Protein AF-A0A7K3QKA2-F1 (afdb_monomer_lite)

InterPro domains:
  IPR003594 Histidine kinase/HSP90-like ATPase domain [PF02518] (288-377)
  IPR036890 Histidine kinase/HSP90-like ATPase superfamily [G3DSA:3.30.565.10] (253-377)
  IPR036890 Histidine kinase/HSP90-like ATPase superfamily [SSF55874] (261-376)
  IPR050482 Sensor Histidine Kinase Two-Component System [PTHR24421] (215-379)

Organism: NCBI:txid2340725

Secondary structure (DSSP, 8-state):
--BPPPPPTT--HHHHHHHHHH-EEPP----GGGHHHHHHTT--HHHHHHHHHHHHHHTTEEPPPBTTB--SBSEE-----EEETTTEEEEE---BSS--SSEEEE-TTS-EEEESSS-EEEESSHHHHHHHHHHHHHHHHH-SEEEEEEGGGGTT---TT-EE-GGG-BSSEEEEE-SSEEEEEE-HHHHHTT-GGG-EEEEEE---HHHHHTTT-TTHHHHHHHHHHHHHTT------------PPPPP-GGGHHHHHHHHHHTT-EEEEEEES---PPPHHHHHHHHHHHHHHHHHHHHH---SEEEEEEEEETTEEEEEEEE-----TT----SS--HHHHHHHHHHHHTT-EEEEEEPTTSSEEEEEEEESS-TT---S------------

pLDDT: mean 75.6, std 20.43, range [28.77, 97.88]

Foldseek 3Di:
DWDQDQAFPPADPLLRCQQSQQKIADDFDQLVVCQVVLVVVVNDSVLSVVQNVQCVRFNRIAGDFAQVGQDDARGFHWDRWDDDPVGAIKTFRHHRPDDDQWTWIQTNQAFTWIAHQDIDGFASHPQLVSNVRSLSNLLVLQFPDKDKDFFPVLVVDDLVQWDWDVRSRGDLWTWTDHPFKIKIWHCRVCVNVVNRRRTMMIIRGRGDCSSPVSSPDDPPPPVVVVVVVVVVVPPDDDDDDDDPDDDPQADFPVCVVVLQVVLVVLQEHEAEEEEDDDDAADSLLRSLLVSLQNLLSSCCSRPAPFSYKYWYWYDDDQKIKIKIWTFHACPDPPPPPPSPCRSVVSNQVSQVVQVKGWDKAADDRGTIMIMIMGGSHGPPPPPPPPPPDDDDDDDD

Sequence (396 aa):
MPLIPQAPEGLSRRARYFVEGHGLRVPHRDLGPFREAWLEQGIPGTEIDRAVAFQERWGGLALPPAPEYEGGPRVLEADAPEGSAASGWRFPAGDCRVSMAHGFTIGPRGEFGIDADHWTPLHASTEGWVEALALASHASYWAKTITKIKGSAVEDLNLDGFEPVPEVQGLADTWWRGKDSLIAIYRGEASGFSAPHCLRAHIYGGLDAWGLEILTDLTGTTSSALRDLKATLGLLRHDDDPASSALEPAPGLARLPELVAACDSAGLTVTVTTTGEPRPLSSGVDLTAFRIVQEALTNVTKHAAASSAQVRLAYLGSRVHITISNDGPDTGTTELEPSRGFGIIGMRERALTIGGELRAEPRPGGGFEVTTTLPLQPPGTVTADDTDTPAGREHA

Structure (mmCIF, N/CA/C/O backbone):
data_AF-A0A7K3QKA2-F1
#
_entry.id   AF-A0A7K3QKA2-F1
#
loop_
_atom_site.group_PDB
_atom_site.id
_atom_site.type_symbol
_atom_site.label_atom_id
_atom_site.label_alt_id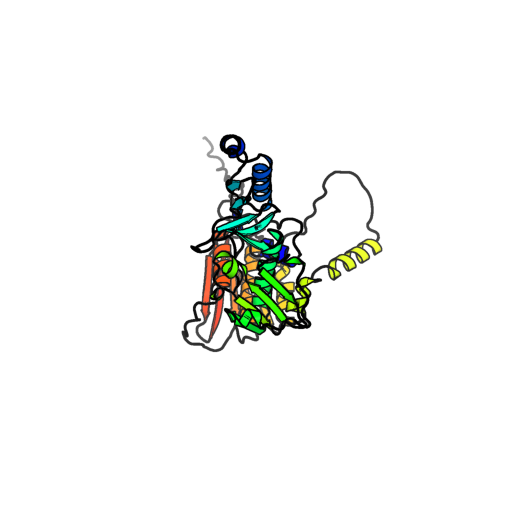
_atom_site.label_comp_id
_atom_site.label_asym_id
_atom_site.label_entity_id
_atom_site.label_seq_id
_atom_site.pdbx_PDB_ins_code
_atom_site.Cartn_x
_atom_site.Cartn_y
_atom_site.Cartn_z
_atom_site.occupancy
_atom_site.B_iso_or_equiv
_atom_site.auth_seq_id
_atom_site.auth_comp_id
_atom_site.auth_asym_id
_atom_site.auth_atom_id
_atom_site.pdbx_PDB_model_num
ATOM 1 N N . MET A 1 1 ? 8.636 20.298 10.296 1.00 35.75 1 MET A N 1
ATOM 2 C CA . MET A 1 1 ? 9.575 19.404 9.585 1.00 35.75 1 MET A CA 1
ATOM 3 C C . MET A 1 1 ? 8.788 18.225 9.044 1.00 35.75 1 MET A C 1
ATOM 5 O O . MET A 1 1 ? 8.097 17.597 9.835 1.00 35.75 1 MET A O 1
ATOM 9 N N . PRO A 1 2 ? 8.870 17.924 7.746 1.00 42.78 2 PRO A N 1
ATOM 10 C CA . PRO A 1 2 ? 8.424 16.648 7.210 1.00 42.78 2 PRO A CA 1
ATOM 11 C C . PRO A 1 2 ? 9.457 15.603 7.634 1.00 42.78 2 PRO A C 1
ATOM 13 O O . PRO A 1 2 ? 10.625 15.675 7.250 1.00 42.78 2 PRO A O 1
ATOM 16 N N . LEU A 1 3 ? 9.052 14.704 8.523 1.00 56.16 3 LEU A N 1
ATOM 17 C CA . LEU A 1 3 ? 9.909 13.625 8.992 1.00 56.16 3 LEU A CA 1
ATOM 18 C C . LEU A 1 3 ? 9.881 12.522 7.937 1.00 56.16 3 LEU A C 1
ATOM 20 O O . LEU A 1 3 ? 8.810 12.128 7.472 1.00 56.16 3 LEU A O 1
ATOM 24 N N . ILE A 1 4 ? 11.060 12.036 7.554 1.00 58.94 4 ILE A N 1
ATOM 25 C CA . ILE A 1 4 ? 11.177 10.797 6.784 1.00 58.94 4 ILE A CA 1
ATOM 26 C C . ILE A 1 4 ? 10.456 9.726 7.605 1.00 58.94 4 ILE A C 1
ATOM 28 O O . ILE A 1 4 ? 10.802 9.548 8.780 1.00 58.94 4 ILE A O 1
ATOM 32 N N . PRO A 1 5 ? 9.424 9.067 7.060 1.00 76.94 5 PRO A N 1
ATOM 33 C CA . PRO A 1 5 ? 8.704 8.074 7.831 1.00 76.94 5 PRO A CA 1
ATOM 34 C C . PRO A 1 5 ? 9.639 6.902 8.117 1.00 76.94 5 PRO A C 1
ATOM 36 O O . PRO A 1 5 ? 10.273 6.372 7.210 1.00 76.94 5 PRO A O 1
ATOM 39 N N . GLN A 1 6 ? 9.715 6.487 9.378 1.00 80.31 6 GLN A N 1
ATOM 40 C CA . GLN A 1 6 ? 10.280 5.186 9.712 1.00 80.31 6 GLN A CA 1
ATOM 41 C C . GLN A 1 6 ? 9.234 4.120 9.410 1.00 80.31 6 GLN A C 1
ATOM 43 O O . GLN A 1 6 ? 8.077 4.247 9.820 1.00 80.31 6 GLN A O 1
ATOM 48 N N . ALA A 1 7 ? 9.634 3.085 8.675 1.00 83.12 7 ALA A N 1
ATOM 49 C CA . ALA A 1 7 ? 8.753 1.967 8.402 1.00 83.12 7 ALA A CA 1
ATOM 50 C C . ALA A 1 7 ? 8.465 1.192 9.699 1.00 83.12 7 ALA A C 1
ATOM 52 O O . ALA A 1 7 ? 9.415 0.860 10.417 1.00 83.12 7 ALA A O 1
ATOM 53 N N . PRO A 1 8 ? 7.193 0.867 9.994 1.00 86.94 8 PRO A N 1
ATOM 54 C CA . PRO A 1 8 ? 6.867 0.008 11.123 1.00 86.94 8 PRO A CA 1
ATOM 55 C C . PRO A 1 8 ? 7.561 -1.356 11.032 1.00 86.94 8 PRO A C 1
ATOM 57 O O . PRO A 1 8 ? 7.836 -1.869 9.943 1.00 86.94 8 PRO A O 1
ATOM 60 N N . GLU A 1 9 ? 7.832 -1.958 12.191 1.00 86.38 9 GLU A N 1
ATOM 61 C CA . GLU A 1 9 ? 8.371 -3.319 12.274 1.00 86.38 9 GLU A CA 1
ATOM 62 C C . GLU A 1 9 ? 7.438 -4.338 11.602 1.00 86.38 9 GLU A C 1
ATOM 64 O O . GLU A 1 9 ? 6.248 -4.078 11.423 1.00 86.38 9 GLU A O 1
ATOM 69 N N . GLY A 1 10 ? 7.969 -5.502 11.222 1.00 85.12 10 GLY A N 1
ATOM 70 C CA . GLY A 1 10 ? 7.195 -6.574 10.581 1.00 85.12 10 GLY A CA 1
ATOM 71 C C . GLY A 1 10 ? 7.042 -6.452 9.060 1.00 85.12 10 GLY A C 1
ATOM 72 O O . GLY A 1 10 ? 6.625 -7.416 8.426 1.00 85.12 10 GLY A O 1
ATOM 73 N N . LEU A 1 11 ? 7.433 -5.321 8.462 1.00 89.56 11 LEU A N 1
ATOM 74 C CA . LEU A 1 11 ? 7.499 -5.157 7.009 1.00 89.56 11 LEU A CA 1
ATOM 75 C C . LEU A 1 11 ? 8.765 -5.796 6.416 1.00 89.56 11 LEU A C 1
ATOM 77 O O . LEU A 1 11 ? 9.869 -5.671 6.957 1.00 89.56 11 LEU A O 1
ATOM 81 N N . SER A 1 12 ? 8.616 -6.409 5.245 1.00 86.12 12 SER A N 1
ATOM 82 C CA . SER A 1 12 ? 9.707 -6.831 4.378 1.00 86.12 12 SER A CA 1
ATOM 83 C C . SER A 1 12 ? 10.582 -5.642 4.013 1.00 86.12 12 SER A C 1
ATOM 85 O O . SER A 1 12 ? 10.170 -4.478 4.002 1.00 86.12 12 SER A O 1
ATOM 87 N N . ARG A 1 13 ? 11.823 -5.928 3.640 1.00 80.19 13 ARG A N 1
ATOM 88 C CA . ARG A 1 13 ? 12.772 -4.882 3.276 1.00 80.19 13 ARG A CA 1
ATOM 89 C C . ARG A 1 13 ? 12.315 -4.036 2.081 1.00 80.19 13 ARG A C 1
ATOM 91 O O . ARG A 1 13 ? 12.569 -2.834 2.068 1.00 80.19 13 ARG A O 1
ATOM 98 N N . ARG A 1 14 ? 11.610 -4.637 1.117 1.00 86.25 14 ARG A N 1
ATOM 99 C CA . ARG A 1 14 ? 10.997 -3.918 -0.012 1.00 86.25 14 ARG A CA 1
ATOM 100 C C . ARG A 1 14 ? 9.952 -2.928 0.486 1.00 86.25 14 ARG A C 1
ATOM 102 O O . ARG A 1 14 ? 10.001 -1.762 0.110 1.00 86.25 14 ARG A O 1
ATOM 109 N N . ALA A 1 15 ? 9.032 -3.378 1.335 1.00 88.19 15 ALA A N 1
ATOM 110 C CA . ALA A 1 15 ? 7.991 -2.518 1.881 1.00 88.19 15 ALA A CA 1
ATOM 111 C C . ALA A 1 15 ? 8.574 -1.414 2.767 1.00 88.19 15 ALA A C 1
ATOM 113 O O . ALA A 1 15 ? 8.192 -0.257 2.625 1.00 88.19 15 ALA A O 1
ATOM 114 N N . ARG A 1 16 ? 9.580 -1.726 3.592 1.00 87.38 16 ARG A N 1
ATOM 115 C CA . ARG A 1 16 ? 10.317 -0.714 4.358 1.00 87.38 16 ARG A CA 1
ATOM 116 C C . ARG A 1 16 ? 10.946 0.344 3.462 1.00 87.38 16 ARG A C 1
ATOM 118 O O . ARG A 1 16 ? 10.757 1.530 3.701 1.00 87.38 16 ARG A O 1
ATOM 125 N N . TYR A 1 17 ? 11.648 -0.081 2.413 1.00 79.19 17 TYR A N 1
ATOM 126 C CA . TYR A 1 17 ? 12.244 0.836 1.447 1.00 79.19 17 TYR A CA 1
ATOM 127 C C . TYR A 1 17 ? 11.186 1.678 0.733 1.00 79.19 17 TYR A C 1
ATOM 129 O O . TYR A 1 17 ? 11.397 2.867 0.516 1.00 79.19 17 TYR A O 1
ATOM 137 N N . PHE A 1 18 ? 10.043 1.081 0.392 1.00 82.88 18 PHE A N 1
ATOM 138 C CA . PHE A 1 18 ? 8.928 1.802 -0.204 1.00 82.88 18 PHE A CA 1
ATOM 139 C C . PHE A 1 18 ? 8.399 2.893 0.739 1.00 82.88 18 PHE A C 1
ATOM 141 O O . PHE A 1 18 ? 8.279 4.050 0.341 1.00 82.88 18 PHE A O 1
ATOM 148 N N . VAL A 1 19 ? 8.165 2.551 2.007 1.00 84.44 19 VAL A N 1
ATOM 149 C CA . VAL A 1 19 ? 7.698 3.482 3.041 1.00 84.44 19 VAL A CA 1
ATOM 150 C C . VAL A 1 19 ? 8.717 4.597 3.284 1.00 84.44 19 VAL A C 1
ATOM 152 O O . VAL A 1 19 ? 8.388 5.766 3.117 1.00 84.44 19 VAL A O 1
ATOM 155 N N . GLU A 1 20 ? 9.959 4.254 3.623 1.00 82.56 20 GLU A N 1
ATOM 156 C CA . GLU A 1 20 ? 11.022 5.212 3.966 1.00 82.56 20 GLU A CA 1
ATOM 157 C C . GLU A 1 20 ? 11.492 6.031 2.751 1.00 82.56 20 GLU A C 1
ATOM 159 O O . GLU A 1 20 ? 11.963 7.160 2.886 1.00 82.56 20 GLU A O 1
ATOM 164 N N . GLY A 1 21 ? 11.409 5.454 1.550 1.00 68.00 21 GLY A N 1
ATOM 165 C CA . GLY A 1 21 ? 11.880 6.064 0.309 1.00 68.00 21 GLY A CA 1
ATOM 166 C C . GLY A 1 21 ? 10.841 6.917 -0.408 1.00 68.00 21 GLY A C 1
ATOM 167 O O . GLY A 1 21 ? 11.219 7.888 -1.067 1.00 68.00 21 GLY A O 1
ATOM 168 N N . HIS A 1 22 ? 9.558 6.570 -0.290 1.00 76.88 22 HIS A N 1
ATOM 169 C CA . HIS A 1 22 ? 8.489 7.204 -1.061 1.00 76.88 22 HIS A CA 1
ATOM 170 C C . HIS A 1 22 ? 7.364 7.793 -0.200 1.00 76.88 22 HIS A C 1
ATOM 172 O O . HIS A 1 22 ? 6.599 8.611 -0.710 1.00 76.88 22 HIS A O 1
ATOM 178 N N . GLY A 1 23 ? 7.251 7.409 1.073 1.00 76.06 23 GLY A N 1
ATOM 179 C CA . GLY A 1 23 ? 6.239 7.927 1.987 1.00 76.06 23 GLY A CA 1
ATOM 180 C C . GLY A 1 23 ? 6.582 9.293 2.586 1.00 76.06 23 GLY A C 1
ATOM 181 O O . GLY A 1 23 ? 7.719 9.765 2.545 1.00 76.06 23 GLY A O 1
ATOM 182 N N . LEU A 1 24 ? 5.579 9.909 3.208 1.00 79.62 24 LEU A N 1
ATOM 183 C CA . LEU A 1 24 ? 5.694 11.132 3.999 1.00 79.62 24 LEU A CA 1
ATOM 184 C C . LEU A 1 24 ? 5.057 10.910 5.371 1.00 79.62 24 LEU A C 1
ATOM 186 O O . LEU A 1 24 ? 4.006 10.277 5.470 1.00 79.62 24 LEU A O 1
ATOM 190 N N . ARG A 1 25 ? 5.658 11.465 6.430 1.00 80.62 25 ARG A N 1
ATOM 191 C CA . ARG A 1 25 ? 4.997 11.565 7.735 1.00 80.62 25 ARG A CA 1
ATOM 192 C C . ARG A 1 25 ? 4.355 12.940 7.879 1.00 80.62 25 ARG A C 1
ATOM 194 O O . ARG A 1 25 ? 5.053 13.957 7.872 1.00 80.62 25 ARG A O 1
ATOM 201 N N . VAL A 1 26 ? 3.037 12.961 8.030 1.00 82.88 26 VAL A N 1
ATOM 202 C CA . VAL A 1 26 ? 2.255 14.157 8.355 1.00 82.88 26 VAL A CA 1
ATOM 203 C C . VAL A 1 26 ? 1.834 14.132 9.830 1.00 82.88 26 VAL A C 1
ATOM 205 O O . VAL A 1 26 ? 1.786 13.057 10.438 1.00 82.88 26 VAL A O 1
ATOM 208 N N . PRO A 1 27 ? 1.570 15.300 10.444 1.00 80.75 27 PRO A N 1
ATOM 209 C CA . PRO A 1 27 ? 0.937 15.348 11.756 1.00 80.75 27 PRO A CA 1
ATOM 210 C C . PRO A 1 27 ? -0.384 14.579 11.730 1.00 80.75 27 PRO A C 1
ATOM 212 O O . PRO A 1 27 ? -1.138 14.694 10.770 1.00 80.75 27 PRO A O 1
ATOM 215 N N . HIS A 1 28 ? -0.649 13.822 12.786 1.00 83.12 28 HIS A N 1
ATOM 216 C CA . HIS A 1 28 ? -1.869 13.043 12.952 1.00 83.12 28 HIS A CA 1
ATOM 217 C C . HIS A 1 28 ? -2.481 13.360 14.314 1.00 83.12 28 HIS A C 1
ATOM 219 O O . HIS A 1 28 ? -1.782 13.807 15.228 1.00 83.12 28 HIS A O 1
ATOM 225 N N . ARG A 1 29 ? -3.793 13.161 14.443 1.00 85.56 29 ARG A N 1
ATOM 226 C CA . ARG A 1 29 ? -4.510 13.398 15.702 1.00 85.56 29 ARG A CA 1
ATOM 227 C C . ARG A 1 29 ? -4.099 12.400 16.783 1.00 85.56 29 ARG A C 1
ATOM 229 O O . ARG A 1 29 ? -3.901 11.222 16.489 1.00 85.56 29 ARG A O 1
ATOM 236 N N . ASP A 1 30 ? -4.048 12.871 18.023 1.00 87.88 30 ASP A N 1
ATOM 237 C CA . ASP A 1 30 ? -4.042 12.009 19.204 1.00 87.88 30 ASP A CA 1
ATOM 238 C C . ASP A 1 30 ? -5.481 11.553 19.487 1.00 87.88 30 ASP A C 1
ATOM 240 O O . ASP A 1 30 ? -6.395 12.380 19.558 1.00 87.88 30 ASP A O 1
ATOM 244 N N . LEU A 1 31 ? -5.683 10.239 19.600 1.00 90.00 31 LEU A N 1
ATOM 245 C CA . LEU A 1 31 ? -6.993 9.646 19.872 1.00 90.00 31 LEU A CA 1
ATOM 246 C C . LEU A 1 31 ? -7.292 9.507 21.372 1.00 90.00 31 LEU A C 1
ATOM 248 O O . LEU A 1 31 ? -8.456 9.349 21.741 1.00 90.00 31 LEU A O 1
ATOM 252 N N . GLY A 1 32 ? -6.282 9.609 22.242 1.00 88.06 32 GLY A N 1
ATOM 253 C CA . GLY A 1 32 ? -6.433 9.473 23.693 1.00 88.06 32 GLY A CA 1
ATOM 254 C C . GLY A 1 32 ? -7.544 10.347 24.298 1.00 88.06 32 GLY A C 1
ATOM 255 O O . GLY A 1 32 ? -8.371 9.820 25.049 1.00 88.06 32 GLY A O 1
ATOM 256 N N . PRO A 1 33 ? -7.648 11.643 23.938 1.00 92.00 33 PRO A N 1
ATOM 257 C CA . PRO A 1 33 ? -8.690 12.532 24.456 1.00 92.00 33 PRO A CA 1
ATOM 258 C C . PRO A 1 33 ? -10.133 12.116 24.129 1.00 92.00 33 PRO A C 1
ATOM 260 O O . PRO A 1 33 ? -11.053 12.551 24.815 1.00 92.00 33 PRO A O 1
ATOM 263 N N . PHE A 1 34 ? -10.361 11.283 23.106 1.00 88.94 34 PHE A N 1
ATOM 264 C CA . PHE A 1 34 ? -11.709 10.850 22.706 1.00 88.94 34 PHE A CA 1
ATOM 265 C C . PHE A 1 34 ? -12.195 9.605 23.455 1.00 88.94 34 PHE A C 1
ATOM 267 O O . PHE A 1 34 ? -13.364 9.235 23.344 1.00 88.94 34 PHE A O 1
ATOM 274 N N . ARG A 1 35 ? -11.326 8.960 24.244 1.00 92.50 35 ARG A N 1
ATOM 275 C CA . ARG A 1 35 ? -11.606 7.665 24.874 1.00 92.50 35 ARG A CA 1
ATOM 276 C C . ARG A 1 35 ? -12.844 7.675 25.768 1.00 92.50 35 ARG A C 1
ATOM 278 O O . ARG A 1 35 ? -13.656 6.760 25.677 1.00 92.50 35 ARG A O 1
ATOM 285 N N . GLU A 1 36 ? -12.990 8.680 26.632 1.00 94.56 36 GLU A N 1
ATOM 286 C CA . GLU A 1 36 ? -14.146 8.778 27.538 1.00 94.56 36 GLU A CA 1
ATOM 287 C C . GLU A 1 36 ? -15.452 8.941 26.754 1.00 94.56 36 GLU A C 1
ATOM 289 O O . GLU A 1 36 ? -16.398 8.186 26.974 1.00 94.56 36 GLU A O 1
ATOM 294 N N . ALA A 1 37 ? -15.466 9.831 25.758 1.00 92.94 37 ALA A N 1
ATOM 295 C CA . ALA A 1 37 ? -16.630 10.054 24.905 1.00 92.94 37 ALA A CA 1
ATOM 296 C C . ALA A 1 37 ? -17.040 8.793 24.120 1.00 92.94 37 ALA A C 1
ATOM 298 O O . ALA A 1 37 ? -18.225 8.497 23.987 1.00 92.94 37 ALA A O 1
ATOM 299 N N . TRP A 1 38 ? -16.076 8.016 23.620 1.00 92.75 38 TRP A N 1
ATOM 300 C CA . TRP A 1 38 ? -16.354 6.761 22.912 1.00 92.75 38 TRP A CA 1
ATOM 301 C C . TRP A 1 38 ? -16.898 5.660 23.831 1.00 92.75 38 TRP A C 1
ATOM 303 O O . TRP A 1 38 ? -17.803 4.925 23.433 1.00 92.75 38 TRP A O 1
ATOM 313 N N . LEU A 1 39 ? -16.416 5.574 25.075 1.00 95.00 39 LEU A N 1
ATOM 314 C CA . LEU A 1 39 ? -16.980 4.658 26.073 1.00 95.00 39 LEU A CA 1
ATOM 315 C C . LEU A 1 39 ? -18.430 5.012 26.417 1.00 95.00 39 LEU A C 1
ATOM 317 O O . LEU A 1 39 ? -19.268 4.116 26.518 1.00 95.00 39 LEU A O 1
ATOM 321 N N . GLU A 1 40 ? -18.742 6.302 26.566 1.00 94.94 40 GLU A N 1
ATOM 322 C CA . GLU A 1 40 ? -20.111 6.779 26.809 1.00 94.94 40 GLU A CA 1
ATOM 323 C C . GLU A 1 40 ? -21.061 6.443 25.650 1.00 94.94 40 GLU A C 1
ATOM 325 O O . GLU A 1 40 ? -22.243 6.180 25.873 1.00 94.94 40 GLU A O 1
ATOM 330 N N . GLN A 1 41 ? -20.541 6.376 24.421 1.00 90.62 41 GLN A N 1
ATOM 331 C CA . GLN A 1 41 ? -21.279 5.931 23.234 1.00 90.62 41 GLN A CA 1
ATOM 332 C C . GLN A 1 41 ? -21.398 4.401 23.114 1.00 90.62 41 GLN A C 1
ATOM 334 O O . GLN A 1 41 ? -22.013 3.901 22.172 1.00 90.62 41 GLN A O 1
ATOM 339 N N . GLY A 1 42 ? -20.855 3.645 24.071 1.00 91.38 42 GLY A N 1
ATOM 340 C CA . GLY A 1 42 ? -20.957 2.188 24.116 1.00 91.38 42 GLY A CA 1
ATOM 341 C C . GLY A 1 42 ? -19.926 1.450 23.261 1.00 91.38 42 GLY A C 1
ATOM 342 O O . GLY A 1 42 ? -20.075 0.245 23.051 1.00 91.38 42 GLY A O 1
ATOM 343 N N . ILE A 1 43 ? -18.880 2.133 22.786 1.00 92.94 43 ILE A N 1
ATOM 344 C CA . ILE A 1 43 ? -17.762 1.491 22.089 1.00 92.94 43 ILE A CA 1
ATOM 345 C C . ILE A 1 43 ? -16.920 0.723 23.124 1.00 92.94 43 ILE A C 1
ATOM 347 O O . ILE A 1 43 ? -16.491 1.313 24.119 1.00 92.94 43 ILE A O 1
ATOM 351 N N . PRO A 1 44 ? -16.657 -0.586 22.939 1.00 95.75 44 PRO A N 1
ATOM 352 C CA . PRO A 1 44 ? -15.848 -1.352 23.875 1.00 95.75 44 PRO A CA 1
ATOM 353 C C . PRO A 1 44 ? -14.434 -0.783 23.987 1.00 95.75 44 PRO A C 1
ATOM 355 O O . PRO A 1 44 ? -13.788 -0.504 22.979 1.00 95.75 44 PRO A O 1
ATOM 358 N N . GLY A 1 45 ? -13.910 -0.697 25.213 1.00 95.81 45 GLY A N 1
ATOM 359 C CA . GLY A 1 45 ? -12.554 -0.191 25.456 1.00 95.81 45 GLY A CA 1
ATOM 360 C C . GLY A 1 45 ? -11.477 -0.915 24.642 1.00 95.81 45 GLY A C 1
ATOM 361 O O . GLY A 1 45 ? -10.575 -0.270 24.129 1.00 95.81 45 GLY A O 1
ATOM 362 N N . THR A 1 46 ? -11.627 -2.224 24.423 1.00 95.62 46 THR A N 1
ATOM 363 C CA . THR A 1 46 ? -10.704 -3.019 23.597 1.00 95.62 46 THR A CA 1
ATOM 364 C C . THR A 1 46 ? -10.659 -2.573 22.135 1.00 95.62 46 THR A C 1
ATOM 366 O O . THR A 1 46 ? -9.623 -2.688 21.491 1.00 95.62 46 THR A O 1
ATOM 369 N N . GLU A 1 47 ? -11.766 -2.061 21.600 1.00 95.81 47 GLU A N 1
ATOM 370 C CA . GLU A 1 47 ? -11.849 -1.568 20.221 1.00 95.81 47 GLU A CA 1
ATOM 371 C C . GLU A 1 47 ? -11.263 -0.162 20.100 1.00 95.81 47 GLU A C 1
ATOM 373 O O . GLU A 1 47 ? -10.576 0.143 19.126 1.00 95.81 47 GLU A O 1
ATOM 378 N N . ILE A 1 48 ? -11.447 0.661 21.136 1.00 96.00 48 ILE A N 1
ATOM 379 C CA . ILE A 1 48 ? -10.777 1.959 21.258 1.00 96.00 48 ILE A CA 1
ATOM 380 C C . ILE A 1 48 ? -9.259 1.763 21.308 1.00 96.00 48 ILE A C 1
ATOM 382 O O . ILE A 1 48 ? -8.532 2.391 20.542 1.00 96.00 48 ILE A O 1
ATOM 386 N N . ASP A 1 49 ? -8.780 0.850 22.155 1.00 96.19 49 ASP A N 1
ATOM 387 C CA . ASP A 1 49 ? -7.351 0.575 22.314 1.00 96.19 49 ASP A CA 1
ATOM 388 C C . ASP A 1 49 ? -6.736 0.051 20.995 1.00 96.19 49 ASP A C 1
ATOM 390 O O . ASP A 1 49 ? -5.603 0.395 20.655 1.00 96.19 49 ASP A O 1
ATOM 394 N N . ARG A 1 50 ? -7.497 -0.709 20.189 1.00 96.62 50 ARG A N 1
ATOM 395 C CA . ARG A 1 50 ? -7.083 -1.124 18.836 1.00 96.62 50 ARG A CA 1
ATOM 396 C C . ARG A 1 50 ? -6.941 0.052 17.868 1.00 96.62 50 ARG A C 1
ATOM 398 O O . ARG A 1 50 ? -5.959 0.095 17.126 1.00 96.62 50 ARG A O 1
ATOM 405 N N . ALA A 1 51 ? -7.890 0.986 17.861 1.00 96.38 51 ALA A N 1
ATOM 406 C CA . ALA A 1 51 ? -7.813 2.185 17.026 1.00 96.38 51 ALA A CA 1
ATOM 407 C C . ALA A 1 51 ? -6.630 3.083 17.436 1.00 96.38 51 ALA A C 1
ATOM 409 O O . ALA A 1 51 ? -5.894 3.562 16.574 1.00 96.38 51 ALA A O 1
ATOM 410 N N . VAL A 1 52 ? -6.387 3.242 18.743 1.00 96.25 52 VAL A N 1
ATOM 411 C CA . VAL A 1 52 ? -5.226 3.976 19.280 1.00 96.25 52 VAL A CA 1
ATOM 412 C C . VAL A 1 52 ? -3.914 3.313 18.858 1.00 96.25 52 VAL A C 1
ATOM 414 O O . VAL A 1 52 ? -3.054 3.984 18.296 1.00 96.25 52 VAL A O 1
ATOM 417 N N . ALA A 1 53 ? -3.777 1.994 19.025 1.00 95.56 53 ALA A N 1
ATOM 418 C CA . ALA A 1 53 ? -2.569 1.271 18.618 1.00 95.56 53 ALA A CA 1
ATOM 419 C C . ALA A 1 53 ? -2.305 1.374 17.103 1.00 95.56 53 ALA A C 1
ATOM 421 O O . ALA A 1 53 ? -1.157 1.494 16.667 1.00 95.56 53 ALA A O 1
ATOM 422 N N . PHE A 1 54 ? -3.361 1.361 16.281 1.00 96.94 54 PHE A N 1
ATOM 423 C CA . PHE A 1 54 ? -3.232 1.642 14.853 1.00 96.94 54 PHE A CA 1
ATOM 424 C C . PHE A 1 54 ? -2.751 3.076 14.606 1.00 96.94 54 PHE A C 1
ATOM 426 O O . PHE A 1 54 ? -1.824 3.269 13.821 1.00 96.94 54 PHE A O 1
ATOM 433 N N . GLN A 1 55 ? -3.343 4.067 15.276 1.00 95.50 55 GLN A N 1
ATOM 434 C CA . GLN A 1 55 ? -2.976 5.475 15.129 1.00 95.50 55 GLN A CA 1
ATOM 435 C C . GLN A 1 55 ? -1.517 5.734 15.525 1.00 95.50 55 GLN A C 1
ATOM 437 O O . GLN A 1 55 ? -0.803 6.418 14.801 1.00 95.50 55 GLN A O 1
ATOM 442 N N . GLU A 1 56 ? -1.030 5.154 16.618 1.00 93.44 56 GLU A N 1
ATOM 443 C CA . GLU A 1 56 ? 0.368 5.303 17.041 1.00 93.44 56 GLU A CA 1
ATOM 444 C C . GLU A 1 56 ? 1.338 4.721 16.003 1.00 93.44 56 GLU A C 1
ATOM 446 O O . GLU A 1 56 ? 2.359 5.328 15.654 1.00 93.44 56 GLU A O 1
ATOM 451 N N . ARG A 1 57 ? 0.996 3.545 15.467 1.00 94.00 57 ARG A N 1
ATOM 452 C CA . ARG A 1 57 ? 1.861 2.803 14.548 1.00 94.00 57 ARG A CA 1
ATOM 453 C C . ARG A 1 57 ? 1.848 3.356 13.125 1.00 94.00 57 ARG A C 1
ATOM 455 O O . ARG A 1 57 ? 2.902 3.472 12.501 1.00 94.00 57 ARG A O 1
ATOM 462 N N . TRP A 1 58 ? 0.669 3.678 12.609 1.00 95.38 58 TRP A N 1
ATOM 463 C CA . TRP A 1 58 ? 0.432 4.009 11.202 1.00 95.38 58 TRP A CA 1
ATOM 464 C C . TRP A 1 58 ? -0.020 5.455 10.985 1.00 95.38 58 TRP A C 1
ATOM 466 O O . TRP A 1 58 ? 0.120 5.967 9.875 1.00 95.38 58 TRP A O 1
ATOM 476 N N . GLY A 1 59 ? -0.518 6.125 12.024 1.00 93.81 59 GLY A N 1
ATOM 477 C CA . GLY A 1 59 ? -1.113 7.456 11.949 1.00 93.81 59 GLY A CA 1
ATOM 478 C C . GLY A 1 59 ? -0.197 8.492 11.307 1.00 93.81 59 GLY A C 1
ATOM 479 O O . GLY A 1 59 ? 0.968 8.675 11.689 1.00 93.81 59 GLY A O 1
ATOM 480 N N . GLY A 1 60 ? -0.738 9.185 10.308 1.00 88.25 60 GLY A N 1
ATOM 481 C CA . GLY A 1 60 ? -0.032 10.220 9.564 1.00 88.25 60 GLY A CA 1
ATOM 482 C C . GLY A 1 60 ? 0.977 9.673 8.558 1.00 88.25 60 GLY A C 1
ATOM 483 O O . GLY A 1 60 ? 1.759 10.446 8.003 1.00 88.25 60 GLY A O 1
ATOM 484 N N . LEU A 1 61 ? 1.008 8.361 8.308 1.00 91.12 61 LEU A N 1
ATOM 485 C CA . LEU A 1 61 ? 1.804 7.810 7.221 1.00 91.12 61 LEU A CA 1
ATOM 486 C C . LEU A 1 61 ? 1.058 7.988 5.896 1.00 91.12 61 LEU A C 1
ATOM 488 O O . LEU A 1 61 ? 0.077 7.302 5.610 1.00 91.12 61 LEU A O 1
ATOM 492 N N . ALA A 1 62 ? 1.547 8.909 5.072 1.00 88.25 62 ALA A N 1
ATOM 493 C CA . ALA A 1 62 ? 1.079 9.114 3.713 1.00 88.25 62 ALA A CA 1
ATOM 494 C C . ALA A 1 62 ? 1.956 8.310 2.751 1.00 88.25 62 ALA A C 1
ATOM 496 O O . ALA A 1 62 ? 3.148 8.581 2.609 1.00 88.25 62 ALA A O 1
ATOM 497 N N . LEU A 1 63 ? 1.373 7.320 2.082 1.00 86.38 63 LEU A N 1
ATOM 498 C CA . LEU A 1 63 ? 2.065 6.530 1.061 1.00 86.38 63 LEU A CA 1
ATOM 499 C C . LEU A 1 63 ? 1.623 7.003 -0.323 1.00 86.38 63 LEU A C 1
ATOM 501 O O . LEU A 1 63 ? 0.452 7.349 -0.481 1.00 86.38 63 LEU A O 1
ATOM 505 N N . PRO A 1 64 ? 2.487 7.030 -1.344 1.00 78.31 64 PRO A N 1
ATOM 506 C CA . PRO A 1 64 ? 2.044 7.299 -2.706 1.00 78.31 64 PRO A CA 1
ATOM 507 C C . PRO A 1 64 ? 1.252 6.105 -3.257 1.00 78.31 64 PRO A C 1
ATOM 509 O O . PRO A 1 64 ? 1.423 4.983 -2.773 1.00 78.31 64 PRO A O 1
ATOM 512 N N . PRO A 1 65 ? 0.377 6.318 -4.257 1.00 76.25 65 PRO A N 1
ATOM 513 C CA . PRO A 1 65 ? -0.235 5.201 -4.963 1.00 76.25 65 PRO A CA 1
ATOM 514 C C . PRO A 1 65 ? 0.842 4.434 -5.739 1.00 76.25 65 PRO A C 1
ATOM 516 O O . PRO A 1 65 ? 1.871 5.001 -6.117 1.00 76.25 65 PRO A O 1
ATOM 519 N N . ALA A 1 66 ? 0.590 3.159 -6.016 1.00 76.75 66 ALA A N 1
ATOM 520 C CA . ALA A 1 66 ? 1.392 2.425 -6.984 1.00 76.75 66 ALA A CA 1
ATOM 521 C C . ALA A 1 66 ? 0.747 2.546 -8.372 1.00 76.75 66 ALA A C 1
ATOM 523 O O . ALA A 1 66 ? -0.484 2.587 -8.474 1.00 76.75 66 ALA A O 1
ATOM 524 N N . PRO A 1 67 ? 1.541 2.588 -9.458 1.00 68.12 67 PRO A N 1
ATOM 525 C CA . PRO A 1 67 ? 0.982 2.519 -10.799 1.00 68.12 67 PRO A CA 1
ATOM 526 C C . PRO A 1 67 ? 0.144 1.248 -10.917 1.00 68.12 67 PRO A C 1
ATOM 528 O O . PRO A 1 67 ? 0.605 0.175 -10.530 1.00 68.12 67 PRO A O 1
ATOM 531 N N . GLU A 1 68 ? -1.076 1.383 -11.434 1.00 69.25 68 GLU A N 1
ATOM 532 C CA . GLU A 1 68 ? -2.036 0.283 -11.581 1.00 69.25 68 GLU A CA 1
ATOM 533 C C . GLU A 1 68 ? -2.604 -0.283 -10.270 1.00 69.25 68 GLU A C 1
ATOM 535 O O . GLU A 1 68 ? -3.348 -1.261 -10.291 1.00 69.25 68 GLU A O 1
ATOM 540 N N . TYR A 1 69 ? -2.328 0.344 -9.127 1.00 71.88 69 TYR A N 1
ATOM 541 C CA . TYR A 1 69 ? -2.929 -0.020 -7.849 1.00 71.88 69 TYR A CA 1
ATOM 542 C C . TYR A 1 69 ? -3.331 1.238 -7.076 1.00 71.88 69 TYR A C 1
ATOM 544 O O . TYR A 1 69 ? -2.562 1.834 -6.321 1.00 71.88 69 TYR A O 1
ATOM 552 N N . GLU A 1 70 ? -4.579 1.642 -7.304 1.00 62.72 70 GLU A N 1
ATOM 553 C CA . GLU A 1 70 ? -5.195 2.830 -6.701 1.00 62.72 70 GLU A CA 1
ATOM 554 C C . GLU A 1 70 ? -5.873 2.532 -5.351 1.00 62.72 70 GLU A C 1
ATOM 556 O O . GLU A 1 70 ? -6.416 3.435 -4.716 1.00 62.72 70 GLU A O 1
ATOM 561 N N . GLY A 1 71 ? -5.830 1.273 -4.898 1.00 70.31 71 GLY A N 1
ATOM 562 C CA . GLY A 1 71 ? -6.471 0.817 -3.669 1.00 70.31 71 GLY A CA 1
ATOM 563 C C . GLY A 1 71 ? -5.756 1.305 -2.407 1.00 70.31 71 GLY A C 1
ATOM 564 O O . GLY A 1 71 ? -4.588 0.993 -2.168 1.00 70.31 71 GLY A O 1
ATOM 565 N N . GLY A 1 72 ? -6.482 2.034 -1.564 1.00 83.81 72 GLY A N 1
ATOM 566 C CA . GLY A 1 72 ? -6.109 2.342 -0.186 1.00 83.81 72 GLY A CA 1
ATOM 567 C C . GLY A 1 72 ? -6.151 3.832 0.165 1.00 83.81 72 GLY A C 1
ATOM 568 O O . GLY A 1 72 ? -6.329 4.689 -0.709 1.00 83.81 72 GLY A O 1
ATOM 569 N N . PRO A 1 73 ? -5.967 4.160 1.452 1.00 87.06 73 PRO A N 1
ATOM 570 C CA . PRO A 1 73 ? -6.032 5.522 1.948 1.00 87.06 73 PRO A CA 1
ATOM 571 C C . PRO A 1 73 ? -4.855 6.361 1.444 1.00 87.06 73 PRO A C 1
ATOM 573 O O . PRO A 1 73 ? -3.763 5.850 1.167 1.00 87.06 73 PRO A O 1
ATOM 576 N N . ARG A 1 74 ? -5.070 7.676 1.334 1.00 82.25 74 ARG A N 1
ATOM 577 C CA . ARG A 1 74 ? -4.011 8.652 1.038 1.00 82.25 74 ARG A CA 1
ATOM 578 C C . ARG A 1 74 ? -3.055 8.800 2.217 1.00 82.25 74 ARG A C 1
ATOM 580 O O . ARG A 1 74 ? -1.842 8.846 2.018 1.00 82.25 74 ARG A O 1
ATOM 587 N N . VAL A 1 75 ? -3.620 8.891 3.415 1.00 87.94 75 VAL A N 1
ATOM 588 C CA . VAL A 1 75 ? -2.925 8.985 4.700 1.00 87.94 75 VAL A CA 1
ATOM 589 C C . VAL A 1 75 ? -3.578 7.972 5.625 1.00 87.94 75 VAL A C 1
ATOM 591 O O . VAL A 1 75 ? -4.801 7.961 5.726 1.00 87.94 75 VAL A O 1
ATOM 594 N N . LEU A 1 76 ? -2.781 7.113 6.258 1.00 93.81 76 LEU A N 1
ATOM 595 C CA . LEU A 1 76 ? -3.290 6.168 7.247 1.00 93.81 76 LEU A CA 1
ATOM 596 C C . LEU A 1 76 ? -3.685 6.925 8.515 1.00 93.81 76 LEU A C 1
ATOM 598 O O . LEU A 1 76 ? -2.838 7.573 9.132 1.00 93.81 76 LEU A O 1
ATOM 602 N N . GLU A 1 77 ? -4.953 6.821 8.900 1.00 92.00 77 GLU A N 1
ATOM 603 C CA . GLU A 1 77 ? -5.499 7.398 10.132 1.00 92.00 77 GLU A CA 1
ATOM 604 C C . GLU A 1 77 ? -6.637 6.524 10.663 1.00 92.00 77 GLU A C 1
ATOM 606 O O . GLU A 1 77 ? -7.452 6.037 9.887 1.00 92.00 77 GLU A O 1
ATOM 611 N N . ALA A 1 78 ? -6.697 6.328 11.980 1.00 94.00 78 ALA A N 1
ATOM 612 C CA . ALA A 1 78 ? -7.845 5.709 12.637 1.00 94.00 78 ALA A CA 1
ATOM 613 C C . ALA A 1 78 ? -8.866 6.762 13.063 1.00 94.00 78 ALA A C 1
ATOM 615 O O . ALA A 1 78 ? -8.484 7.868 13.458 1.00 94.00 78 ALA A O 1
ATOM 616 N N . ASP A 1 79 ? -10.148 6.398 13.026 1.00 89.00 79 ASP A N 1
ATOM 617 C CA . ASP A 1 79 ? -11.262 7.147 13.626 1.00 89.00 79 ASP A CA 1
ATOM 618 C C . ASP A 1 79 ? -12.070 6.262 14.589 1.00 89.00 79 ASP A C 1
ATOM 620 O O . ASP A 1 79 ? -11.686 5.124 14.867 1.00 89.00 79 ASP A O 1
ATOM 624 N N . ALA A 1 80 ? -13.175 6.802 15.102 1.00 87.69 80 ALA A N 1
ATOM 625 C CA . ALA A 1 80 ? -14.114 6.124 15.977 1.00 87.69 80 ALA A CA 1
ATOM 626 C C . ALA A 1 80 ? -14.468 4.722 15.450 1.00 87.69 80 ALA A C 1
ATOM 628 O O . ALA A 1 80 ? -14.882 4.583 14.295 1.00 87.69 80 ALA A O 1
ATOM 629 N N . PRO A 1 81 ? -14.323 3.676 16.283 1.00 92.31 81 PRO A N 1
ATOM 630 C CA . PRO A 1 81 ? -14.809 2.359 15.926 1.00 92.31 81 PRO A CA 1
ATOM 631 C C . PRO A 1 81 ? -16.324 2.335 15.734 1.00 92.31 81 PRO A C 1
ATOM 633 O O . PRO A 1 81 ? -17.088 2.858 16.541 1.00 92.31 81 PRO A O 1
ATOM 636 N N . GLU A 1 82 ? -16.753 1.648 14.688 1.00 87.31 82 GLU A N 1
ATOM 637 C CA . GLU A 1 82 ? -18.139 1.442 14.311 1.00 87.31 82 GLU A CA 1
ATOM 638 C C . GLU A 1 82 ? -18.438 -0.056 14.227 1.00 87.31 82 GLU A C 1
ATOM 640 O O . GLU A 1 82 ? -17.627 -0.869 13.767 1.00 87.31 82 GLU A O 1
ATOM 645 N N . GLY A 1 83 ? -19.634 -0.442 14.659 1.00 88.50 83 GLY A N 1
ATOM 646 C CA . GLY A 1 83 ? -20.098 -1.817 14.564 1.00 88.50 83 GLY A CA 1
ATOM 647 C C . GLY A 1 83 ? -20.876 -2.266 15.787 1.00 88.50 83 GLY A C 1
ATOM 648 O O . GLY A 1 83 ? -21.512 -1.482 16.487 1.00 88.50 83 GLY A O 1
ATOM 649 N N . SER A 1 84 ? -20.875 -3.576 16.002 1.00 84.38 84 SER A N 1
ATOM 650 C CA . SER A 1 84 ? -21.593 -4.217 17.097 1.00 84.38 84 SER A CA 1
ATOM 651 C C . SER A 1 84 ? -20.936 -5.545 17.458 1.00 84.38 84 SER A C 1
ATOM 653 O O . SER A 1 84 ? -20.147 -6.094 16.690 1.00 84.38 84 SER A O 1
ATOM 655 N N . ALA A 1 85 ? -21.322 -6.124 18.596 1.00 79.94 85 ALA A N 1
ATOM 656 C CA . ALA A 1 85 ? -20.875 -7.467 18.969 1.00 79.94 85 ALA A CA 1
ATOM 657 C C . ALA A 1 85 ? -21.285 -8.551 17.947 1.00 79.94 85 ALA A C 1
ATOM 659 O O . ALA A 1 85 ? -20.602 -9.563 17.835 1.00 79.94 85 ALA A O 1
ATOM 660 N N . ALA A 1 86 ? -22.379 -8.347 17.199 1.00 80.88 86 ALA A N 1
ATOM 661 C CA . ALA A 1 86 ? -22.888 -9.314 16.225 1.00 80.88 86 ALA A CA 1
ATOM 662 C C . ALA A 1 86 ? -22.213 -9.195 14.848 1.00 80.88 86 ALA A C 1
ATOM 664 O O . ALA A 1 86 ? -21.932 -10.207 14.213 1.00 80.88 86 ALA A O 1
ATOM 665 N N . SER A 1 87 ? -21.954 -7.968 14.390 1.00 79.50 87 SER A N 1
ATOM 666 C CA . SER A 1 87 ? -21.333 -7.680 13.086 1.00 79.50 87 SER A CA 1
ATOM 667 C C . SER A 1 87 ? -19.805 -7.583 13.140 1.00 79.50 87 SER A C 1
ATOM 669 O O . SER A 1 87 ? -19.161 -7.486 12.099 1.00 79.50 87 SER A O 1
ATOM 671 N N . GLY A 1 88 ? -19.229 -7.567 14.343 1.00 89.62 88 GLY A N 1
ATOM 672 C CA . GLY A 1 88 ? -17.845 -7.173 14.571 1.00 89.62 88 GLY A CA 1
ATOM 673 C C . GLY A 1 88 ? -17.671 -5.652 14.566 1.00 89.62 88 GLY A C 1
ATOM 674 O O . GLY A 1 88 ? -18.472 -4.909 13.988 1.00 89.62 88 GLY A O 1
ATOM 675 N N . TRP A 1 89 ? -16.614 -5.206 15.241 1.00 92.94 89 TRP A N 1
ATOM 676 C CA . TRP A 1 89 ? -16.192 -3.810 15.315 1.00 92.94 89 TRP A CA 1
ATOM 677 C C . TRP A 1 89 ? -15.076 -3.532 14.318 1.00 92.94 89 TRP A C 1
ATOM 679 O O . TRP A 1 89 ? -14.195 -4.369 14.097 1.00 92.94 89 TRP A O 1
ATOM 689 N N . ARG A 1 90 ? -15.144 -2.361 13.696 1.00 95.00 90 ARG A N 1
ATOM 690 C CA . ARG A 1 90 ? -14.232 -1.904 12.649 1.00 95.00 90 ARG A CA 1
ATOM 691 C C . ARG A 1 90 ? -13.949 -0.427 12.854 1.00 95.00 90 ARG A C 1
ATOM 693 O O . ARG A 1 90 ? -14.718 0.237 13.529 1.00 95.00 90 ARG A O 1
ATOM 700 N N . PHE A 1 91 ? -12.886 0.102 12.272 1.00 94.50 91 PHE A N 1
ATOM 701 C CA . PHE A 1 91 ? -12.647 1.547 12.274 1.00 94.50 91 PHE A CA 1
ATOM 702 C C . PHE A 1 91 ? -12.041 1.998 10.944 1.00 94.50 91 PHE A C 1
ATOM 704 O O . PHE A 1 91 ? -11.379 1.187 10.286 1.00 94.50 91 PHE A O 1
ATOM 711 N N . PRO A 1 92 ? -12.254 3.256 10.522 1.00 92.62 92 PRO A N 1
ATOM 712 C CA . PRO A 1 92 ? -11.637 3.799 9.315 1.00 92.62 92 PRO A CA 1
ATOM 713 C C . PRO A 1 92 ? -10.113 3.673 9.343 1.00 92.62 92 PRO A C 1
ATOM 715 O O . PRO A 1 92 ? -9.503 3.817 10.394 1.00 92.62 92 PRO A O 1
ATOM 718 N N . ALA A 1 93 ? -9.503 3.410 8.189 1.00 94.69 93 ALA A N 1
ATOM 719 C CA . ALA A 1 93 ? -8.050 3.347 8.007 1.00 94.69 93 ALA A CA 1
ATOM 720 C C . ALA A 1 93 ? -7.497 4.586 7.274 1.00 94.69 93 ALA A C 1
ATOM 722 O O . ALA A 1 93 ? -6.351 4.581 6.824 1.00 94.69 93 ALA A O 1
ATOM 723 N N . GLY A 1 94 ? -8.309 5.636 7.140 1.00 87.69 94 GLY A N 1
ATOM 724 C CA . GLY A 1 94 ? -7.968 6.903 6.504 1.00 87.69 94 GLY A CA 1
ATOM 725 C C . GLY A 1 94 ? -8.789 7.178 5.248 1.00 87.69 94 GLY A C 1
ATOM 726 O O . GLY A 1 94 ? -9.475 6.303 4.712 1.00 87.69 94 GLY A O 1
ATOM 727 N N . ASP A 1 95 ? -8.695 8.413 4.764 1.00 74.38 95 ASP A N 1
ATOM 728 C CA . ASP A 1 95 ? -9.480 8.865 3.621 1.00 74.38 95 ASP A CA 1
ATOM 729 C C . ASP A 1 95 ? -8.973 8.288 2.302 1.00 74.38 95 ASP A C 1
ATOM 731 O O . ASP A 1 95 ? -7.766 8.193 2.040 1.00 74.38 95 ASP A O 1
ATOM 735 N N . CYS A 1 96 ? -9.920 7.966 1.423 1.00 67.44 96 CYS A N 1
ATOM 736 C CA . CYS A 1 96 ? -9.628 7.513 0.074 1.00 67.44 96 CYS A CA 1
ATOM 737 C C . CYS A 1 96 ? -8.833 8.570 -0.709 1.00 67.44 96 CYS A C 1
ATOM 739 O O . CYS A 1 96 ? -9.041 9.777 -0.584 1.00 67.44 96 CYS A O 1
ATOM 741 N N . ARG A 1 97 ? -7.926 8.105 -1.574 1.00 67.50 97 ARG A N 1
ATOM 742 C CA . ARG A 1 97 ? -7.118 8.972 -2.457 1.00 67.50 97 ARG A CA 1
ATOM 743 C C . ARG A 1 97 ? -7.959 9.782 -3.437 1.00 67.50 97 ARG A C 1
ATOM 745 O O . ARG A 1 97 ? -7.567 10.880 -3.822 1.00 67.50 97 ARG A O 1
ATOM 752 N N . VAL A 1 98 ? -9.088 9.216 -3.834 1.00 58.41 98 VAL A N 1
ATOM 753 C CA . VAL A 1 98 ? -10.096 9.804 -4.711 1.00 58.41 98 VAL A CA 1
ATOM 754 C C . VAL A 1 98 ? -11.466 9.569 -4.083 1.00 58.41 98 VAL A C 1
ATOM 756 O O . VAL A 1 98 ? -11.610 8.710 -3.215 1.00 58.41 98 VAL A O 1
ATOM 759 N N . SER A 1 99 ? -12.477 10.331 -4.497 1.00 57.06 99 SER A N 1
ATOM 760 C CA . SER A 1 99 ? -13.845 10.085 -4.038 1.00 57.06 99 SER A CA 1
ATOM 761 C C . SER A 1 99 ? -14.308 8.719 -4.554 1.00 57.06 99 SER A C 1
ATOM 763 O O . SER A 1 99 ? -14.449 8.528 -5.761 1.00 57.06 99 SER A O 1
ATOM 765 N N . MET A 1 100 ? -14.489 7.773 -3.634 1.00 64.25 100 MET A N 1
ATOM 766 C CA . MET A 1 100 ? -14.917 6.402 -3.905 1.00 64.25 100 MET A CA 1
ATOM 767 C C . MET A 1 100 ? -16.286 6.144 -3.274 1.00 64.25 100 MET A C 1
ATOM 769 O O . MET A 1 100 ? -16.677 6.810 -2.319 1.00 64.25 100 MET A O 1
ATOM 773 N N . ALA A 1 101 ? -16.996 5.136 -3.783 1.00 63.66 101 ALA A N 1
ATOM 774 C CA . ALA A 1 101 ? -18.250 4.653 -3.200 1.00 63.66 101 ALA A CA 1
ATOM 775 C C . ALA A 1 101 ? -18.045 3.724 -1.978 1.00 63.66 101 ALA A C 1
ATOM 777 O O . ALA A 1 101 ? -18.996 3.102 -1.520 1.00 63.66 101 ALA A O 1
ATOM 778 N N . HIS A 1 102 ? -16.811 3.590 -1.484 1.00 72.50 102 HIS A N 1
ATOM 779 C CA . HIS A 1 102 ? -16.431 2.756 -0.342 1.00 72.50 102 HIS A CA 1
ATOM 780 C C . HIS A 1 102 ? -15.372 3.465 0.511 1.00 72.50 102 HIS A C 1
ATOM 782 O O . HIS A 1 102 ? -14.684 4.363 0.023 1.00 72.50 102 HIS A O 1
ATOM 788 N N . GLY A 1 103 ? -15.224 3.039 1.766 1.00 80.56 103 GLY A N 1
ATOM 789 C CA . GLY A 1 103 ? -14.132 3.444 2.658 1.00 80.56 103 GLY A CA 1
ATOM 790 C C . GLY A 1 103 ? -13.134 2.312 2.896 1.00 80.56 103 GLY A C 1
ATOM 791 O O . GLY A 1 103 ? -13.456 1.146 2.681 1.00 80.56 103 GLY A O 1
ATOM 792 N N . PHE A 1 104 ? -11.929 2.634 3.370 1.00 91.12 104 PHE A N 1
ATOM 793 C CA . PHE A 1 104 ? -10.976 1.632 3.863 1.00 91.12 104 PHE A CA 1
ATOM 794 C C . PHE A 1 104 ? -11.108 1.507 5.375 1.00 91.12 104 PHE A C 1
ATOM 796 O O . PHE A 1 104 ? -11.142 2.517 6.076 1.00 91.12 104 PHE A O 1
ATOM 803 N N . THR A 1 105 ? -11.183 0.280 5.884 1.00 94.94 105 THR A N 1
ATOM 804 C CA . THR A 1 105 ? -11.379 0.018 7.316 1.00 94.94 105 THR A CA 1
ATOM 805 C C . THR A 1 105 ? -10.471 -1.095 7.816 1.00 94.94 105 THR A C 1
ATOM 807 O O . THR A 1 105 ? -10.037 -1.962 7.054 1.00 94.94 105 THR A O 1
ATOM 810 N N . ILE A 1 106 ? -10.207 -1.078 9.121 1.00 97.88 106 ILE A N 1
ATOM 811 C CA . ILE A 1 106 ? -9.578 -2.180 9.838 1.00 97.88 106 ILE A CA 1
ATOM 812 C C . ILE A 1 106 ? -10.664 -3.083 10.422 1.00 97.88 106 ILE A C 1
ATOM 814 O O . ILE A 1 106 ? -11.511 -2.642 11.198 1.00 97.88 106 ILE A O 1
ATOM 818 N N . GLY A 1 107 ? -10.632 -4.350 10.016 1.00 96.06 107 GLY A N 1
ATOM 819 C CA . GLY A 1 107 ? -11.555 -5.419 10.378 1.00 96.06 107 GLY A CA 1
ATOM 820 C C . GLY A 1 107 ? -11.423 -5.883 11.833 1.00 96.06 107 GLY A C 1
ATOM 821 O O . GLY A 1 107 ? -10.435 -5.557 12.491 1.00 96.06 107 GLY A O 1
ATOM 822 N N . PRO A 1 108 ? -12.364 -6.691 12.354 1.00 93.81 108 PRO A N 1
ATOM 823 C CA . PRO A 1 108 ? -12.377 -7.137 13.754 1.00 93.81 108 PRO A CA 1
ATOM 824 C C . PRO A 1 108 ? -11.148 -7.945 14.194 1.00 93.81 108 PRO A C 1
ATOM 826 O O . PRO A 1 108 ? -10.886 -8.068 15.387 1.00 93.81 108 PRO A O 1
ATOM 829 N N . ARG A 1 109 ? -10.389 -8.522 13.254 1.00 94.00 109 ARG A N 1
ATOM 830 C CA . ARG A 1 109 ? -9.154 -9.269 13.541 1.00 94.00 109 ARG A CA 1
ATOM 831 C C . ARG A 1 109 ? -7.905 -8.534 13.052 1.00 94.00 109 ARG A C 1
ATOM 833 O O . ARG A 1 109 ? -6.833 -9.129 13.017 1.00 94.00 109 ARG A O 1
ATOM 840 N N . GLY A 1 110 ? -8.034 -7.253 12.702 1.00 95.56 110 GLY A N 1
ATOM 841 C CA . GLY A 1 110 ? -6.944 -6.430 12.180 1.00 95.56 110 GLY A CA 1
ATOM 842 C C . GLY A 1 110 ? -6.795 -6.472 10.660 1.00 95.56 110 GLY A C 1
ATOM 843 O O . GLY A 1 110 ? -5.814 -5.940 10.148 1.00 95.56 110 GLY A O 1
ATOM 844 N N . GLU A 1 111 ? -7.744 -7.077 9.936 1.00 97.75 111 GLU A N 1
ATOM 845 C CA . GLU A 1 111 ? -7.694 -7.143 8.474 1.00 97.75 111 GLU A CA 1
ATOM 846 C C . GLU A 1 111 ? -7.774 -5.750 7.851 1.00 97.75 111 GLU A C 1
ATOM 848 O O . GLU A 1 111 ? -8.584 -4.931 8.273 1.00 97.75 111 GLU A O 1
ATOM 853 N N . PHE A 1 112 ? -7.007 -5.493 6.798 1.00 97.38 112 PHE A N 1
ATOM 854 C CA . PHE A 1 112 ? -7.198 -4.296 5.987 1.00 97.38 112 PHE A CA 1
ATOM 855 C C . PHE A 1 112 ? -8.252 -4.590 4.918 1.00 97.38 112 PHE A C 1
ATOM 857 O O . PHE A 1 112 ? -8.081 -5.502 4.104 1.00 97.38 112 PHE A O 1
ATOM 864 N N . GLY A 1 113 ? -9.355 -3.845 4.923 1.00 94.88 113 GLY A N 1
ATOM 865 C CA . GLY A 1 113 ? -10.520 -4.118 4.086 1.00 94.88 113 GLY A CA 1
ATOM 866 C C . GLY A 1 113 ? -11.151 -2.871 3.482 1.00 94.88 113 GLY A C 1
ATOM 867 O O . GLY A 1 113 ? -10.766 -1.743 3.790 1.00 94.88 113 GLY A O 1
ATOM 868 N N . ILE A 1 114 ? -12.159 -3.097 2.643 1.00 90.81 114 ILE A N 1
ATOM 869 C CA . ILE A 1 114 ? -13.083 -2.051 2.202 1.00 90.81 114 ILE A CA 1
ATOM 870 C C . ILE A 1 114 ? -14.433 -2.225 2.886 1.00 90.81 114 ILE A C 1
ATOM 872 O O . ILE A 1 114 ? -14.907 -3.349 3.071 1.00 90.81 114 ILE A O 1
ATOM 876 N N . ASP A 1 115 ? -15.045 -1.105 3.248 1.00 85.25 115 ASP A N 1
ATOM 877 C CA . ASP A 1 115 ? -16.434 -1.036 3.681 1.00 85.25 115 ASP A CA 1
ATOM 878 C C . ASP A 1 115 ? -17.261 -0.382 2.568 1.00 85.25 115 ASP A C 1
ATOM 880 O O . ASP A 1 115 ? -17.081 0.796 2.251 1.00 85.25 115 ASP A O 1
ATOM 884 N N . ALA A 1 116 ? -18.087 -1.201 1.920 1.00 83.38 116 ALA A N 1
ATOM 885 C CA . ALA A 1 116 ? -18.940 -0.873 0.777 1.00 83.38 116 ALA A CA 1
ATOM 886 C C . ALA A 1 116 ? -20.384 -1.314 1.102 1.00 83.38 116 ALA A C 1
ATOM 888 O O . ALA A 1 116 ? -20.800 -1.204 2.253 1.00 83.38 116 ALA A O 1
ATOM 889 N N . ASP A 1 117 ? -21.136 -1.877 0.144 1.00 81.19 117 ASP A N 1
ATOM 890 C CA . ASP A 1 117 ? -22.420 -2.533 0.460 1.00 81.19 117 ASP A CA 1
ATOM 891 C C . ASP A 1 117 ? -22.213 -3.710 1.427 1.00 81.19 117 ASP A C 1
ATOM 893 O O . ASP A 1 117 ? -23.030 -3.971 2.311 1.00 81.19 117 ASP A O 1
ATOM 897 N N . HIS A 1 118 ? -21.085 -4.406 1.264 1.00 86.06 118 HIS A N 1
ATOM 898 C CA . HIS A 1 118 ? -20.619 -5.447 2.163 1.00 86.06 118 HIS A CA 1
ATOM 899 C C . HIS A 1 118 ? -19.159 -5.203 2.516 1.00 86.06 118 HIS A C 1
ATOM 901 O O . HIS A 1 118 ? -18.321 -4.919 1.653 1.00 86.06 118 HIS A O 1
ATOM 907 N N . TRP A 1 119 ? -18.837 -5.401 3.788 1.00 91.75 119 TRP A N 1
ATOM 908 C CA . TRP A 1 119 ? -17.451 -5.445 4.212 1.00 91.75 119 TRP A CA 1
ATOM 909 C C . TRP A 1 119 ? -16.701 -6.560 3.487 1.00 91.75 119 TRP A C 1
ATOM 911 O O . TRP A 1 119 ? -17.184 -7.692 3.418 1.00 91.75 119 TRP A O 1
ATOM 921 N N . THR A 1 120 ? -15.503 -6.256 2.996 1.00 94.38 120 THR A N 1
ATOM 922 C CA . THR A 1 120 ? -14.638 -7.243 2.344 1.00 94.38 120 THR A CA 1
ATOM 923 C C . THR A 1 120 ? -13.194 -7.102 2.837 1.00 94.38 120 THR A C 1
ATOM 925 O O . THR A 1 120 ? -12.625 -6.014 2.707 1.00 94.38 120 THR A O 1
ATOM 928 N N . PRO A 1 121 ? -12.551 -8.176 3.346 1.00 96.62 121 PRO A N 1
ATOM 929 C CA . PRO A 1 121 ? -11.140 -8.128 3.698 1.00 96.62 121 PRO A CA 1
ATOM 930 C C . PRO A 1 121 ? -10.304 -8.170 2.430 1.00 96.62 121 PRO A C 1
ATOM 932 O O . PRO A 1 121 ? -10.415 -9.120 1.653 1.00 96.62 121 PRO A O 1
ATOM 935 N N . LEU A 1 122 ? -9.401 -7.214 2.257 1.00 96.06 122 LEU A N 1
ATOM 936 C CA . LEU A 1 122 ? -8.438 -7.257 1.162 1.00 96.06 122 LEU A CA 1
ATOM 937 C C . LEU A 1 122 ? -7.197 -8.042 1.572 1.00 96.06 122 LEU A C 1
ATOM 939 O O . LEU A 1 122 ? -6.804 -8.973 0.874 1.00 96.06 122 LEU A O 1
ATOM 943 N N . HIS A 1 123 ? -6.643 -7.710 2.739 1.00 97.06 123 HIS A N 1
ATOM 944 C CA . HIS A 1 123 ? -5.429 -8.294 3.301 1.00 97.06 123 HIS A CA 1
ATOM 945 C C . HIS A 1 123 ? -5.640 -8.640 4.775 1.00 97.06 123 HIS A C 1
ATOM 947 O O . HIS A 1 123 ? -6.417 -7.988 5.471 1.00 97.06 123 HIS A O 1
ATOM 953 N N . ALA A 1 124 ? -4.927 -9.644 5.283 1.00 97.50 124 ALA A N 1
ATOM 954 C CA . ALA A 1 124 ? -5.045 -10.066 6.679 1.00 97.50 124 ALA A CA 1
ATOM 955 C C . ALA A 1 124 ? -4.517 -9.025 7.683 1.00 97.50 124 ALA A C 1
ATOM 957 O O . ALA A 1 124 ? -4.813 -9.130 8.869 1.00 97.50 124 ALA A O 1
ATOM 958 N N . SER A 1 125 ? -3.761 -8.025 7.218 1.00 97.06 125 SER A N 1
ATOM 959 C CA . SER A 1 125 ? -3.217 -6.934 8.031 1.00 97.06 125 SER A CA 1
ATOM 960 C C . SER A 1 125 ? -2.957 -5.673 7.199 1.00 97.06 125 SER A C 1
ATOM 962 O O . SER A 1 125 ? -2.891 -5.726 5.965 1.00 97.06 125 SER A O 1
ATOM 964 N N . THR A 1 126 ? -2.753 -4.542 7.879 1.00 97.25 126 THR A N 1
ATOM 965 C CA . THR A 1 126 ? -2.256 -3.297 7.267 1.00 97.25 126 THR A CA 1
ATOM 966 C C . THR A 1 126 ? -0.889 -3.510 6.622 1.00 97.25 126 THR A C 1
ATOM 968 O O . THR A 1 126 ? -0.639 -3.001 5.534 1.00 97.25 126 THR A O 1
ATOM 971 N N . GLU A 1 127 ? -0.023 -4.309 7.245 1.00 95.88 127 GLU A N 1
ATOM 972 C CA . GLU A 1 127 ? 1.264 -4.723 6.695 1.00 95.88 127 GLU A CA 1
ATOM 973 C C . GLU A 1 127 ? 1.077 -5.419 5.352 1.00 95.88 127 GLU A C 1
ATOM 975 O O . GLU A 1 127 ? 1.723 -5.029 4.387 1.00 95.88 127 GLU A O 1
ATOM 980 N N . GLY A 1 128 ? 0.147 -6.374 5.261 1.00 95.69 128 GLY A N 1
ATOM 981 C CA . GLY A 1 128 ? -0.171 -7.059 4.008 1.00 95.69 128 GLY A CA 1
ATOM 982 C C . GLY A 1 128 ? -0.597 -6.100 2.890 1.00 95.69 128 GLY A C 1
ATOM 983 O O . GLY A 1 128 ? -0.146 -6.228 1.749 1.00 95.69 128 GLY A O 1
ATOM 984 N N . TRP A 1 129 ? -1.389 -5.074 3.219 1.00 95.75 129 TRP A N 1
ATOM 985 C CA . TRP A 1 129 ? -1.742 -4.022 2.261 1.00 95.75 129 TRP A CA 1
ATOM 986 C C . TRP A 1 129 ? -0.534 -3.163 1.851 1.00 95.75 129 TRP A C 1
ATOM 988 O O . TRP A 1 129 ? -0.345 -2.898 0.661 1.00 95.75 129 TRP A O 1
ATOM 998 N N . VAL A 1 130 ? 0.325 -2.761 2.795 1.00 94.88 130 VAL A N 1
ATOM 999 C CA . VAL A 1 130 ? 1.560 -2.013 2.486 1.00 94.88 130 VAL A CA 1
ATOM 1000 C C . VAL A 1 130 ? 2.514 -2.856 1.631 1.00 94.88 130 VAL A C 1
ATOM 1002 O O . VAL A 1 130 ? 3.139 -2.337 0.705 1.00 94.88 130 VAL A O 1
ATOM 1005 N N . GLU A 1 131 ? 2.596 -4.160 1.886 1.00 94.19 131 GLU A N 1
ATOM 1006 C CA . GLU A 1 131 ? 3.369 -5.124 1.102 1.00 94.19 131 GLU A CA 1
ATOM 1007 C C . GLU A 1 131 ? 2.854 -5.243 -0.331 1.00 94.19 131 GLU A C 1
ATOM 1009 O O . GLU A 1 131 ? 3.669 -5.231 -1.260 1.00 94.19 131 GLU A O 1
ATOM 1014 N N . ALA A 1 132 ? 1.530 -5.308 -0.518 1.00 93.94 132 ALA A N 1
ATOM 1015 C CA . ALA A 1 132 ? 0.892 -5.282 -1.834 1.00 93.94 132 ALA A CA 1
ATOM 1016 C C . ALA A 1 132 ? 1.179 -3.979 -2.575 1.00 93.94 132 ALA A C 1
ATOM 1018 O O . ALA A 1 132 ? 1.561 -4.011 -3.742 1.00 93.94 132 ALA A O 1
ATOM 1019 N N . LEU A 1 133 ? 1.040 -2.837 -1.897 1.00 92.31 133 LEU A N 1
ATOM 1020 C CA . LEU A 1 133 ? 1.294 -1.518 -2.473 1.00 92.31 133 LEU A CA 1
ATOM 1021 C C . LEU A 1 133 ? 2.759 -1.382 -2.921 1.00 92.31 133 LEU A C 1
ATOM 1023 O O . LEU A 1 133 ? 3.037 -0.978 -4.052 1.00 92.31 133 LEU A O 1
ATOM 1027 N N . ALA A 1 134 ? 3.702 -1.785 -2.068 1.00 89.38 134 ALA A N 1
ATOM 1028 C CA . ALA A 1 134 ? 5.125 -1.780 -2.386 1.00 89.38 134 ALA A CA 1
ATOM 1029 C C . ALA A 1 134 ? 5.471 -2.758 -3.520 1.00 89.38 134 ALA A C 1
ATOM 1031 O O . ALA A 1 134 ? 6.296 -2.446 -4.380 1.00 89.38 134 ALA A O 1
ATOM 1032 N N . LEU A 1 135 ? 4.847 -3.941 -3.534 1.00 90.81 135 LEU A N 1
ATOM 1033 C CA . LEU A 1 135 ? 5.041 -4.936 -4.587 1.00 90.81 135 LEU A CA 1
ATOM 1034 C C . LEU A 1 135 ? 4.482 -4.463 -5.930 1.00 90.81 135 LEU A C 1
ATOM 1036 O O . LEU A 1 135 ? 5.167 -4.610 -6.935 1.00 90.81 135 LEU A O 1
ATOM 1040 N N . ALA A 1 136 ? 3.303 -3.840 -5.946 1.00 89.75 136 ALA A N 1
ATOM 1041 C CA . ALA A 1 136 ? 2.727 -3.227 -7.139 1.00 89.75 136 ALA A CA 1
ATOM 1042 C C . ALA A 1 136 ? 3.607 -2.109 -7.683 1.00 89.75 136 ALA A C 1
ATOM 1044 O O . ALA A 1 136 ? 3.888 -2.084 -8.878 1.00 89.75 136 ALA A O 1
ATOM 1045 N N . SER A 1 137 ? 4.104 -1.230 -6.808 1.00 85.25 137 SER A N 1
ATOM 1046 C CA . SER A 1 137 ? 5.037 -0.176 -7.206 1.00 85.25 137 SER A CA 1
ATOM 1047 C C . SER A 1 137 ? 6.272 -0.777 -7.879 1.00 85.25 137 SER A C 1
ATOM 1049 O O . SER A 1 137 ? 6.589 -0.437 -9.018 1.00 85.25 137 SER A O 1
ATOM 1051 N N . HIS A 1 138 ? 6.918 -1.746 -7.224 1.00 83.69 138 HIS A N 1
ATOM 1052 C CA . HIS A 1 138 ? 8.104 -2.422 -7.752 1.00 83.69 138 HIS A CA 1
ATOM 1053 C C . HIS A 1 138 ? 7.826 -3.148 -9.074 1.00 83.69 138 HIS A C 1
ATOM 1055 O O . HIS A 1 138 ? 8.542 -2.944 -10.051 1.00 83.69 138 HIS A O 1
ATOM 1061 N N . ALA A 1 139 ? 6.770 -3.956 -9.143 1.00 85.25 139 ALA A N 1
ATOM 1062 C CA . ALA A 1 139 ? 6.432 -4.733 -10.331 1.00 85.25 139 ALA A CA 1
ATOM 1063 C C . ALA A 1 139 ? 6.117 -3.827 -11.529 1.00 85.25 139 ALA A C 1
ATOM 1065 O O . ALA A 1 139 ? 6.649 -4.047 -12.616 1.00 85.25 139 ALA A O 1
ATOM 1066 N N . SER A 1 140 ? 5.348 -2.755 -11.320 1.00 83.94 140 SER A N 1
ATOM 1067 C CA . SER A 1 140 ? 5.063 -1.744 -12.347 1.00 83.94 140 SER A CA 1
ATOM 1068 C C . SER A 1 140 ? 6.321 -1.077 -12.892 1.00 83.94 140 SER A C 1
ATOM 1070 O O . SER A 1 140 ? 6.371 -0.651 -14.044 1.00 83.94 140 SER A O 1
ATOM 1072 N N . TYR A 1 141 ? 7.351 -0.986 -12.059 1.00 75.94 141 TYR A N 1
ATOM 1073 C CA . TYR A 1 141 ? 8.615 -0.376 -12.409 1.00 75.94 141 TYR A CA 1
ATOM 1074 C C . TYR A 1 141 ? 9.548 -1.302 -13.203 1.00 75.94 141 TYR A C 1
ATOM 1076 O O . TYR A 1 141 ? 10.360 -0.770 -13.956 1.00 75.94 141 TYR A O 1
ATOM 1084 N N . TRP A 1 142 ? 9.473 -2.624 -13.037 1.00 79.12 142 TRP A N 1
ATOM 1085 C CA . TRP A 1 142 ? 10.434 -3.575 -13.628 1.00 79.12 142 TRP A CA 1
ATOM 1086 C C . TRP A 1 142 ? 9.842 -4.497 -14.691 1.00 79.12 142 TRP A C 1
ATOM 1088 O O . TRP A 1 142 ? 10.585 -5.076 -15.482 1.00 79.12 142 TRP A O 1
ATOM 1098 N N . ALA A 1 143 ? 8.521 -4.647 -14.736 1.00 81.25 143 ALA A N 1
ATOM 1099 C CA . ALA A 1 143 ? 7.885 -5.500 -15.722 1.00 81.25 143 ALA A CA 1
ATOM 1100 C C . ALA A 1 143 ? 8.092 -4.947 -17.136 1.00 81.25 143 ALA A C 1
ATOM 1102 O O . ALA A 1 143 ? 7.845 -3.771 -17.409 1.00 81.25 143 ALA A O 1
ATOM 1103 N N . LYS A 1 144 ? 8.484 -5.820 -18.067 1.00 80.75 144 LYS A N 1
ATOM 1104 C CA . LYS A 1 144 ? 8.548 -5.477 -19.496 1.00 80.75 144 LYS A CA 1
ATOM 1105 C C . LYS A 1 144 ? 7.155 -5.285 -20.084 1.00 80.75 144 LYS A C 1
ATOM 1107 O O . LYS A 1 144 ? 6.978 -4.529 -21.033 1.00 80.75 144 LYS A O 1
ATOM 1112 N N . THR A 1 145 ? 6.172 -5.993 -19.531 1.00 84.00 145 THR A N 1
ATOM 1113 C CA . THR A 1 145 ? 4.771 -5.930 -19.951 1.00 84.00 145 THR A CA 1
ATOM 1114 C C . THR A 1 145 ? 3.854 -5.917 -18.737 1.00 84.00 145 THR A C 1
ATOM 1116 O O . THR A 1 145 ? 4.125 -6.596 -17.749 1.00 84.00 145 THR A O 1
ATOM 1119 N N . ILE A 1 146 ? 2.758 -5.164 -18.822 1.00 88.62 146 ILE A N 1
ATOM 1120 C CA . ILE A 1 146 ? 1.689 -5.171 -17.820 1.00 88.62 146 ILE A CA 1
ATOM 1121 C C . ILE A 1 146 ? 0.378 -5.418 -18.560 1.00 88.62 146 ILE A C 1
ATOM 1123 O O . ILE A 1 146 ? -0.080 -4.566 -19.321 1.00 88.62 146 ILE A O 1
ATOM 1127 N N . THR A 1 147 ? -0.214 -6.594 -18.361 1.00 89.75 147 THR A N 1
ATOM 1128 C CA . THR A 1 147 ? -1.490 -6.972 -18.984 1.00 89.75 147 THR A CA 1
ATOM 1129 C C . THR A 1 147 ? -2.617 -6.807 -17.978 1.00 89.75 147 THR A C 1
ATOM 1131 O O . THR A 1 147 ? -2.526 -7.323 -16.866 1.00 89.75 147 THR A O 1
ATOM 1134 N N . LYS A 1 148 ? -3.688 -6.105 -18.365 1.00 91.75 148 LYS A N 1
ATOM 1135 C CA . LYS A 1 148 ? -4.868 -5.883 -17.519 1.00 91.75 148 LYS A CA 1
ATOM 1136 C C . LYS A 1 148 ? -6.030 -6.736 -18.004 1.00 91.75 148 LYS A C 1
ATOM 1138 O O . LYS A 1 148 ? -6.405 -6.660 -19.172 1.00 91.75 148 LYS A O 1
ATOM 1143 N N . ILE A 1 149 ? -6.621 -7.494 -17.095 1.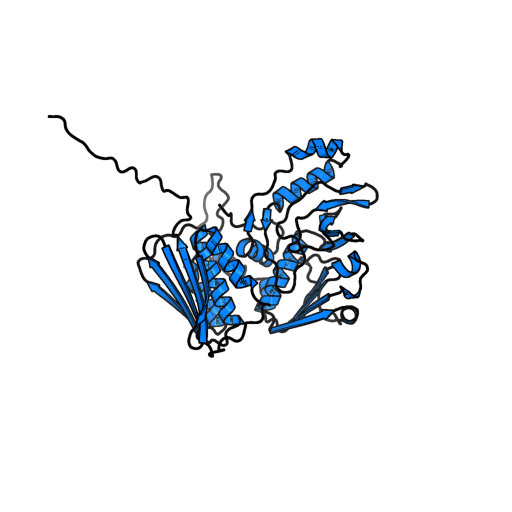00 90.06 149 ILE A N 1
ATOM 1144 C CA . ILE A 1 149 ? -7.779 -8.353 -17.342 1.00 90.06 149 ILE A CA 1
ATOM 1145 C C . ILE A 1 149 ? -8.910 -7.877 -16.434 1.00 90.06 149 ILE A C 1
ATOM 1147 O O . ILE A 1 149 ? -8.666 -7.428 -15.312 1.00 90.06 149 ILE A O 1
ATOM 1151 N N . LYS A 1 150 ? -10.144 -7.914 -16.939 1.00 89.56 150 LYS A N 1
ATOM 1152 C CA . LYS A 1 150 ? -11.330 -7.420 -16.232 1.00 89.56 150 LYS A CA 1
ATOM 1153 C C . LYS A 1 150 ? -12.486 -8.406 -16.330 1.00 89.56 150 LYS A C 1
ATOM 1155 O O . LYS A 1 150 ? -12.603 -9.129 -17.319 1.00 89.56 150 LYS A O 1
ATOM 1160 N N . GLY A 1 151 ? -13.374 -8.354 -15.344 1.00 87.56 151 GLY A N 1
ATOM 1161 C CA . GLY A 1 151 ? -14.605 -9.133 -15.313 1.00 87.56 151 GLY A CA 1
ATOM 1162 C C . GLY A 1 151 ? -14.352 -10.636 -15.234 1.00 87.56 151 GLY A C 1
ATOM 1163 O O . GLY A 1 151 ? -13.348 -11.081 -14.681 1.00 87.56 151 GLY A O 1
ATOM 1164 N N . SER A 1 152 ? -15.259 -11.420 -15.819 1.00 88.88 152 SER A N 1
ATOM 1165 C CA . SER A 1 152 ? -15.235 -12.887 -15.748 1.00 88.88 152 SER A CA 1
ATOM 1166 C C . SER A 1 152 ? -13.961 -13.517 -16.315 1.00 88.88 152 SER A C 1
ATOM 1168 O O . SER A 1 152 ? -13.556 -14.567 -15.841 1.00 88.88 152 SER A O 1
ATOM 1170 N N . ALA A 1 153 ? -13.272 -12.854 -17.251 1.00 89.31 153 ALA A N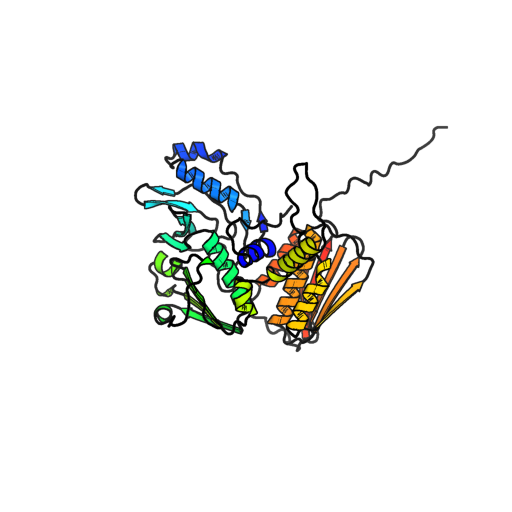 1
ATOM 1171 C CA . ALA A 1 153 ? -12.012 -13.350 -17.814 1.00 89.31 153 ALA A CA 1
ATOM 1172 C C . ALA A 1 153 ? -10.886 -13.492 -16.770 1.00 89.31 153 ALA A C 1
ATOM 1174 O O . ALA A 1 153 ? -9.899 -14.178 -17.014 1.00 89.31 153 ALA A O 1
ATOM 1175 N N . VAL A 1 154 ? -11.010 -12.840 -15.609 1.00 91.88 154 VAL A N 1
ATOM 1176 C CA . VAL A 1 154 ? -10.078 -13.018 -14.486 1.00 91.88 154 VAL A CA 1
ATOM 1177 C C . VAL A 1 154 ? -10.233 -14.400 -13.843 1.00 91.88 154 VAL A C 1
ATOM 1179 O O . VAL A 1 154 ? -9.262 -14.934 -13.318 1.00 91.88 154 VAL A O 1
ATOM 1182 N N . GLU A 1 155 ? -11.431 -14.987 -13.874 1.00 89.38 155 GLU A N 1
ATOM 1183 C CA . GLU A 1 155 ? -11.698 -16.309 -13.289 1.00 89.38 155 GLU A CA 1
ATOM 1184 C C . GLU A 1 155 ? -11.102 -17.445 -14.125 1.00 89.38 155 GLU A C 1
ATOM 1186 O O . GLU A 1 155 ? -10.781 -18.498 -13.583 1.00 89.38 155 GLU A O 1
ATOM 1191 N N . ASP A 1 156 ? -10.872 -17.192 -15.414 1.00 91.38 156 ASP A N 1
ATOM 1192 C CA . ASP A 1 156 ? -10.254 -18.132 -16.352 1.00 91.38 156 ASP A CA 1
ATOM 1193 C C . ASP A 1 156 ? -8.712 -18.105 -16.305 1.00 91.38 156 ASP A C 1
ATOM 1195 O O . ASP A 1 156 ? -8.045 -18.773 -17.101 1.00 91.38 156 ASP A O 1
ATOM 1199 N N . LEU A 1 157 ? -8.115 -17.316 -15.403 1.00 92.25 157 LEU A N 1
ATOM 1200 C CA . LEU A 1 157 ? -6.664 -17.244 -15.261 1.00 92.25 157 LEU A CA 1
ATOM 1201 C C . LEU A 1 157 ? -6.085 -18.574 -14.784 1.00 92.25 157 LEU A C 1
ATOM 1203 O O . LEU A 1 157 ? -6.392 -19.050 -13.693 1.00 92.25 157 LEU A O 1
ATOM 1207 N N . ASN A 1 158 ? -5.168 -19.129 -15.577 1.00 90.94 158 ASN A N 1
ATOM 1208 C CA . ASN A 1 158 ? -4.391 -20.281 -15.154 1.00 90.94 158 ASN A CA 1
ATOM 1209 C C . ASN A 1 158 ? -3.261 -19.841 -14.210 1.00 90.94 158 ASN A C 1
ATOM 1211 O O . ASN A 1 158 ? -2.351 -19.119 -14.619 1.00 90.94 158 ASN A O 1
ATOM 1215 N N . LEU A 1 159 ? -3.327 -20.302 -12.962 1.00 92.62 159 LEU A N 1
ATOM 1216 C CA . LEU A 1 159 ? -2.322 -20.061 -11.926 1.00 92.62 159 LEU A CA 1
ATOM 1217 C C . LEU A 1 159 ? -1.400 -21.274 -11.707 1.00 92.62 159 LEU A C 1
ATOM 1219 O O . LEU A 1 159 ? -0.598 -21.277 -10.775 1.00 92.62 159 LEU A O 1
ATOM 1223 N N . ASP A 1 160 ? -1.480 -22.302 -12.555 1.00 91.75 160 ASP A N 1
ATOM 1224 C CA . ASP A 1 160 ? -0.593 -23.461 -12.493 1.00 91.75 160 ASP A CA 1
ATOM 1225 C C . ASP A 1 160 ? 0.874 -23.030 -12.617 1.00 91.75 160 ASP A C 1
ATOM 1227 O O . ASP A 1 160 ? 1.272 -22.324 -13.547 1.00 91.75 160 ASP A O 1
ATOM 1231 N N . GLY A 1 161 ? 1.698 -23.478 -11.669 1.00 88.00 161 GLY A N 1
ATOM 1232 C CA . GLY A 1 161 ? 3.111 -23.100 -11.598 1.00 88.00 161 GLY A CA 1
ATOM 1233 C C . GLY A 1 161 ? 3.370 -21.718 -10.991 1.00 88.00 161 GLY A C 1
ATOM 1234 O O . GLY A 1 161 ? 4.522 -21.285 -10.984 1.00 88.00 161 GLY A O 1
ATOM 1235 N N . PHE A 1 162 ? 2.340 -21.046 -10.468 1.00 92.38 162 PHE A N 1
ATOM 1236 C CA . PHE A 1 162 ? 2.493 -19.868 -9.623 1.00 92.38 162 PHE A CA 1
ATOM 1237 C C . PHE A 1 162 ? 2.354 -20.231 -8.144 1.00 92.38 162 PHE A C 1
ATOM 1239 O O . PHE A 1 162 ? 1.518 -21.045 -7.754 1.00 92.38 162 PHE A O 1
ATOM 1246 N N . GLU A 1 163 ? 3.142 -19.567 -7.306 1.00 92.44 163 GLU A N 1
ATOM 1247 C CA . GLU A 1 163 ? 3.069 -19.686 -5.851 1.00 92.44 163 GLU A CA 1
ATOM 1248 C C . GLU A 1 163 ? 2.450 -18.422 -5.242 1.00 92.44 163 GLU A C 1
ATOM 1250 O O . GLU A 1 163 ? 2.709 -17.318 -5.730 1.00 92.44 163 GLU A O 1
ATOM 1255 N N . PRO A 1 164 ? 1.634 -18.532 -4.180 1.00 93.12 164 PRO A N 1
ATOM 1256 C CA . PRO A 1 164 ? 1.111 -17.356 -3.498 1.00 93.12 164 PRO A CA 1
ATOM 1257 C C . PRO A 1 164 ? 2.258 -16.531 -2.906 1.00 93.12 164 PRO A C 1
ATOM 1259 O O . PRO A 1 164 ? 3.256 -17.077 -2.444 1.00 93.12 164 PRO A O 1
ATOM 1262 N N . VAL A 1 165 ? 2.104 -15.208 -2.890 1.00 93.25 165 VAL A N 1
ATOM 1263 C CA . VAL A 1 165 ? 3.062 -14.277 -2.277 1.00 93.25 165 VAL A CA 1
ATOM 1264 C C . VAL A 1 165 ? 2.682 -14.082 -0.803 1.00 93.25 165 VAL A C 1
ATOM 1266 O O . VAL A 1 165 ? 1.748 -13.324 -0.516 1.00 93.25 165 VAL A O 1
ATOM 1269 N N . PRO A 1 166 ? 3.348 -14.764 0.150 1.00 90.62 166 PRO A N 1
ATOM 1270 C CA . PRO A 1 166 ? 2.889 -14.814 1.536 1.00 90.62 166 PRO A CA 1
ATOM 1271 C C . PRO A 1 166 ? 3.013 -13.467 2.253 1.00 90.62 166 PRO A C 1
ATOM 1273 O O . PRO A 1 166 ? 2.219 -13.180 3.146 1.00 90.62 166 PRO A O 1
ATOM 1276 N N . GLU A 1 167 ? 3.965 -12.618 1.855 1.00 90.44 167 GLU A N 1
ATOM 1277 C CA . GLU A 1 167 ? 4.225 -11.337 2.519 1.00 90.44 167 GLU A CA 1
ATOM 1278 C C . GLU A 1 167 ? 3.039 -10.373 2.380 1.00 90.44 167 GLU A C 1
ATOM 1280 O O . GLU A 1 167 ? 2.764 -9.593 3.284 1.00 90.44 167 GLU A O 1
ATOM 1285 N N . VAL A 1 168 ? 2.290 -10.473 1.279 1.00 91.75 168 VAL A N 1
ATOM 1286 C CA . VAL A 1 168 ? 1.100 -9.648 1.018 1.00 91.75 168 VAL A CA 1
ATOM 1287 C C . VAL A 1 168 ? -0.089 -10.040 1.902 1.00 91.75 168 VAL A C 1
ATOM 1289 O O . VAL A 1 168 ? -1.028 -9.259 2.065 1.00 91.75 168 VAL A O 1
ATOM 1292 N N . GLN A 1 169 ? -0.075 -11.248 2.474 1.00 92.12 169 GLN A N 1
ATOM 1293 C CA . GLN A 1 169 ? -1.156 -11.758 3.323 1.00 92.12 169 GLN A CA 1
ATOM 1294 C C . GLN A 1 169 ? -2.547 -11.544 2.690 1.00 92.12 169 GLN A C 1
ATOM 1296 O O . GLN A 1 169 ? -3.485 -11.089 3.346 1.00 92.12 169 GLN A O 1
ATOM 1301 N N . GLY A 1 170 ? -2.654 -11.791 1.382 1.00 92.88 170 GLY A N 1
ATOM 1302 C CA . GLY A 1 170 ? -3.854 -11.505 0.601 1.00 92.88 170 GLY A CA 1
ATOM 1303 C C . GLY A 1 170 ? -5.058 -12.346 1.024 1.00 92.88 170 GLY A C 1
ATOM 1304 O O . GLY A 1 170 ? -4.922 -13.538 1.296 1.00 92.88 170 GLY A O 1
ATOM 1305 N N . LEU A 1 171 ? -6.232 -11.717 1.062 1.00 95.44 171 LEU A N 1
ATOM 1306 C CA . LEU A 1 171 ? -7.530 -12.354 1.289 1.00 95.44 171 LEU A CA 1
ATOM 1307 C C . LEU A 1 171 ? -8.378 -12.240 0.017 1.00 95.44 171 LEU A C 1
ATOM 1309 O O . LEU A 1 171 ? -8.284 -13.115 -0.840 1.00 95.44 171 LEU A O 1
ATOM 1313 N N . ALA A 1 172 ? -9.168 -11.175 -0.156 1.00 93.94 172 ALA A N 1
ATOM 1314 C CA . ALA A 1 172 ? -9.830 -10.934 -1.440 1.00 93.94 172 ALA A CA 1
ATOM 1315 C C . ALA A 1 172 ? -8.826 -10.508 -2.521 1.00 93.94 172 ALA A C 1
ATOM 1317 O O . ALA A 1 172 ? -8.926 -10.957 -3.665 1.00 93.94 172 ALA A O 1
ATOM 1318 N N . ASP A 1 173 ? -7.842 -9.688 -2.149 1.00 94.69 173 ASP A N 1
ATOM 1319 C CA . ASP A 1 173 ? -6.815 -9.211 -3.066 1.00 94.69 173 ASP A CA 1
ATOM 1320 C C . ASP A 1 173 ? -5.562 -10.075 -2.913 1.00 94.69 173 ASP A C 1
ATOM 1322 O O . ASP A 1 173 ? -4.893 -10.068 -1.880 1.00 94.69 173 ASP A O 1
ATOM 1326 N N . THR A 1 174 ? -5.265 -10.872 -3.940 1.00 95.44 174 THR A N 1
ATOM 1327 C CA . THR A 1 174 ? -4.247 -11.933 -3.882 1.00 95.44 174 THR A CA 1
ATOM 1328 C C . THR A 1 174 ? -3.134 -11.713 -4.891 1.00 95.44 174 THR A C 1
ATOM 1330 O O . THR A 1 174 ? -3.321 -11.074 -5.926 1.00 95.44 174 THR A O 1
ATOM 1333 N N . TRP A 1 175 ? -1.956 -12.244 -4.571 1.00 95.06 175 TRP A N 1
ATOM 1334 C CA . TRP A 1 175 ? -0.751 -12.106 -5.378 1.00 95.06 175 TRP A CA 1
ATOM 1335 C C . TRP A 1 175 ? -0.089 -13.458 -5.587 1.00 95.06 175 TRP A C 1
ATOM 1337 O O . TRP A 1 175 ? 0.018 -14.255 -4.654 1.00 95.06 175 TRP A O 1
ATOM 1347 N N . TRP A 1 176 ? 0.387 -13.675 -6.807 1.00 94.88 176 TRP A N 1
ATOM 1348 C CA . TRP A 1 176 ? 0.933 -14.941 -7.272 1.00 94.88 176 TRP A CA 1
ATOM 1349 C C . TRP A 1 176 ? 2.246 -14.700 -8.015 1.00 94.88 176 TRP A C 1
ATOM 1351 O O . TRP A 1 176 ? 2.347 -13.778 -8.826 1.00 94.88 176 TRP A O 1
ATOM 1361 N N . ARG A 1 177 ? 3.260 -15.516 -7.733 1.00 92.12 177 ARG A N 1
ATOM 1362 C CA . ARG A 1 177 ? 4.621 -15.407 -8.262 1.00 92.12 177 ARG A CA 1
ATOM 1363 C C . ARG A 1 177 ? 4.933 -16.596 -9.155 1.00 92.12 177 ARG A C 1
ATOM 1365 O O . ARG A 1 177 ? 4.873 -17.736 -8.710 1.00 92.12 177 ARG A O 1
ATOM 1372 N N . GLY A 1 178 ? 5.265 -16.305 -10.405 1.00 89.62 178 GLY A N 1
ATOM 1373 C CA . GLY A 1 178 ? 5.764 -17.266 -11.379 1.00 89.62 178 GLY A CA 1
ATOM 1374 C C . GLY A 1 178 ? 7.270 -17.109 -11.587 1.00 89.62 178 GLY A C 1
ATOM 1375 O O . GLY A 1 178 ? 7.947 -16.362 -10.881 1.00 89.62 178 GLY A O 1
ATOM 1376 N N . LYS A 1 179 ? 7.799 -17.798 -12.602 1.00 86.69 179 LYS A N 1
ATOM 1377 C CA . LYS A 1 179 ? 9.237 -17.805 -12.918 1.00 86.69 179 LYS A CA 1
ATOM 1378 C C . LYS A 1 179 ? 9.790 -16.436 -13.336 1.00 86.69 179 LYS A C 1
ATOM 1380 O O . LYS A 1 179 ? 10.923 -16.120 -13.000 1.00 86.69 179 LYS A O 1
ATOM 1385 N N . ASP A 1 180 ? 9.023 -15.677 -14.111 1.00 86.31 180 ASP A N 1
ATOM 1386 C CA . ASP A 1 180 ? 9.389 -14.376 -14.696 1.00 86.31 180 ASP A CA 1
ATOM 1387 C C . ASP A 1 180 ? 8.206 -13.387 -14.667 1.00 86.31 180 ASP A C 1
ATOM 1389 O O . ASP A 1 180 ? 8.138 -12.429 -15.447 1.00 86.31 180 ASP A O 1
ATOM 1393 N N . SER A 1 181 ? 7.231 -13.645 -13.790 1.00 91.00 181 SER A N 1
ATOM 1394 C CA . SER A 1 181 ? 5.981 -12.893 -13.736 1.00 91.00 181 SER A CA 1
ATOM 1395 C C . SER A 1 181 ? 5.365 -12.816 -12.340 1.00 91.00 181 SER A C 1
ATOM 1397 O O . SER A 1 181 ? 5.575 -13.680 -11.488 1.00 91.00 181 SER A O 1
ATOM 1399 N N . LEU A 1 182 ? 4.581 -11.761 -12.121 1.00 92.75 182 LEU A N 1
ATOM 1400 C CA . LEU A 1 182 ? 3.701 -11.591 -10.966 1.00 92.75 182 LEU A CA 1
ATOM 1401 C C . LEU A 1 182 ? 2.267 -11.394 -11.457 1.00 92.75 182 LEU A C 1
ATOM 1403 O O . LEU A 1 182 ? 2.040 -10.682 -12.434 1.00 92.75 182 LEU A O 1
ATOM 1407 N N . ILE A 1 183 ? 1.300 -11.982 -10.760 1.00 94.69 183 ILE A N 1
ATOM 1408 C CA . ILE A 1 183 ? -0.127 -11.784 -11.018 1.00 94.69 183 ILE A CA 1
ATOM 1409 C C . ILE A 1 183 ? -0.766 -11.230 -9.751 1.00 94.69 183 ILE A C 1
ATOM 1411 O O . ILE A 1 183 ? -0.722 -11.871 -8.704 1.00 94.69 183 ILE A O 1
ATOM 1415 N N . ALA A 1 184 ? -1.373 -10.052 -9.854 1.00 95.00 184 ALA A N 1
ATOM 1416 C CA . ALA A 1 184 ? -2.204 -9.468 -8.810 1.00 95.00 184 ALA A CA 1
ATOM 1417 C C . ALA A 1 184 ? -3.673 -9.600 -9.209 1.00 95.00 184 ALA A C 1
ATOM 1419 O O . ALA A 1 184 ? -4.041 -9.182 -10.305 1.00 95.00 184 ALA A O 1
ATOM 1420 N N . ILE A 1 185 ? -4.505 -10.165 -8.340 1.00 95.50 185 ILE A N 1
ATOM 1421 C CA . ILE A 1 185 ? -5.947 -10.316 -8.549 1.00 95.50 185 ILE A CA 1
ATOM 1422 C C . ILE A 1 185 ? -6.661 -9.463 -7.506 1.00 95.50 185 ILE A C 1
ATOM 1424 O O . ILE A 1 185 ? -6.544 -9.733 -6.314 1.00 95.50 185 ILE A O 1
ATOM 1428 N N . TYR A 1 186 ? -7.413 -8.463 -7.961 1.00 93.06 186 TYR A N 1
ATOM 1429 C CA . TYR A 1 186 ? -8.162 -7.522 -7.131 1.00 93.06 186 TYR A CA 1
ATOM 1430 C C . TYR A 1 186 ? -9.648 -7.874 -7.161 1.00 93.06 186 TYR A C 1
ATOM 1432 O O . TYR A 1 186 ? -10.363 -7.547 -8.117 1.00 93.06 186 TYR A O 1
ATOM 1440 N N . ARG A 1 187 ? -10.108 -8.581 -6.126 1.00 94.06 187 ARG A N 1
ATOM 1441 C CA . ARG A 1 187 ? -11.504 -9.026 -5.979 1.00 94.06 187 ARG A CA 1
ATOM 1442 C C . ARG A 1 187 ? -12.284 -8.157 -4.999 1.00 94.06 187 ARG A C 1
ATOM 1444 O O . ARG A 1 187 ? -13.510 -8.196 -5.033 1.00 94.06 187 ARG A O 1
ATOM 1451 N N . GLY A 1 188 ? -11.596 -7.363 -4.177 1.00 89.75 188 GLY A N 1
ATOM 1452 C CA . GLY A 1 188 ? -12.168 -6.520 -3.133 1.00 89.75 188 GLY A CA 1
ATOM 1453 C C . GLY A 1 188 ? -13.450 -5.806 -3.537 1.00 89.75 188 GLY A C 1
ATOM 1454 O O . GLY A 1 188 ? -14.521 -6.115 -3.025 1.00 89.75 188 GLY A O 1
ATOM 1455 N N . GLU A 1 189 ? -13.353 -4.891 -4.501 1.00 84.69 189 GLU A N 1
ATOM 1456 C CA . GLU A 1 189 ? -14.493 -4.097 -4.979 1.00 84.69 189 GLU A CA 1
ATOM 1457 C C . GLU A 1 189 ? -15.599 -4.953 -5.606 1.00 84.69 189 GLU A C 1
ATOM 1459 O O . GLU A 1 189 ? -16.781 -4.681 -5.408 1.00 84.69 189 GLU A O 1
ATOM 1464 N N . ALA A 1 190 ? -15.232 -6.003 -6.345 1.00 87.50 190 ALA A N 1
ATOM 1465 C CA . ALA A 1 190 ? -16.207 -6.889 -6.971 1.00 87.50 190 ALA A CA 1
ATOM 1466 C C . ALA A 1 190 ? -17.068 -7.606 -5.925 1.00 87.50 190 ALA A C 1
ATOM 1468 O O . ALA A 1 190 ? -18.280 -7.709 -6.095 1.00 87.50 190 ALA A O 1
ATOM 1469 N N . SER A 1 191 ? -16.458 -8.060 -4.831 1.00 89.50 191 SER A N 1
ATOM 1470 C CA . SER A 1 191 ? -17.180 -8.642 -3.700 1.00 89.50 191 SER A CA 1
ATOM 1471 C C . SER A 1 191 ? -17.959 -7.581 -2.924 1.00 89.50 191 SER A C 1
ATOM 1473 O O . SER A 1 191 ? -19.152 -7.760 -2.683 1.00 89.50 191 SER A O 1
ATOM 1475 N N . GLY A 1 192 ? -17.316 -6.459 -2.586 1.00 84.44 192 GLY A N 1
ATOM 1476 C CA . GLY A 1 192 ? -17.899 -5.406 -1.753 1.00 84.44 192 GLY A CA 1
ATOM 1477 C C . GLY A 1 192 ? -19.175 -4.805 -2.340 1.00 84.44 192 GLY A C 1
ATOM 1478 O O . GLY A 1 192 ? -20.137 -4.601 -1.606 1.00 84.44 192 GLY A O 1
ATOM 1479 N N . PHE A 1 193 ? -19.219 -4.607 -3.661 1.00 80.75 193 PHE A N 1
ATOM 1480 C CA . PHE A 1 193 ? -20.390 -4.093 -4.387 1.00 80.75 193 PHE A CA 1
ATOM 1481 C C . PHE A 1 193 ? -21.253 -5.186 -5.034 1.00 80.75 193 PHE A C 1
ATOM 1483 O O . PHE A 1 193 ? -22.178 -4.878 -5.782 1.00 80.75 193 PHE A O 1
ATOM 1490 N N . SER A 1 194 ? -20.931 -6.473 -4.833 1.00 83.12 194 SER A N 1
ATOM 1491 C CA . SER A 1 194 ? -21.562 -7.578 -5.579 1.00 83.12 194 SER A CA 1
ATOM 1492 C C . SER A 1 194 ? -21.567 -7.338 -7.102 1.00 83.12 194 SER A C 1
ATOM 1494 O O . SER A 1 194 ? -22.547 -7.591 -7.804 1.00 83.12 194 SER A O 1
ATOM 1496 N N . ALA A 1 195 ? -20.449 -6.822 -7.614 1.00 83.88 195 ALA A N 1
ATOM 1497 C CA . ALA A 1 195 ? -20.276 -6.315 -8.966 1.00 83.88 195 ALA A CA 1
ATOM 1498 C C . ALA A 1 195 ? -19.146 -7.073 -9.691 1.00 83.88 195 ALA A C 1
ATOM 1500 O O . ALA A 1 195 ? -18.011 -6.595 -9.738 1.00 83.88 195 ALA A O 1
ATOM 1501 N N . PRO A 1 196 ? -19.419 -8.234 -10.322 1.00 85.69 196 PRO A N 1
ATOM 1502 C CA . PRO A 1 196 ? -18.386 -9.051 -10.974 1.00 85.69 196 PRO A CA 1
ATOM 1503 C C . PRO A 1 196 ? -17.578 -8.313 -12.050 1.00 85.69 196 PRO A C 1
ATOM 1505 O O . PRO A 1 196 ? -16.429 -8.651 -12.312 1.00 85.69 196 PRO A O 1
ATOM 1508 N N . HIS A 1 197 ? -18.151 -7.275 -12.665 1.00 81.56 197 HIS A N 1
ATOM 1509 C CA . HIS A 1 197 ? -17.470 -6.447 -13.663 1.00 81.56 197 HIS A CA 1
ATOM 1510 C C . HIS A 1 197 ? -16.338 -5.579 -13.078 1.00 81.56 197 HIS A C 1
ATOM 1512 O O . HIS A 1 197 ? -15.481 -5.125 -13.836 1.00 81.56 197 HIS A O 1
ATOM 1518 N N . CYS A 1 198 ? -16.302 -5.382 -11.755 1.00 83.38 198 CYS A N 1
ATOM 1519 C CA . CYS A 1 198 ? -15.213 -4.705 -11.047 1.00 83.38 198 CYS A CA 1
ATOM 1520 C C . CYS A 1 198 ? -14.018 -5.629 -10.765 1.00 83.38 198 CYS A C 1
ATOM 1522 O O . CYS A 1 198 ? -12.980 -5.145 -10.312 1.00 83.38 198 CYS A O 1
ATOM 1524 N N . LEU A 1 199 ? -14.135 -6.938 -11.033 1.00 89.00 199 LEU A N 1
ATOM 1525 C CA . LEU A 1 199 ? -13.035 -7.885 -10.860 1.00 89.00 199 LEU A CA 1
ATOM 1526 C C . LEU A 1 199 ? -11.904 -7.524 -11.823 1.00 89.00 199 LEU A C 1
ATOM 1528 O O . LEU A 1 199 ? -12.135 -7.312 -13.018 1.00 89.00 199 LEU A O 1
ATOM 1532 N N . ARG A 1 200 ? -10.680 -7.439 -11.305 1.00 92.44 200 ARG A N 1
ATOM 1533 C CA . ARG A 1 200 ? -9.501 -7.035 -12.075 1.00 92.44 200 ARG A CA 1
ATOM 1534 C C . ARG A 1 200 ? -8.325 -7.946 -11.773 1.00 92.44 200 ARG A C 1
ATOM 1536 O O . ARG A 1 200 ? -8.164 -8.396 -10.645 1.00 92.44 200 ARG A O 1
ATOM 1543 N N . ALA A 1 201 ? -7.477 -8.169 -12.767 1.00 93.62 201 ALA A N 1
ATOM 1544 C CA . ALA A 1 201 ? -6.168 -8.764 -12.554 1.00 93.62 201 ALA A CA 1
ATOM 1545 C C . ALA A 1 201 ? -5.104 -8.079 -13.403 1.00 93.62 201 ALA A C 1
ATOM 1547 O O . ALA A 1 201 ? -5.354 -7.738 -14.561 1.00 93.62 201 ALA A O 1
ATOM 1548 N N . HIS A 1 202 ? -3.920 -7.897 -12.825 1.00 93.19 202 HIS A N 1
ATOM 1549 C CA . HIS A 1 202 ? -2.744 -7.350 -13.490 1.00 93.19 202 HIS A CA 1
ATOM 1550 C C . HIS A 1 202 ? -1.649 -8.413 -13.551 1.00 93.19 202 HIS A C 1
ATOM 1552 O O . HIS A 1 202 ? -1.254 -8.960 -12.523 1.00 93.19 202 HIS A O 1
ATOM 1558 N N . ILE A 1 203 ? -1.164 -8.691 -14.760 1.00 92.75 203 ILE A N 1
ATOM 1559 C CA . ILE A 1 203 ? -0.051 -9.606 -15.015 1.00 92.75 203 ILE A CA 1
ATOM 1560 C C . ILE A 1 203 ? 1.174 -8.772 -15.369 1.00 92.75 203 ILE A C 1
ATOM 1562 O O . ILE A 1 203 ? 1.225 -8.152 -16.432 1.00 92.75 203 ILE A O 1
ATOM 1566 N N . TYR A 1 204 ? 2.157 -8.785 -14.484 1.00 88.50 204 TYR A N 1
ATOM 1567 C CA . TYR A 1 204 ? 3.464 -8.168 -14.652 1.00 88.50 204 TYR A CA 1
ATOM 1568 C C . TYR A 1 204 ? 4.407 -9.214 -15.247 1.00 88.50 204 TYR A C 1
ATOM 1570 O O . TYR A 1 204 ? 4.807 -10.141 -14.550 1.00 88.50 204 TYR A O 1
ATOM 1578 N N . GLY A 1 205 ? 4.719 -9.110 -16.538 1.00 88.25 205 GLY A N 1
ATOM 1579 C CA . GLY A 1 205 ? 5.496 -10.109 -17.275 1.00 88.25 205 GLY A CA 1
ATOM 1580 C C . GLY A 1 205 ? 6.898 -9.639 -17.656 1.00 88.25 205 GLY A C 1
ATOM 1581 O O . GLY A 1 205 ? 7.131 -8.449 -17.895 1.00 88.25 205 GLY A O 1
ATOM 1582 N N . GLY A 1 206 ? 7.820 -10.594 -17.780 1.00 80.56 206 GLY A N 1
ATOM 1583 C CA . GLY A 1 206 ? 9.203 -10.347 -18.185 1.00 80.56 206 GLY A CA 1
ATOM 1584 C C . GLY A 1 206 ? 10.055 -9.727 -17.080 1.00 80.56 206 GLY A C 1
ATOM 1585 O O . GLY A 1 206 ? 10.988 -8.985 -17.389 1.00 80.56 206 GLY A O 1
ATOM 1586 N N . LEU A 1 207 ? 9.708 -10.009 -15.822 1.00 80.25 207 LEU A N 1
ATOM 1587 C CA . LEU A 1 207 ? 10.505 -9.647 -14.659 1.00 80.25 207 LEU A CA 1
ATOM 1588 C C . LEU A 1 207 ? 11.784 -10.488 -14.677 1.00 80.25 207 LEU A C 1
ATOM 1590 O O . LEU A 1 207 ? 11.735 -11.716 -14.750 1.00 80.25 207 LEU A O 1
ATOM 1594 N N . ASP A 1 208 ? 12.929 -9.817 -14.663 1.00 68.38 208 ASP A N 1
ATOM 1595 C CA . ASP A 1 208 ? 14.223 -10.472 -14.533 1.00 68.38 208 ASP A CA 1
ATOM 1596 C C . ASP A 1 208 ? 14.510 -10.830 -13.067 1.00 68.38 208 ASP A C 1
ATOM 1598 O O . ASP A 1 208 ? 13.682 -10.634 -12.171 1.00 68.38 208 ASP A O 1
ATOM 1602 N N . ALA A 1 209 ? 15.712 -11.351 -12.821 1.00 59.50 209 ALA A N 1
ATOM 1603 C CA . ALA A 1 209 ? 16.183 -11.619 -11.473 1.00 59.50 209 ALA A CA 1
ATOM 1604 C C . ALA A 1 209 ? 16.065 -10.372 -10.580 1.00 59.50 209 ALA A C 1
ATOM 1606 O O . ALA A 1 209 ? 15.672 -10.510 -9.445 1.00 59.50 209 ALA A O 1
ATOM 1607 N N . TRP A 1 210 ? 16.239 -9.138 -11.060 1.00 54.81 210 TRP A N 1
ATOM 1608 C CA . TRP A 1 210 ? 16.050 -7.926 -10.242 1.00 54.81 210 TRP A CA 1
ATOM 1609 C C . TRP A 1 210 ? 14.572 -7.602 -9.955 1.00 54.81 210 TRP A C 1
ATOM 1611 O O . TRP A 1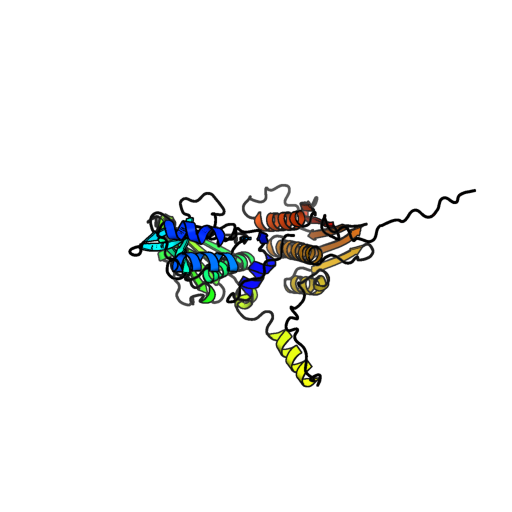 210 ? 14.203 -7.222 -8.836 1.00 54.81 210 TRP A O 1
ATOM 1621 N N . GLY A 1 211 ? 13.710 -7.804 -10.954 1.00 54.62 211 GLY A N 1
ATOM 1622 C CA . GLY A 1 211 ? 12.257 -7.710 -10.847 1.00 54.62 211 GLY A CA 1
ATOM 1623 C C . GLY A 1 211 ? 11.657 -8.708 -9.850 1.00 54.62 211 GLY A C 1
ATOM 1624 O O . GLY A 1 211 ? 10.611 -8.413 -9.269 1.00 54.62 211 GLY A O 1
ATOM 1625 N N . LEU A 1 212 ? 12.342 -9.833 -9.596 1.00 55.12 212 LEU A N 1
ATOM 1626 C CA . LEU A 1 212 ? 11.919 -10.893 -8.671 1.00 55.12 212 LEU A CA 1
ATOM 1627 C C . LEU A 1 212 ? 12.782 -11.048 -7.391 1.00 55.12 212 LEU A C 1
ATOM 1629 O O . LEU A 1 212 ? 12.245 -11.488 -6.384 1.00 55.12 212 LEU A O 1
ATOM 1633 N N . GLU A 1 213 ? 14.070 -10.679 -7.359 1.00 47.91 213 GLU A N 1
ATOM 1634 C CA . GLU A 1 213 ? 15.046 -10.955 -6.266 1.00 47.91 213 GLU A CA 1
ATOM 1635 C C . GLU A 1 213 ? 15.271 -9.785 -5.297 1.00 47.91 213 GLU A C 1
ATOM 1637 O O . GLU A 1 213 ? 15.752 -9.999 -4.180 1.00 47.91 213 GLU A O 1
ATOM 1642 N N . ILE A 1 214 ? 14.827 -8.558 -5.607 1.00 47.81 214 ILE A N 1
ATOM 1643 C CA . ILE A 1 214 ? 14.632 -7.546 -4.541 1.00 47.81 214 ILE A CA 1
ATOM 1644 C C . ILE A 1 214 ? 13.526 -7.989 -3.554 1.00 47.81 214 ILE A C 1
ATOM 1646 O O . ILE A 1 214 ? 13.331 -7.386 -2.497 1.00 47.81 214 ILE A O 1
ATOM 1650 N N . LEU A 1 215 ? 12.859 -9.112 -3.838 1.00 45.47 215 LEU A N 1
ATOM 1651 C CA . LEU A 1 215 ? 11.983 -9.815 -2.911 1.00 45.47 215 LEU A CA 1
ATOM 1652 C C . LEU A 1 215 ? 12.734 -10.688 -1.889 1.00 45.47 215 LEU A C 1
ATOM 1654 O O . LEU A 1 215 ? 12.088 -11.087 -0.926 1.00 45.47 215 LEU A O 1
ATOM 1658 N N . THR A 1 216 ? 14.053 -10.924 -2.004 1.00 42.62 216 THR A N 1
ATOM 1659 C CA . THR A 1 216 ? 14.772 -11.771 -1.026 1.00 42.62 216 THR A CA 1
ATOM 1660 C C . THR A 1 216 ? 16.196 -11.376 -0.591 1.00 42.62 216 THR A C 1
ATOM 1662 O O . THR A 1 216 ? 16.529 -11.800 0.509 1.00 42.62 216 THR A O 1
ATOM 1665 N N . ASP A 1 217 ? 17.039 -10.585 -1.296 1.00 39.91 217 ASP A N 1
ATOM 1666 C CA . ASP A 1 217 ? 18.471 -10.546 -0.858 1.00 39.91 217 ASP A CA 1
ATOM 1667 C C . ASP A 1 217 ? 19.352 -9.283 -1.049 1.00 39.91 217 ASP A C 1
ATOM 1669 O O . ASP A 1 217 ? 20.546 -9.301 -0.757 1.00 39.91 217 ASP A O 1
ATOM 1673 N N . LEU A 1 218 ? 18.847 -8.114 -1.451 1.00 34.78 218 LEU A N 1
ATOM 1674 C CA . LEU A 1 218 ? 19.764 -7.023 -1.864 1.00 34.78 218 LEU A CA 1
ATOM 1675 C C . LEU A 1 218 ? 20.336 -6.092 -0.759 1.00 34.78 218 LEU A C 1
ATOM 1677 O O . LEU A 1 218 ? 20.370 -4.882 -0.960 1.00 34.78 218 LEU A O 1
ATOM 1681 N N . THR A 1 219 ? 20.706 -6.615 0.423 1.00 39.66 219 THR A N 1
ATOM 1682 C CA . THR A 1 219 ? 21.760 -6.083 1.356 1.00 39.66 219 THR A CA 1
ATOM 1683 C C . THR A 1 219 ? 22.272 -7.144 2.350 1.00 39.66 219 THR A C 1
ATOM 1685 O O . THR A 1 219 ? 23.046 -6.813 3.250 1.00 39.66 219 THR A O 1
ATOM 1688 N N . GLY A 1 220 ? 21.871 -8.417 2.253 1.00 35.50 220 GLY A N 1
ATOM 1689 C CA . GLY A 1 220 ? 22.332 -9.439 3.204 1.00 35.50 220 GLY A CA 1
ATOM 1690 C C . GLY A 1 220 ? 23.824 -9.756 3.062 1.00 35.50 220 GLY A C 1
ATOM 1691 O O . GLY A 1 220 ? 24.541 -9.929 4.051 1.00 35.50 220 GLY A O 1
ATOM 1692 N N . THR A 1 221 ? 24.325 -9.765 1.829 1.00 34.69 221 THR A N 1
ATOM 1693 C CA . THR A 1 221 ? 25.627 -10.364 1.511 1.00 34.69 221 THR A CA 1
ATOM 1694 C C . THR A 1 221 ? 26.821 -9.429 1.730 1.00 34.69 221 THR A C 1
ATOM 1696 O O . THR A 1 221 ? 27.907 -9.901 2.056 1.00 34.69 221 THR A O 1
ATOM 1699 N N . THR A 1 222 ? 26.654 -8.106 1.647 1.00 35.34 222 THR A N 1
ATOM 1700 C CA . THR A 1 222 ? 27.751 -7.158 1.929 1.00 35.34 222 THR A CA 1
ATOM 1701 C C . THR A 1 222 ? 27.985 -6.978 3.425 1.00 35.34 222 THR A C 1
ATOM 1703 O O . THR A 1 222 ? 29.129 -7.039 3.875 1.00 35.34 222 THR A O 1
ATOM 1706 N N . SER A 1 223 ? 26.925 -6.843 4.228 1.00 39.66 223 SER A N 1
ATOM 1707 C CA . SER A 1 223 ? 27.079 -6.618 5.670 1.00 39.66 223 SER A CA 1
ATOM 1708 C C . SER A 1 223 ? 27.501 -7.866 6.442 1.00 39.66 223 SER A C 1
ATOM 1710 O O . SER A 1 223 ? 28.218 -7.719 7.425 1.00 39.66 223 SER A O 1
ATOM 1712 N N . SER A 1 224 ? 27.139 -9.085 6.017 1.00 33.88 224 SER A N 1
ATOM 1713 C CA . SER A 1 224 ? 27.621 -10.303 6.694 1.00 33.88 224 SER A CA 1
ATOM 1714 C C . SER A 1 224 ? 29.095 -10.587 6.396 1.00 33.88 224 SER A C 1
ATOM 1716 O O . SER A 1 224 ? 29.848 -10.867 7.321 1.00 33.88 224 SER A O 1
ATOM 1718 N N . ALA A 1 225 ? 29.545 -10.392 5.150 1.00 34.56 225 ALA A N 1
ATOM 1719 C CA . ALA A 1 225 ? 30.959 -10.528 4.793 1.00 34.56 225 ALA A CA 1
ATOM 1720 C C . ALA A 1 225 ? 31.840 -9.475 5.492 1.00 34.56 225 ALA A C 1
ATOM 1722 O O . ALA A 1 225 ? 32.939 -9.787 5.944 1.00 34.56 225 ALA A O 1
ATOM 1723 N N . LEU A 1 226 ? 31.344 -8.241 5.653 1.00 36.88 226 LEU A N 1
ATOM 1724 C CA . LEU A 1 226 ? 32.008 -7.188 6.434 1.00 36.88 226 LEU A CA 1
ATOM 1725 C C . LEU A 1 226 ? 31.999 -7.465 7.942 1.00 36.88 226 LEU A C 1
ATOM 1727 O O . LEU A 1 226 ? 32.941 -7.078 8.634 1.00 36.88 226 LEU A O 1
ATOM 1731 N N . ARG A 1 227 ? 30.961 -8.129 8.464 1.00 37.78 227 ARG A N 1
ATOM 1732 C CA . ARG A 1 227 ? 30.877 -8.532 9.875 1.00 37.78 227 ARG A CA 1
ATOM 1733 C C . ARG A 1 227 ? 31.845 -9.675 10.178 1.00 37.78 227 ARG A C 1
ATOM 1735 O O . ARG A 1 227 ? 32.540 -9.604 11.186 1.00 37.78 227 ARG A O 1
ATOM 1742 N N . ASP A 1 228 ? 31.981 -10.632 9.264 1.00 36.34 228 ASP A N 1
ATOM 1743 C CA . ASP A 1 228 ? 32.949 -11.729 9.369 1.00 36.34 228 ASP A CA 1
ATOM 1744 C C . ASP A 1 228 ? 34.393 -11.237 9.169 1.00 36.34 228 ASP A C 1
ATOM 1746 O O . ASP A 1 228 ? 35.296 -11.666 9.890 1.00 36.34 228 ASP A O 1
ATOM 1750 N N . LEU A 1 229 ? 34.626 -10.243 8.300 1.00 35.16 229 LEU A N 1
ATOM 1751 C CA . LEU A 1 229 ? 35.918 -9.548 8.202 1.00 35.16 229 LEU A CA 1
ATOM 1752 C C . LEU A 1 229 ? 36.249 -8.751 9.472 1.00 35.16 229 LEU A C 1
ATOM 1754 O O . LEU A 1 229 ? 37.381 -8.808 9.942 1.00 35.16 229 LEU A O 1
ATOM 1758 N N . LYS A 1 230 ? 35.275 -8.056 10.076 1.00 39.81 230 LYS A N 1
ATOM 1759 C CA . LYS A 1 230 ? 35.459 -7.339 11.355 1.00 39.81 230 LYS A CA 1
ATOM 1760 C C . LYS A 1 230 ? 35.695 -8.285 12.537 1.00 39.81 230 LYS A C 1
ATOM 1762 O O . LYS A 1 230 ? 36.498 -7.959 13.407 1.00 39.81 230 LYS A O 1
ATOM 1767 N N . ALA A 1 231 ? 35.053 -9.453 12.548 1.00 36.25 231 ALA A N 1
ATOM 1768 C CA . ALA A 1 231 ? 35.276 -10.494 13.551 1.00 36.25 231 ALA A CA 1
ATOM 1769 C C . ALA A 1 231 ? 36.654 -11.162 13.393 1.00 36.25 231 ALA A C 1
ATOM 1771 O O . ALA A 1 231 ? 37.314 -11.459 14.386 1.00 36.25 231 ALA A O 1
ATOM 1772 N N . THR A 1 232 ? 37.130 -11.320 12.154 1.00 36.81 232 THR A N 1
ATOM 1773 C CA . THR A 1 232 ? 38.468 -11.863 11.854 1.00 36.81 232 THR A CA 1
ATOM 1774 C C . THR A 1 232 ? 39.585 -10.842 12.121 1.00 36.81 232 THR A C 1
ATOM 1776 O O . THR A 1 232 ? 40.699 -11.224 12.470 1.00 36.81 232 THR A O 1
ATOM 1779 N N . LEU A 1 233 ? 39.292 -9.538 12.030 1.00 37.41 233 LEU A N 1
ATOM 1780 C CA . LEU A 1 233 ? 40.234 -8.440 12.298 1.00 37.41 233 LEU A CA 1
ATOM 1781 C C . LEU A 1 233 ? 40.341 -8.029 13.780 1.00 37.41 233 LEU A C 1
ATOM 1783 O O . LEU A 1 233 ? 40.969 -7.020 14.090 1.00 37.41 233 LEU A O 1
ATOM 1787 N N . GLY A 1 234 ? 39.798 -8.822 14.710 1.00 36.62 234 GLY A N 1
ATOM 1788 C CA . GLY A 1 234 ? 40.213 -8.781 16.117 1.00 36.62 234 GLY A CA 1
ATOM 1789 C C . GLY A 1 234 ? 39.938 -7.473 16.866 1.00 36.62 234 GLY A C 1
ATOM 1790 O O . GLY A 1 234 ? 40.684 -7.136 17.782 1.00 36.62 234 GLY A O 1
ATOM 1791 N N . LEU A 1 235 ? 38.874 -6.744 16.527 1.00 37.66 235 LEU A N 1
ATOM 1792 C CA . LEU A 1 235 ? 38.427 -5.582 17.301 1.00 37.66 235 LEU A CA 1
ATOM 1793 C C . LEU A 1 235 ? 37.160 -5.926 18.082 1.00 37.66 235 LEU A C 1
ATOM 1795 O O . LEU A 1 235 ? 36.069 -5.443 17.797 1.00 37.66 235 LEU A O 1
ATOM 1799 N N . LEU A 1 236 ? 37.321 -6.780 19.088 1.00 33.91 236 LEU A N 1
ATOM 1800 C CA . LEU A 1 236 ? 36.378 -6.869 20.194 1.00 33.91 236 LEU A CA 1
ATOM 1801 C C . LEU A 1 236 ? 37.137 -6.640 21.487 1.00 33.91 236 LEU A C 1
ATOM 1803 O O . LEU A 1 236 ? 37.976 -7.474 21.833 1.00 33.91 236 LEU A O 1
ATOM 1807 N N . ARG A 1 237 ? 36.775 -5.547 22.179 1.00 34.09 237 ARG A N 1
ATOM 1808 C CA . ARG A 1 237 ? 36.441 -5.453 23.620 1.00 34.09 237 ARG A CA 1
ATOM 1809 C C . ARG A 1 237 ? 36.751 -4.055 24.191 1.00 34.09 237 ARG A C 1
ATOM 1811 O O . ARG A 1 237 ? 37.679 -3.424 23.709 1.00 34.09 237 ARG A O 1
ATOM 1818 N N . HIS A 1 238 ? 36.071 -3.511 25.205 1.00 29.97 238 HIS A N 1
ATOM 1819 C CA . HIS A 1 238 ? 35.156 -4.053 26.226 1.00 29.97 238 HIS A CA 1
ATOM 1820 C C . HIS A 1 238 ? 34.188 -2.943 26.715 1.00 29.97 238 HIS A C 1
ATOM 1822 O O . HIS A 1 238 ? 34.602 -1.794 26.836 1.00 29.97 238 HIS A O 1
ATOM 1828 N N . ASP A 1 239 ? 32.948 -3.370 26.963 1.00 33.84 239 ASP A N 1
ATOM 1829 C CA . ASP A 1 239 ? 31.889 -3.017 27.932 1.00 33.84 239 ASP A CA 1
ATOM 1830 C C . ASP A 1 239 ? 31.916 -1.751 28.828 1.00 33.84 239 ASP A C 1
ATOM 1832 O O . ASP A 1 239 ? 32.921 -1.433 29.461 1.00 33.84 239 ASP A O 1
ATOM 1836 N N . ASP A 1 240 ? 30.700 -1.167 28.918 1.00 33.00 240 ASP A N 1
ATOM 1837 C CA . ASP A 1 240 ? 30.025 -0.434 30.024 1.00 33.00 240 ASP A CA 1
ATOM 1838 C C . ASP A 1 240 ? 29.609 1.043 29.754 1.00 33.00 240 ASP A C 1
ATOM 1840 O O . ASP A 1 240 ? 30.277 1.951 30.233 1.00 33.00 240 ASP A O 1
ATOM 1844 N N . ASP A 1 241 ? 28.498 1.292 29.014 1.00 29.50 241 ASP A N 1
ATOM 1845 C CA . ASP A 1 241 ? 27.446 2.328 29.297 1.00 29.50 241 ASP A CA 1
ATOM 1846 C C . ASP A 1 241 ? 26.300 2.367 28.222 1.00 29.50 241 ASP A C 1
ATOM 1848 O O . ASP A 1 241 ? 26.495 1.922 27.085 1.00 29.50 241 ASP A O 1
ATOM 1852 N N . PRO A 1 242 ? 25.078 2.872 28.534 1.00 28.77 242 PRO A N 1
ATOM 1853 C CA . PRO A 1 242 ? 23.828 2.652 27.801 1.00 28.77 242 PRO A CA 1
ATOM 1854 C C . PRO A 1 242 ? 23.654 3.606 26.611 1.00 28.77 242 PRO A C 1
ATOM 1856 O O . PRO A 1 242 ? 23.133 4.709 26.739 1.00 28.77 242 PRO A O 1
ATOM 1859 N N . ALA A 1 243 ? 24.015 3.160 25.410 1.00 30.50 243 ALA A N 1
ATOM 1860 C CA . ALA A 1 243 ? 23.602 3.821 24.169 1.00 30.50 243 ALA A CA 1
ATOM 1861 C C . ALA A 1 243 ? 23.528 2.820 23.006 1.00 30.50 243 ALA A C 1
ATOM 1863 O O . ALA A 1 243 ? 24.298 2.870 22.049 1.00 30.50 243 ALA A O 1
ATOM 1864 N N . SER A 1 244 ? 22.578 1.886 23.073 1.00 35.47 244 SER A N 1
ATOM 1865 C CA . SER A 1 244 ? 22.166 1.122 21.891 1.00 35.47 244 SER A CA 1
ATOM 1866 C C . SER A 1 244 ? 21.347 2.018 20.959 1.00 35.47 244 SER A C 1
ATOM 1868 O O . SER A 1 244 ? 20.160 2.202 21.192 1.00 35.47 244 SER A O 1
ATOM 1870 N N . SER A 1 245 ? 21.975 2.588 19.924 1.00 32.78 245 SER A N 1
ATOM 1871 C CA . SER A 1 245 ? 21.351 2.926 18.630 1.00 32.78 245 SER A CA 1
ATOM 1872 C C . SER A 1 245 ? 22.373 3.616 17.718 1.00 32.78 245 SER A C 1
ATOM 1874 O O . SER A 1 245 ? 22.491 4.840 17.715 1.00 32.78 245 SER A O 1
ATOM 1876 N N . ALA A 1 246 ? 23.080 2.847 16.892 1.00 29.00 246 ALA A N 1
ATOM 1877 C CA . ALA A 1 246 ? 23.726 3.387 15.697 1.00 29.00 246 ALA A CA 1
ATOM 1878 C C . ALA A 1 246 ? 22.951 2.892 14.469 1.00 29.00 246 ALA A C 1
ATOM 1880 O O . ALA A 1 246 ? 23.305 1.892 13.848 1.00 29.00 246 ALA A O 1
ATOM 1881 N N . LEU A 1 247 ? 21.842 3.579 14.179 1.00 36.09 247 LEU A N 1
ATOM 1882 C CA . LEU A 1 247 ? 21.169 3.559 12.880 1.00 36.09 247 LEU A CA 1
ATOM 1883 C C . LEU A 1 247 ? 22.211 3.867 11.792 1.00 36.09 247 LEU A C 1
ATOM 1885 O O . LEU A 1 247 ? 22.954 4.842 11.922 1.00 36.09 247 LEU A O 1
ATOM 1889 N N . GLU A 1 248 ? 22.281 3.065 10.726 1.00 34.38 248 GLU A N 1
ATOM 1890 C CA . GLU A 1 248 ? 23.048 3.465 9.542 1.00 34.38 248 GLU A CA 1
ATOM 1891 C C . GLU A 1 248 ? 22.491 4.806 9.021 1.00 34.38 248 GLU A C 1
ATOM 1893 O O . GLU A 1 248 ? 21.269 4.965 8.929 1.00 34.38 248 GLU A O 1
ATOM 1898 N N . PRO A 1 249 ? 23.345 5.798 8.715 1.00 42.16 249 PRO A N 1
ATOM 1899 C CA . PRO A 1 249 ? 22.880 7.101 8.261 1.00 42.16 249 PRO A CA 1
ATOM 1900 C C . PRO A 1 249 ? 22.130 6.983 6.925 1.00 42.16 249 PRO A C 1
ATOM 1902 O O . PRO A 1 249 ? 22.528 6.234 6.031 1.00 42.16 249 PRO A O 1
ATOM 1905 N N . ALA A 1 250 ? 21.033 7.737 6.794 1.00 45.84 250 ALA A N 1
ATOM 1906 C CA . ALA A 1 250 ? 20.209 7.773 5.586 1.00 45.84 250 ALA A CA 1
ATOM 1907 C C . ALA A 1 250 ? 21.047 8.108 4.328 1.00 45.84 250 ALA A C 1
ATOM 1909 O O . ALA A 1 250 ? 22.004 8.881 4.418 1.00 45.84 250 ALA A O 1
ATOM 1910 N N . PRO A 1 251 ? 20.711 7.549 3.147 1.00 55.31 251 PRO A N 1
ATOM 1911 C CA . PRO A 1 251 ? 21.492 7.757 1.929 1.00 55.31 251 PRO A CA 1
ATOM 1912 C C . PRO A 1 251 ? 21.459 9.218 1.458 1.00 55.31 251 PRO A C 1
ATOM 1914 O O . PRO A 1 251 ? 20.388 9.804 1.333 1.00 55.31 251 PRO A O 1
ATOM 1917 N N . GLY A 1 252 ? 22.631 9.769 1.140 1.00 74.56 252 GLY A N 1
ATOM 1918 C CA . GLY A 1 252 ? 22.811 11.122 0.603 1.00 74.56 252 GLY A CA 1
ATOM 1919 C C . GLY A 1 252 ? 23.615 11.143 -0.700 1.00 74.56 252 GLY A C 1
ATOM 1920 O O . GLY A 1 252 ? 23.993 10.091 -1.223 1.00 74.56 252 GLY A O 1
ATOM 1921 N N . LEU A 1 253 ? 23.928 12.333 -1.224 1.00 82.25 253 LEU A N 1
ATOM 1922 C CA . LEU A 1 253 ? 24.651 12.512 -2.494 1.00 82.25 253 LEU A CA 1
ATOM 1923 C C . LEU A 1 253 ? 26.044 11.861 -2.513 1.00 82.25 253 LEU A C 1
ATOM 1925 O O . LEU A 1 253 ? 26.553 11.535 -3.585 1.00 82.25 253 LEU A O 1
ATOM 1929 N N . ALA A 1 254 ? 26.635 11.582 -1.349 1.00 82.50 254 ALA A N 1
ATOM 1930 C CA . ALA A 1 254 ? 27.870 10.802 -1.239 1.00 82.50 254 ALA A CA 1
ATOM 1931 C C . ALA A 1 254 ? 27.769 9.401 -1.881 1.00 82.50 254 ALA A C 1
ATOM 1933 O O . ALA A 1 254 ? 28.785 8.825 -2.262 1.00 82.50 254 ALA A O 1
ATOM 1934 N N . ARG A 1 255 ? 26.550 8.866 -2.043 1.00 78.56 255 ARG A N 1
ATOM 1935 C CA . ARG A 1 255 ? 26.277 7.559 -2.659 1.00 78.56 255 ARG A CA 1
ATOM 1936 C C . ARG A 1 255 ? 25.995 7.621 -4.162 1.00 78.56 255 ARG A C 1
ATOM 1938 O O . ARG A 1 255 ? 25.680 6.597 -4.763 1.00 78.56 255 ARG A O 1
ATOM 1945 N N . LEU A 1 256 ? 26.115 8.787 -4.802 1.00 82.25 256 LEU A N 1
ATOM 1946 C CA . LEU A 1 256 ? 25.973 8.893 -6.259 1.00 82.25 256 LEU A CA 1
ATOM 1947 C C . LEU A 1 256 ? 26.877 7.932 -7.053 1.00 82.25 256 LEU A C 1
ATOM 1949 O O . LEU A 1 256 ? 26.384 7.393 -8.042 1.00 82.25 256 LEU A O 1
ATOM 1953 N N . PRO A 1 257 ? 28.132 7.643 -6.651 1.00 82.19 257 PRO A N 1
ATOM 1954 C CA . PRO A 1 257 ? 28.953 6.659 -7.358 1.00 82.19 257 PRO A CA 1
ATOM 1955 C C . PRO A 1 257 ? 28.321 5.260 -7.416 1.00 82.19 257 PRO A C 1
ATOM 1957 O O . PRO A 1 257 ? 28.404 4.594 -8.443 1.00 82.19 257 PRO A O 1
ATOM 1960 N N . GLU A 1 258 ? 27.634 4.833 -6.350 1.00 69.50 258 GLU A N 1
ATOM 1961 C CA . GLU A 1 258 ? 26.918 3.549 -6.318 1.00 69.50 258 GLU A CA 1
ATOM 1962 C C . GLU A 1 258 ? 25.724 3.556 -7.281 1.00 69.50 258 GLU A C 1
ATOM 1964 O O . GLU A 1 258 ? 25.499 2.593 -8.010 1.00 69.50 258 GLU A O 1
ATOM 1969 N N . LEU A 1 259 ? 24.974 4.663 -7.313 1.00 69.88 259 LEU A N 1
ATOM 1970 C CA . LEU A 1 259 ? 23.835 4.835 -8.214 1.00 69.88 259 LEU A CA 1
ATOM 1971 C C . LEU A 1 259 ? 24.270 4.860 -9.688 1.00 69.88 259 LEU A C 1
ATOM 1973 O O . LEU A 1 259 ? 23.604 4.264 -10.530 1.00 69.88 259 LEU A O 1
ATOM 1977 N N . VAL A 1 260 ? 25.397 5.508 -9.995 1.00 77.00 260 VAL A N 1
ATOM 1978 C CA . VAL A 1 260 ? 25.996 5.526 -11.340 1.00 77.00 260 VAL A CA 1
ATOM 1979 C C . VAL A 1 260 ? 26.414 4.122 -11.762 1.00 77.00 260 VAL A C 1
ATOM 1981 O O . VAL A 1 260 ? 26.065 3.699 -12.860 1.00 77.00 260 VAL A O 1
ATOM 1984 N N . ALA A 1 261 ? 27.091 3.376 -10.884 1.00 66.56 261 ALA A N 1
ATOM 1985 C CA . ALA A 1 261 ? 27.481 1.995 -11.165 1.00 66.56 261 ALA A CA 1
ATOM 1986 C C . ALA A 1 261 ? 26.264 1.091 -11.435 1.00 66.56 261 ALA A C 1
ATOM 1988 O O . ALA A 1 261 ? 26.311 0.237 -12.317 1.00 66.56 261 ALA A O 1
ATOM 1989 N N . ALA A 1 262 ? 25.157 1.307 -10.716 1.00 58.91 262 ALA A N 1
ATOM 1990 C CA . ALA A 1 262 ? 23.903 0.592 -10.947 1.00 58.91 262 ALA A CA 1
ATOM 1991 C C . ALA A 1 262 ? 23.215 0.975 -12.273 1.00 58.91 262 ALA A C 1
ATOM 1993 O O . ALA A 1 262 ? 22.547 0.144 -12.879 1.00 58.91 262 ALA A O 1
ATOM 1994 N N . CYS A 1 263 ? 23.360 2.218 -12.737 1.00 68.19 263 CYS A N 1
ATOM 1995 C CA . CYS A 1 263 ? 22.846 2.626 -14.047 1.00 68.19 263 CYS A CA 1
ATOM 1996 C C . CYS A 1 263 ? 23.685 2.036 -15.188 1.00 68.19 263 CYS A C 1
ATOM 1998 O O . CYS A 1 263 ? 23.125 1.579 -16.183 1.00 68.19 263 CYS A O 1
ATOM 2000 N N . ASP A 1 264 ? 25.009 1.996 -15.022 1.00 67.06 264 ASP A N 1
ATOM 2001 C CA . ASP A 1 264 ? 25.934 1.455 -16.022 1.00 67.06 264 ASP A CA 1
ATOM 2002 C C . ASP A 1 264 ? 25.706 -0.047 -16.246 1.00 67.06 264 ASP A C 1
ATOM 2004 O O . ASP A 1 264 ? 25.604 -0.502 -17.385 1.00 67.06 264 ASP A O 1
ATOM 2008 N N . SER A 1 265 ? 25.484 -0.812 -15.169 1.00 59.53 265 SER A N 1
ATOM 2009 C CA . SER A 1 265 ? 25.110 -2.229 -15.277 1.00 59.53 265 SER A CA 1
ATOM 2010 C C . SER A 1 265 ? 23.753 -2.453 -15.958 1.00 59.53 265 SER A C 1
ATOM 2012 O O . SER A 1 265 ? 23.534 -3.513 -16.544 1.00 59.53 265 SER A O 1
ATOM 2014 N N . ALA A 1 266 ? 22.866 -1.453 -15.934 1.00 58.62 266 ALA A N 1
ATOM 2015 C CA . ALA A 1 266 ? 21.592 -1.439 -16.652 1.00 58.62 266 ALA A CA 1
ATOM 2016 C C . ALA A 1 266 ? 21.703 -0.893 -18.093 1.00 58.62 266 ALA A C 1
ATOM 2018 O O . ALA A 1 266 ? 20.688 -0.750 -18.775 1.00 58.62 266 ALA A O 1
ATOM 2019 N N . GLY A 1 267 ? 22.917 -0.597 -18.571 1.00 71.06 267 GLY A N 1
ATOM 2020 C CA . GLY A 1 267 ? 23.175 -0.117 -19.930 1.00 71.06 267 GLY A CA 1
ATOM 2021 C C . GLY A 1 267 ? 22.995 1.392 -20.131 1.00 71.06 267 GLY A C 1
ATOM 2022 O O . GLY A 1 267 ? 22.939 1.838 -21.277 1.00 71.06 267 GLY A O 1
ATOM 2023 N N . LEU A 1 268 ? 22.911 2.179 -19.052 1.00 76.38 268 LEU A N 1
ATOM 2024 C CA . LEU A 1 268 ? 22.841 3.640 -19.097 1.00 76.38 268 LEU A CA 1
ATOM 2025 C C . LEU A 1 268 ? 24.146 4.254 -18.577 1.00 76.38 268 LEU A C 1
ATOM 2027 O O . LEU A 1 268 ? 24.398 4.277 -17.372 1.00 76.38 268 LEU A O 1
ATOM 2031 N N . THR A 1 269 ? 24.948 4.837 -19.468 1.00 87.88 269 THR A N 1
ATOM 2032 C CA . THR A 1 269 ? 26.177 5.532 -19.067 1.00 87.88 269 THR A CA 1
ATOM 2033 C C . THR A 1 269 ? 25.847 6.899 -18.463 1.00 87.88 269 THR A C 1
ATOM 2035 O O . THR A 1 269 ? 25.399 7.812 -19.161 1.00 87.88 269 THR A O 1
ATOM 2038 N N . VAL A 1 270 ? 26.095 7.069 -17.162 1.00 88.81 270 VAL A N 1
ATOM 2039 C CA . VAL A 1 270 ? 25.813 8.322 -16.441 1.00 88.81 270 VAL A CA 1
ATOM 2040 C C . VAL A 1 270 ? 27.097 9.106 -16.189 1.00 88.81 270 VAL A C 1
ATOM 2042 O O . VAL A 1 270 ? 28.013 8.622 -15.529 1.00 88.81 270 VAL A O 1
ATOM 2045 N N . THR A 1 271 ? 27.149 10.352 -16.659 1.00 94.19 271 THR A N 1
ATOM 2046 C CA . THR A 1 271 ? 28.239 11.286 -16.334 1.00 94.19 271 THR A CA 1
ATOM 2047 C C . THR A 1 271 ? 27.804 12.226 -15.219 1.00 94.19 271 THR A C 1
ATOM 2049 O O . THR A 1 271 ? 26.783 12.900 -15.349 1.00 94.19 271 THR A O 1
ATOM 2052 N N . VAL A 1 272 ? 28.585 12.310 -14.140 1.00 94.38 272 VAL A N 1
ATOM 2053 C CA . VAL A 1 272 ? 28.334 13.244 -13.033 1.00 94.38 272 VAL A CA 1
ATOM 2054 C C . VAL A 1 272 ? 29.349 14.378 -13.079 1.00 94.38 272 VAL A C 1
ATOM 2056 O O . VAL A 1 272 ? 30.554 14.141 -13.117 1.00 94.38 272 VAL A O 1
ATOM 2059 N N . THR A 1 273 ? 28.867 15.617 -13.061 1.00 94.94 273 THR A N 1
ATOM 2060 C CA . THR A 1 273 ? 29.706 16.819 -13.005 1.00 94.94 273 THR A CA 1
ATOM 2061 C C . THR A 1 273 ? 29.324 17.669 -11.806 1.00 94.94 273 THR A C 1
ATOM 2063 O O . THR A 1 273 ? 28.143 17.901 -11.555 1.00 94.94 273 THR A O 1
ATOM 2066 N N . THR A 1 274 ? 30.328 18.153 -11.078 1.00 94.38 274 THR A N 1
ATOM 2067 C CA . THR A 1 274 ? 30.132 19.060 -9.945 1.00 94.38 274 THR A CA 1
ATOM 2068 C C . THR A 1 274 ? 30.832 20.380 -10.230 1.00 94.38 274 THR A C 1
ATOM 2070 O O . THR A 1 274 ? 32.001 20.396 -10.607 1.00 94.38 274 THR A O 1
ATOM 2073 N N . THR A 1 275 ? 30.116 21.487 -10.057 1.00 91.94 275 THR A N 1
ATOM 2074 C CA . THR A 1 275 ? 30.633 22.849 -10.235 1.00 91.94 275 THR A CA 1
ATOM 2075 C C . THR A 1 275 ? 30.387 23.687 -8.985 1.00 91.94 275 THR A C 1
ATOM 2077 O O . THR A 1 275 ? 29.315 23.599 -8.381 1.00 91.94 275 THR A O 1
ATOM 2080 N N . GLY A 1 276 ? 31.355 24.536 -8.635 1.00 89.00 276 GLY A N 1
ATOM 2081 C CA . GLY A 1 276 ? 31.383 25.243 -7.352 1.00 89.00 276 GLY A CA 1
ATOM 2082 C C . GLY A 1 276 ? 31.955 24.377 -6.226 1.00 89.00 276 GLY A C 1
ATOM 2083 O O . GLY A 1 276 ? 32.185 23.183 -6.406 1.00 89.00 276 GLY A O 1
ATOM 2084 N N . GLU A 1 277 ? 32.195 24.992 -5.070 1.00 83.31 277 GLU A N 1
ATOM 2085 C CA . GLU A 1 277 ? 32.674 24.292 -3.873 1.00 83.31 277 GLU A CA 1
ATOM 2086 C C . GLU A 1 277 ? 31.520 23.509 -3.221 1.00 83.31 277 GLU A C 1
ATOM 2088 O O . GLU A 1 277 ? 30.521 24.137 -2.843 1.00 83.31 277 GLU A O 1
ATOM 2093 N N . PRO A 1 278 ? 31.615 22.171 -3.072 1.00 85.75 278 PRO A N 1
ATOM 2094 C CA . PRO A 1 278 ? 30.609 21.379 -2.375 1.00 85.75 278 PRO A CA 1
ATOM 2095 C C . PRO A 1 278 ? 30.408 21.876 -0.945 1.00 85.75 278 PRO A C 1
ATOM 2097 O O . PRO A 1 278 ? 31.358 22.027 -0.178 1.00 85.75 278 PRO A O 1
ATOM 2100 N N . ARG A 1 279 ? 29.151 22.120 -0.569 1.00 82.44 279 ARG A N 1
ATOM 2101 C CA . ARG A 1 279 ? 28.785 22.574 0.777 1.00 82.44 279 ARG A CA 1
ATOM 2102 C C . ARG A 1 279 ? 27.963 21.511 1.501 1.00 82.44 279 ARG A C 1
ATOM 2104 O O . ARG A 1 279 ? 27.178 20.826 0.841 1.00 82.44 279 ARG A O 1
ATOM 2111 N N . PRO A 1 280 ? 28.095 21.391 2.836 1.00 78.75 280 PRO A N 1
ATOM 2112 C CA . PRO A 1 280 ? 27.267 20.485 3.618 1.00 78.75 280 PRO A CA 1
ATOM 2113 C C . PRO A 1 280 ? 25.782 20.774 3.399 1.00 78.75 280 PRO A C 1
ATOM 2115 O O . PRO A 1 280 ? 25.332 21.915 3.518 1.00 78.75 280 PRO A O 1
ATOM 2118 N N . LEU A 1 281 ? 25.033 19.725 3.081 1.00 79.88 281 LEU A N 1
ATOM 2119 C CA . LEU A 1 281 ? 23.580 19.753 3.023 1.00 79.88 281 LEU A CA 1
ATOM 2120 C C . LEU A 1 281 ? 23.034 19.277 4.368 1.00 79.88 281 LEU A C 1
ATOM 2122 O O . LEU A 1 281 ? 23.594 18.372 4.988 1.00 79.88 281 LEU A O 1
ATOM 2126 N N . SER A 1 282 ? 21.922 19.855 4.820 1.00 76.31 282 SER A N 1
ATOM 2127 C CA . SER A 1 282 ? 21.166 19.231 5.913 1.00 76.31 282 SER A CA 1
ATOM 2128 C C . SER A 1 282 ? 20.714 17.823 5.500 1.00 76.31 282 SER A C 1
ATOM 2130 O O . SER A 1 282 ? 20.444 17.583 4.323 1.00 76.31 282 SER A O 1
ATOM 2132 N N . SER A 1 283 ? 20.584 16.898 6.453 1.00 68.31 283 SER A N 1
ATOM 2133 C CA . SER A 1 283 ? 20.237 15.493 6.172 1.00 68.31 283 SER A CA 1
ATOM 2134 C C . SER A 1 283 ? 18.967 15.331 5.323 1.00 68.31 283 SER A C 1
ATOM 2136 O O . SER A 1 283 ? 18.930 14.512 4.408 1.00 68.31 283 SER A O 1
ATOM 2138 N N . GLY A 1 284 ? 17.941 16.152 5.574 1.00 64.00 284 GLY A N 1
ATOM 2139 C CA . GLY A 1 284 ? 16.705 16.154 4.786 1.00 64.00 284 GLY A CA 1
ATOM 2140 C C . GLY A 1 284 ? 16.892 16.655 3.350 1.00 64.00 284 GLY A C 1
ATOM 2141 O O . GLY A 1 284 ? 16.285 16.112 2.426 1.00 64.00 284 GLY A O 1
ATOM 2142 N N . VAL A 1 285 ? 17.755 17.656 3.142 1.00 74.50 285 VAL A N 1
ATOM 2143 C CA . VAL A 1 285 ? 18.089 18.169 1.803 1.00 74.50 285 VAL A CA 1
ATOM 2144 C C . VAL A 1 285 ? 18.938 17.160 1.035 1.00 74.50 285 VAL A C 1
ATOM 2146 O O . VAL A 1 285 ? 18.655 16.908 -0.132 1.00 74.50 285 VAL A O 1
ATOM 2149 N N . ASP A 1 286 ? 19.931 16.556 1.687 1.00 75.38 286 ASP A N 1
ATOM 2150 C CA . ASP A 1 286 ? 20.840 15.582 1.075 1.00 75.38 286 ASP A CA 1
ATOM 2151 C C . ASP A 1 286 ? 20.094 14.330 0.591 1.00 75.38 286 ASP A C 1
ATOM 2153 O O . ASP A 1 286 ? 20.236 13.905 -0.558 1.00 75.38 286 ASP A O 1
ATOM 2157 N N . LEU A 1 287 ? 19.196 13.799 1.427 1.00 72.44 287 LEU A N 1
ATOM 2158 C CA . LEU A 1 287 ? 18.328 12.693 1.035 1.00 72.44 287 LEU A CA 1
ATOM 2159 C C . LEU A 1 287 ? 17.381 13.094 -0.103 1.00 72.44 287 LEU A C 1
ATOM 2161 O O . LEU A 1 287 ? 17.230 12.346 -1.067 1.00 72.44 287 LEU A O 1
ATOM 2165 N N . THR A 1 288 ? 16.742 14.265 -0.017 1.00 71.50 288 THR A N 1
ATOM 2166 C CA . THR A 1 288 ? 15.820 14.738 -1.065 1.00 71.50 288 THR A CA 1
ATOM 2167 C C . THR A 1 288 ? 16.535 14.868 -2.409 1.00 71.50 288 THR A C 1
ATOM 2169 O O . THR A 1 288 ? 16.026 14.395 -3.426 1.00 71.50 288 THR A O 1
ATOM 2172 N N . ALA A 1 289 ? 17.740 15.440 -2.405 1.00 79.81 289 ALA A N 1
ATOM 2173 C CA . ALA A 1 289 ? 18.600 15.549 -3.573 1.00 79.81 289 ALA A CA 1
ATOM 2174 C C . ALA A 1 289 ? 18.925 14.168 -4.161 1.00 79.81 289 ALA A C 1
ATOM 2176 O O . ALA A 1 289 ? 18.692 13.935 -5.349 1.00 79.81 289 ALA A O 1
ATOM 2177 N N . PHE A 1 290 ? 19.379 13.229 -3.325 1.00 75.19 290 PHE A N 1
ATOM 2178 C CA . PHE A 1 290 ? 19.681 11.860 -3.744 1.00 75.19 290 PHE A CA 1
ATOM 2179 C C . PHE A 1 290 ? 18.459 11.158 -4.359 1.00 75.19 290 PHE A C 1
ATOM 2181 O O . PHE A 1 290 ? 18.566 10.538 -5.417 1.00 75.19 290 PHE A O 1
ATOM 2188 N N . ARG A 1 291 ? 17.273 11.303 -3.753 1.00 75.38 291 ARG A N 1
ATOM 2189 C CA . ARG A 1 291 ? 16.025 10.696 -4.247 1.00 75.38 291 ARG 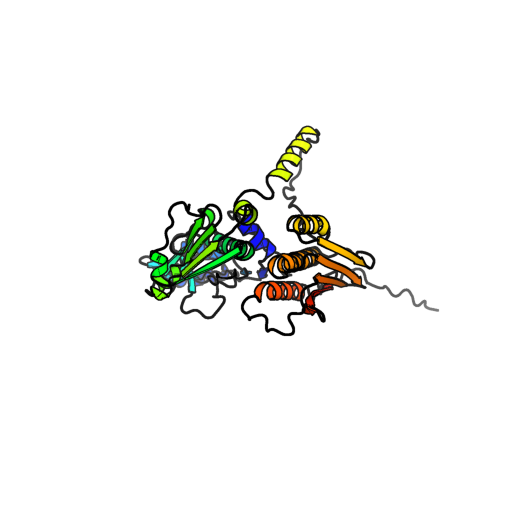A CA 1
ATOM 2190 C C . ARG A 1 291 ? 15.539 11.296 -5.560 1.00 75.38 291 ARG A C 1
ATOM 2192 O O . ARG A 1 291 ? 15.022 10.559 -6.395 1.00 75.38 291 ARG A O 1
ATOM 2199 N N . ILE A 1 292 ? 15.697 12.604 -5.762 1.00 77.38 292 ILE A N 1
ATOM 2200 C CA . ILE A 1 292 ? 15.368 13.242 -7.044 1.00 77.38 292 ILE A CA 1
ATOM 2201 C C . ILE A 1 292 ? 16.297 12.720 -8.145 1.00 77.38 292 ILE A C 1
ATOM 2203 O O . ILE A 1 292 ? 15.810 12.344 -9.207 1.00 77.38 292 ILE A O 1
ATOM 2207 N N . VAL A 1 293 ? 17.608 12.627 -7.887 1.00 80.88 293 VAL A N 1
ATOM 2208 C CA . VAL A 1 293 ? 18.562 12.081 -8.869 1.00 80.88 293 VAL A CA 1
ATOM 2209 C C . VAL A 1 293 ? 18.248 10.617 -9.186 1.00 80.88 293 VAL A C 1
ATOM 2211 O O . VAL A 1 293 ? 18.221 10.237 -10.354 1.00 80.88 293 VAL A O 1
ATOM 2214 N N . GLN A 1 294 ? 17.956 9.807 -8.167 1.00 77.25 294 GLN A N 1
ATOM 2215 C CA . GLN A 1 294 ? 17.590 8.402 -8.334 1.00 77.25 294 GLN A CA 1
ATOM 2216 C C . GLN A 1 294 ? 16.334 8.215 -9.190 1.00 77.25 294 GLN A C 1
ATOM 2218 O O . GLN A 1 294 ? 16.365 7.444 -10.149 1.00 77.25 294 GLN A O 1
ATOM 2223 N N . GLU A 1 295 ? 15.244 8.911 -8.868 1.00 72.56 295 GLU A N 1
ATOM 2224 C CA . GLU A 1 295 ? 13.992 8.809 -9.625 1.00 72.56 295 GLU A CA 1
ATOM 2225 C C . GLU A 1 295 ? 14.174 9.322 -11.062 1.00 72.56 295 GLU A C 1
ATOM 2227 O O . GLU A 1 295 ? 13.704 8.695 -12.009 1.00 72.56 295 GLU A O 1
ATOM 2232 N N . ALA A 1 296 ? 14.917 10.419 -11.251 1.00 77.56 296 ALA A N 1
ATOM 2233 C CA . ALA A 1 296 ? 15.193 10.967 -12.574 1.00 77.56 296 ALA A CA 1
ATOM 2234 C C . ALA A 1 296 ? 15.996 9.993 -13.452 1.00 77.56 296 ALA A C 1
ATOM 2236 O O . ALA A 1 296 ? 15.582 9.723 -14.576 1.00 77.56 296 ALA A O 1
ATOM 2237 N N . LEU A 1 297 ? 17.090 9.412 -12.946 1.00 74.44 297 LEU A N 1
ATOM 2238 C CA . LEU A 1 297 ? 17.874 8.418 -13.693 1.00 74.44 297 LEU A CA 1
ATOM 2239 C C . LEU A 1 297 ? 17.069 7.145 -13.972 1.00 74.44 297 LEU A C 1
ATOM 2241 O O . LEU A 1 297 ? 17.131 6.609 -15.073 1.00 74.44 297 LEU A O 1
ATOM 2245 N N . THR A 1 298 ? 16.241 6.717 -13.019 1.00 62.91 298 THR A N 1
ATOM 2246 C CA . THR A 1 298 ? 15.331 5.579 -13.208 1.00 62.91 298 THR A CA 1
ATOM 2247 C C . THR A 1 298 ? 14.336 5.839 -14.344 1.00 62.91 298 THR A C 1
ATOM 2249 O O . THR A 1 298 ? 14.083 4.947 -15.156 1.00 62.91 298 THR A O 1
ATOM 2252 N N . ASN A 1 299 ? 13.796 7.059 -14.440 1.00 70.00 299 ASN A N 1
ATOM 2253 C CA . ASN A 1 299 ? 12.909 7.455 -15.534 1.00 70.00 299 ASN A CA 1
ATOM 2254 C C . ASN A 1 299 ? 13.627 7.434 -16.888 1.00 70.00 299 ASN A C 1
ATOM 2256 O O . ASN A 1 299 ? 13.037 6.984 -17.870 1.00 70.00 299 ASN A O 1
ATOM 2260 N N . VAL A 1 300 ? 14.898 7.850 -16.944 1.00 71.06 300 VAL A N 1
ATOM 2261 C CA . VAL A 1 300 ? 15.711 7.744 -18.167 1.00 71.06 300 VAL A CA 1
ATOM 2262 C C . VAL A 1 300 ? 15.843 6.280 -18.584 1.00 71.06 300 VAL A C 1
ATOM 2264 O O . VAL A 1 300 ? 15.464 5.949 -19.702 1.00 71.06 300 VAL A O 1
ATOM 2267 N N . THR A 1 301 ? 16.268 5.391 -17.681 1.00 64.25 301 THR A N 1
ATOM 2268 C CA . THR A 1 301 ? 16.441 3.957 -17.978 1.00 64.25 301 THR A CA 1
ATOM 2269 C C . THR A 1 301 ? 15.157 3.294 -18.490 1.00 64.25 301 THR A C 1
ATOM 2271 O O . THR A 1 301 ? 15.214 2.381 -19.308 1.00 64.25 301 THR A O 1
ATOM 2274 N N . LYS A 1 302 ? 13.982 3.731 -18.016 1.00 55.88 302 LYS A N 1
ATOM 2275 C CA . LYS A 1 302 ? 12.694 3.086 -18.333 1.00 55.88 302 LYS A CA 1
ATOM 2276 C C . LYS A 1 302 ? 11.953 3.677 -19.515 1.00 55.88 302 LYS A C 1
ATOM 2278 O O . LYS A 1 302 ? 11.093 3.005 -20.086 1.00 55.88 302 LYS A O 1
ATOM 2283 N N . HIS A 1 303 ? 12.137 4.961 -19.786 1.00 61.78 303 HIS A N 1
ATOM 2284 C CA . HIS A 1 303 ? 11.274 5.697 -20.712 1.00 61.78 303 HIS A CA 1
ATOM 2285 C C . HIS A 1 303 ? 12.052 6.335 -21.850 1.00 61.78 303 HIS A C 1
ATOM 2287 O O . HIS A 1 303 ? 11.482 6.544 -22.919 1.00 61.78 303 HIS A O 1
ATOM 2293 N N . ALA A 1 304 ? 13.337 6.620 -21.655 1.00 60.84 304 ALA A N 1
ATOM 2294 C CA . ALA A 1 304 ? 14.162 7.138 -22.723 1.00 60.84 304 ALA A CA 1
ATOM 2295 C C . ALA A 1 304 ? 14.814 5.983 -23.488 1.00 60.84 304 ALA A C 1
ATOM 2297 O O . ALA A 1 304 ? 15.424 5.093 -22.903 1.00 60.84 304 ALA A O 1
ATOM 2298 N N . ALA A 1 305 ? 14.773 6.040 -24.820 1.00 63.75 305 ALA A N 1
ATOM 2299 C CA . ALA A 1 305 ? 15.670 5.257 -25.672 1.00 63.75 305 ALA A CA 1
ATOM 2300 C C . ALA A 1 305 ? 17.085 5.879 -25.673 1.00 63.75 305 ALA A C 1
ATOM 2302 O O . ALA A 1 305 ? 17.657 6.144 -26.728 1.00 63.75 305 ALA A O 1
ATOM 2303 N N . ALA A 1 306 ? 17.604 6.199 -24.486 1.00 69.81 306 ALA A N 1
ATOM 2304 C CA . ALA A 1 306 ? 18.866 6.892 -24.282 1.00 69.81 306 ALA A CA 1
ATOM 2305 C C . ALA A 1 306 ? 19.911 5.919 -23.739 1.00 69.81 306 ALA A C 1
ATOM 2307 O O . ALA A 1 306 ? 19.658 5.212 -22.768 1.00 69.81 306 ALA A O 1
ATOM 2308 N N . SER A 1 307 ? 21.101 5.918 -24.333 1.00 78.56 307 SER A N 1
ATOM 2309 C CA . SER A 1 307 ? 22.258 5.169 -23.824 1.00 78.56 307 SER A CA 1
ATOM 2310 C C . SER A 1 307 ? 23.123 5.992 -22.864 1.00 78.56 307 SER A C 1
ATOM 2312 O O . SER A 1 307 ? 24.084 5.475 -22.300 1.00 78.56 307 SER A O 1
ATOM 2314 N N . SER A 1 308 ? 22.814 7.280 -22.686 1.00 85.19 308 SER A N 1
ATOM 2315 C CA . SER A 1 308 ? 23.567 8.188 -21.825 1.00 85.19 308 SER A CA 1
ATOM 2316 C C . SER A 1 308 ? 22.670 9.163 -21.063 1.00 85.19 308 SER A C 1
ATOM 2318 O O . SER A 1 308 ? 21.623 9.599 -21.547 1.00 85.19 308 SER A O 1
ATOM 2320 N N . ALA A 1 309 ? 23.117 9.532 -19.862 1.00 89.00 309 ALA A N 1
ATOM 2321 C CA . ALA A 1 309 ? 22.535 10.597 -19.054 1.00 89.00 309 ALA A CA 1
ATOM 2322 C C . ALA A 1 309 ? 23.627 11.451 -18.398 1.00 89.00 309 ALA A C 1
ATOM 2324 O O . ALA A 1 309 ? 24.755 11.009 -18.172 1.00 89.00 309 ALA A O 1
ATOM 2325 N N . GLN A 1 310 ? 23.283 12.688 -18.063 1.00 94.12 310 GLN A N 1
ATOM 2326 C CA . GLN A 1 310 ? 24.161 13.640 -17.398 1.00 94.12 310 GLN A CA 1
ATOM 2327 C C . GLN A 1 310 ? 23.498 14.122 -16.113 1.00 94.12 310 GLN A C 1
ATOM 2329 O O . GLN A 1 310 ? 22.371 14.611 -16.148 1.00 94.12 310 GLN A O 1
ATOM 2334 N N . VAL A 1 311 ? 24.217 14.021 -14.997 1.00 95.69 311 VAL A N 1
ATOM 2335 C CA . VAL A 1 311 ? 23.860 14.630 -13.714 1.00 95.69 311 VAL A CA 1
ATOM 2336 C C . VAL A 1 311 ? 24.829 15.775 -13.455 1.00 95.69 311 VAL A C 1
ATOM 2338 O O . VAL A 1 311 ? 26.044 15.586 -13.424 1.00 95.69 311 VAL A O 1
ATOM 2341 N N . ARG A 1 312 ? 24.303 16.976 -13.251 1.00 96.50 312 ARG A N 1
ATOM 2342 C CA . ARG A 1 312 ? 25.086 18.164 -12.915 1.00 96.50 312 ARG A CA 1
ATOM 2343 C C . ARG A 1 312 ? 24.669 18.681 -11.550 1.00 96.50 312 ARG A C 1
ATOM 2345 O O . ARG A 1 312 ? 23.502 19.006 -11.358 1.00 96.50 312 ARG A O 1
ATOM 2352 N N . LEU A 1 313 ? 25.631 18.792 -10.642 1.00 96.00 313 LEU A N 1
ATOM 2353 C CA . LEU A 1 313 ? 25.491 19.414 -9.330 1.00 96.00 313 LEU A CA 1
ATOM 2354 C C . LEU A 1 313 ? 26.196 20.771 -9.350 1.00 96.00 313 LEU A C 1
ATOM 2356 O O . LEU A 1 313 ? 27.413 20.839 -9.501 1.00 96.00 313 LEU A O 1
ATOM 2360 N N . ALA A 1 314 ? 25.455 21.861 -9.190 1.00 93.94 314 ALA A N 1
ATOM 2361 C CA . ALA A 1 314 ? 26.017 23.202 -9.105 1.00 93.94 314 ALA A CA 1
ATOM 2362 C C . ALA A 1 314 ? 25.716 23.828 -7.741 1.00 93.94 314 ALA A C 1
ATOM 2364 O O . ALA A 1 314 ? 24.564 24.123 -7.421 1.00 93.94 314 ALA A O 1
ATOM 2365 N N . TYR A 1 315 ? 26.760 24.043 -6.941 1.00 90.44 315 TYR A N 1
ATOM 2366 C CA . TYR A 1 315 ? 26.663 24.721 -5.650 1.00 90.44 315 TYR A CA 1
ATOM 2367 C C . TYR A 1 315 ? 26.800 26.231 -5.866 1.00 90.44 315 TYR A C 1
ATOM 2369 O O . TYR A 1 315 ? 27.884 26.724 -6.180 1.00 90.44 315 TYR A O 1
ATOM 2377 N N . LEU A 1 316 ? 25.697 26.970 -5.706 1.00 86.81 316 LEU A N 1
ATOM 2378 C CA . LEU A 1 316 ? 25.640 28.417 -5.919 1.00 86.81 316 LEU A CA 1
ATOM 2379 C C . LEU A 1 316 ? 25.057 29.114 -4.683 1.00 86.81 316 LEU A C 1
ATOM 2381 O O . LEU A 1 316 ? 23.867 29.015 -4.381 1.00 86.81 316 LEU A O 1
ATOM 2385 N N . GLY A 1 317 ? 25.908 29.842 -3.955 1.00 86.56 317 GLY A N 1
ATOM 2386 C CA . GLY A 1 317 ? 25.505 30.565 -2.747 1.00 86.56 317 GLY A CA 1
ATOM 2387 C C . GLY A 1 317 ? 24.966 29.630 -1.658 1.00 86.56 317 GLY A C 1
ATOM 2388 O O . GLY A 1 317 ? 25.699 28.793 -1.128 1.00 86.56 317 GLY A O 1
ATOM 2389 N N . SER A 1 318 ? 23.690 29.795 -1.304 1.00 86.88 318 SER A N 1
ATOM 2390 C CA . SER A 1 318 ? 22.967 28.988 -0.309 1.00 86.88 318 SER A CA 1
ATOM 2391 C C . SER A 1 318 ? 22.062 27.919 -0.932 1.00 86.88 318 SER A C 1
ATOM 2393 O O . SER A 1 318 ? 21.155 27.410 -0.266 1.00 86.88 318 SER A O 1
ATOM 2395 N N . ARG A 1 319 ? 22.290 27.561 -2.203 1.00 89.38 319 ARG A N 1
ATOM 2396 C CA . ARG A 1 319 ? 21.486 26.583 -2.944 1.00 89.38 319 ARG A CA 1
ATOM 2397 C C . ARG A 1 319 ? 22.355 25.584 -3.706 1.00 89.38 319 ARG A C 1
ATOM 2399 O O . ARG A 1 319 ? 23.474 25.891 -4.117 1.00 89.38 319 ARG A O 1
ATOM 2406 N N . VAL A 1 320 ? 21.810 24.389 -3.906 1.00 93.00 320 VAL A N 1
ATOM 2407 C CA . VAL A 1 320 ? 22.316 23.390 -4.847 1.00 93.00 320 VAL A CA 1
ATOM 2408 C C . VAL A 1 320 ? 21.325 23.266 -6.000 1.00 93.00 320 VAL A C 1
ATOM 2410 O O . VAL A 1 320 ? 20.130 23.038 -5.797 1.00 93.00 320 VAL A O 1
ATOM 2413 N N . HIS A 1 321 ? 21.824 23.453 -7.216 1.00 95.00 321 HIS A N 1
ATOM 2414 C CA . HIS A 1 321 ? 21.085 23.209 -8.446 1.00 95.00 321 HIS A CA 1
ATOM 2415 C C . HIS A 1 321 ? 21.480 21.841 -8.981 1.00 95.00 321 HIS A C 1
ATOM 2417 O O . HIS A 1 321 ? 22.665 21.551 -9.144 1.00 95.00 321 HIS A O 1
ATOM 2423 N N . ILE A 1 322 ? 20.490 21.005 -9.252 1.00 96.44 322 ILE A N 1
ATOM 2424 C CA . ILE A 1 322 ? 20.689 19.661 -9.773 1.00 96.44 322 ILE A CA 1
ATOM 2425 C C . ILE A 1 322 ? 19.970 19.590 -11.109 1.00 96.44 322 ILE A C 1
ATOM 2427 O O . ILE A 1 322 ? 18.764 19.821 -11.173 1.00 96.44 322 ILE A O 1
ATOM 2431 N N . THR A 1 323 ? 20.706 19.260 -12.162 1.00 95.25 323 THR A N 1
ATOM 2432 C CA . THR A 1 323 ? 20.136 18.997 -13.484 1.00 95.25 323 THR A CA 1
ATOM 2433 C C . THR A 1 323 ? 20.424 17.557 -13.865 1.00 95.25 323 THR A C 1
ATOM 2435 O O . THR A 1 323 ? 21.577 17.132 -13.832 1.00 95.25 323 THR A O 1
ATOM 2438 N N . ILE A 1 324 ? 19.388 16.821 -14.243 1.00 94.31 324 ILE A N 1
ATOM 2439 C CA . ILE A 1 324 ? 19.479 15.483 -14.813 1.00 94.31 324 ILE A CA 1
ATOM 2440 C C . ILE A 1 324 ? 18.935 15.571 -16.230 1.00 94.31 324 ILE A C 1
ATOM 2442 O O . ILE A 1 324 ? 17.796 15.985 -16.423 1.00 94.31 324 ILE A O 1
ATOM 2446 N N . SER A 1 325 ? 19.739 15.203 -17.219 1.00 91.38 325 SER A N 1
ATOM 2447 C CA . SER A 1 325 ? 19.335 15.254 -18.624 1.00 91.38 325 SER A CA 1
ATOM 2448 C C . SER A 1 325 ? 19.752 13.994 -19.362 1.00 91.38 325 SER A C 1
ATOM 2450 O O . SER A 1 325 ? 20.765 13.380 -19.030 1.00 91.38 325 SER A O 1
ATOM 2452 N N . ASN A 1 326 ? 18.981 13.621 -20.371 1.00 86.69 326 ASN A N 1
ATOM 2453 C CA . ASN A 1 326 ? 19.353 12.592 -21.331 1.00 86.69 326 ASN A CA 1
ATOM 2454 C C . ASN A 1 326 ? 19.144 13.113 -22.752 1.00 86.69 326 ASN A C 1
ATOM 2456 O O . ASN A 1 326 ? 18.342 14.024 -22.979 1.00 86.69 326 ASN A O 1
ATOM 2460 N N . ASP A 1 327 ? 19.851 12.508 -23.699 1.00 78.62 327 ASP A N 1
ATOM 2461 C CA . ASP A 1 327 ? 19.608 12.723 -25.122 1.00 78.62 327 ASP A CA 1
ATOM 2462 C C . ASP A 1 327 ? 18.562 11.709 -25.612 1.00 78.62 327 ASP A C 1
ATOM 2464 O O . ASP A 1 327 ? 18.329 10.674 -24.984 1.00 78.62 327 ASP A O 1
ATOM 2468 N N . GLY A 1 328 ? 17.875 12.005 -26.707 1.00 67.06 328 GLY A N 1
ATOM 2469 C CA . GLY A 1 328 ? 16.850 11.127 -27.266 1.00 67.06 328 GLY A CA 1
ATOM 2470 C C . GLY A 1 328 ? 16.305 11.688 -28.575 1.00 67.06 328 GLY A C 1
ATOM 2471 O O . GLY A 1 328 ? 16.609 12.832 -28.905 1.00 67.06 328 GLY A O 1
ATOM 2472 N N . PRO A 1 329 ? 15.524 10.908 -29.341 1.00 57.03 329 PRO A N 1
ATOM 2473 C CA . PRO A 1 329 ? 14.907 11.412 -30.563 1.00 57.03 329 PRO A CA 1
ATOM 2474 C C . PRO A 1 329 ? 14.002 12.615 -30.258 1.00 57.03 329 PRO A C 1
ATOM 2476 O O . PRO A 1 329 ? 13.361 12.670 -29.206 1.00 57.03 329 PRO A O 1
ATOM 2479 N N . ASP A 1 330 ? 13.951 13.579 -31.178 1.00 52.31 330 ASP A N 1
ATOM 2480 C CA . ASP A 1 330 ? 13.005 14.693 -31.112 1.00 52.31 330 ASP A CA 1
ATOM 2481 C C . ASP A 1 330 ? 11.588 14.154 -31.339 1.00 52.31 330 ASP A C 1
ATOM 2483 O O . ASP A 1 330 ? 11.170 13.898 -32.467 1.00 52.31 330 ASP A O 1
ATOM 2487 N N . THR A 1 331 ? 10.856 13.914 -30.253 1.00 50.94 331 THR A N 1
ATOM 2488 C CA . THR A 1 331 ? 9.462 13.453 -30.304 1.00 50.94 331 THR A CA 1
ATOM 2489 C C . THR A 1 331 ? 8.468 14.614 -30.400 1.00 50.94 331 THR A C 1
ATOM 2491 O O . THR A 1 331 ? 7.325 14.453 -29.968 1.00 50.94 331 THR A O 1
ATOM 2494 N N . GLY A 1 332 ? 8.915 15.775 -30.911 1.00 43.22 332 GLY A N 1
ATOM 2495 C CA . GLY A 1 332 ? 8.166 16.999 -31.211 1.00 43.22 332 GLY A CA 1
ATOM 2496 C C . GLY A 1 332 ? 6.753 17.054 -30.647 1.00 43.22 332 GLY A C 1
ATOM 2497 O O . GLY A 1 332 ? 5.860 16.483 -31.254 1.00 43.22 332 GLY A O 1
ATOM 2498 N N . THR A 1 333 ? 6.565 17.713 -29.494 1.00 42.94 333 THR A N 1
ATOM 2499 C CA . THR A 1 333 ? 5.268 17.980 -28.821 1.00 42.94 333 THR A CA 1
ATOM 2500 C C . THR A 1 333 ? 4.178 16.922 -29.033 1.00 42.94 333 THR A C 1
ATOM 2502 O O . THR A 1 333 ? 3.009 17.263 -29.193 1.00 42.94 333 THR A O 1
ATOM 2505 N N . THR A 1 334 ? 4.530 15.637 -29.047 1.00 35.31 334 THR A N 1
ATOM 2506 C CA . THR A 1 334 ? 3.521 14.593 -28.937 1.00 35.31 334 THR A CA 1
ATOM 2507 C C . THR A 1 334 ? 3.178 14.585 -27.465 1.00 35.31 334 THR A C 1
ATOM 2509 O O . THR A 1 334 ? 4.059 14.329 -26.641 1.00 35.31 334 THR A O 1
ATOM 2512 N N . GLU A 1 335 ? 1.953 14.997 -27.138 1.00 37.91 335 GLU A N 1
ATOM 2513 C CA . GLU A 1 335 ? 1.403 14.901 -25.792 1.00 37.91 335 GLU A CA 1
ATOM 2514 C C . GLU A 1 335 ? 1.807 13.541 -25.223 1.00 37.91 335 GLU A C 1
ATOM 2516 O O . GLU A 1 335 ? 1.401 12.492 -25.722 1.00 37.91 335 GLU A O 1
ATOM 2521 N N . LEU A 1 336 ? 2.697 13.559 -24.227 1.00 38.28 336 LEU A N 1
ATOM 2522 C CA . LEU A 1 336 ? 2.917 12.398 -23.386 1.00 38.28 336 LEU A CA 1
ATOM 2523 C C . LEU A 1 336 ? 1.540 12.095 -22.803 1.00 38.28 336 LEU A C 1
ATOM 2525 O O . LEU A 1 336 ? 1.055 12.863 -21.970 1.00 38.28 336 LEU A O 1
ATOM 2529 N N . GLU A 1 337 ? 0.898 11.044 -23.315 1.00 32.16 337 GLU A N 1
ATOM 2530 C CA . GLU A 1 337 ? -0.381 10.529 -22.832 1.00 32.16 337 GLU A CA 1
ATOM 2531 C C . GLU A 1 337 ? -0.425 10.649 -21.295 1.00 32.16 337 GLU A C 1
ATOM 2533 O O . GLU A 1 337 ? 0.537 10.241 -20.629 1.00 32.16 337 GLU A O 1
ATOM 2538 N N . PRO A 1 338 ? -1.489 11.224 -20.701 1.00 33.88 338 PRO A N 1
ATOM 2539 C CA . PRO A 1 338 ? -1.523 11.663 -19.299 1.00 33.88 338 PRO A CA 1
ATOM 2540 C C . PRO A 1 338 ? -1.426 10.538 -18.245 1.00 33.88 338 PRO A C 1
ATOM 2542 O O . PRO A 1 338 ? -1.680 10.764 -17.063 1.00 33.88 338 PRO A O 1
ATOM 2545 N N . SER A 1 339 ? -1.015 9.325 -18.615 1.00 35.06 339 SER A N 1
ATOM 2546 C CA . SER A 1 339 ? -1.026 8.134 -17.766 1.00 35.06 339 SER A CA 1
ATOM 2547 C C . SER A 1 339 ? 0.298 7.805 -17.045 1.00 35.06 339 SER A C 1
ATOM 2549 O O . SER A 1 339 ? 0.438 6.689 -16.551 1.00 35.06 339 SER A O 1
ATOM 2551 N N . ARG A 1 340 ? 1.288 8.714 -16.943 1.00 45.53 340 ARG A N 1
ATOM 2552 C CA . ARG A 1 340 ? 2.560 8.469 -16.195 1.00 45.53 340 ARG A CA 1
ATOM 2553 C C . ARG A 1 340 ? 3.075 9.657 -15.353 1.00 45.53 340 ARG A C 1
ATOM 2555 O O . ARG A 1 340 ? 4.273 9.905 -15.274 1.00 45.53 340 ARG A O 1
ATOM 2562 N N . GLY A 1 341 ? 2.189 10.407 -14.696 1.00 45.91 341 GLY A N 1
ATOM 2563 C CA . GLY A 1 341 ? 2.553 11.632 -13.957 1.00 45.91 341 GLY A CA 1
ATOM 2564 C C . GLY A 1 341 ? 3.148 11.465 -12.545 1.00 45.91 341 GLY A C 1
ATOM 2565 O O . GLY A 1 341 ? 3.685 12.432 -12.007 1.00 45.91 341 GLY A O 1
ATOM 2566 N N . PHE A 1 342 ? 3.079 10.283 -11.918 1.00 46.66 342 PHE A N 1
ATOM 2567 C CA . PHE A 1 342 ? 3.348 10.153 -10.472 1.00 46.66 342 PHE A CA 1
ATOM 2568 C C . PHE A 1 342 ? 4.816 10.357 -10.062 1.00 46.66 342 PHE A C 1
ATOM 2570 O O . PHE A 1 342 ? 5.066 10.980 -9.031 1.00 46.66 342 PHE A O 1
ATOM 2577 N N . GLY A 1 343 ? 5.787 9.906 -10.866 1.00 55.62 343 GLY A N 1
ATOM 2578 C CA . GLY A 1 343 ? 7.215 10.074 -10.550 1.00 55.62 343 GLY A CA 1
ATOM 2579 C C . GLY A 1 343 ? 7.628 11.549 -10.499 1.00 55.62 343 GLY A C 1
ATOM 2580 O O . GLY A 1 343 ? 8.249 12.001 -9.537 1.00 55.62 343 GLY A O 1
ATOM 2581 N N . ILE A 1 344 ? 7.198 12.340 -11.490 1.00 68.12 344 ILE A N 1
ATOM 2582 C CA . ILE A 1 344 ? 7.459 13.788 -11.548 1.00 68.12 344 ILE A CA 1
ATOM 2583 C C . ILE A 1 344 ? 6.697 14.533 -10.449 1.00 68.12 344 ILE A C 1
ATOM 2585 O O . ILE A 1 344 ? 7.269 15.426 -9.824 1.00 68.12 344 ILE A O 1
ATOM 2589 N N . ILE A 1 345 ? 5.438 14.167 -10.180 1.00 60.84 345 ILE A N 1
ATOM 2590 C CA . ILE A 1 345 ? 4.654 14.756 -9.083 1.00 60.84 345 ILE A CA 1
ATOM 2591 C C . ILE A 1 345 ? 5.358 14.516 -7.742 1.00 60.84 345 ILE A C 1
ATOM 2593 O O . ILE A 1 345 ? 5.624 15.480 -7.030 1.00 60.84 345 ILE A O 1
ATOM 2597 N N . GLY A 1 346 ? 5.770 13.281 -7.445 1.00 56.78 346 GLY A N 1
ATOM 2598 C CA . GLY A 1 346 ? 6.478 12.964 -6.204 1.00 56.78 346 GLY A CA 1
ATOM 2599 C C . GLY A 1 346 ? 7.823 13.688 -6.082 1.00 56.78 346 GLY A C 1
ATOM 2600 O O . GLY A 1 346 ? 8.185 14.153 -5.002 1.00 56.78 346 GLY A O 1
ATOM 2601 N N . MET A 1 347 ? 8.561 13.847 -7.187 1.00 73.38 347 MET A N 1
ATOM 2602 C CA . MET A 1 347 ? 9.780 14.661 -7.199 1.00 73.38 347 MET A CA 1
ATOM 2603 C C . MET A 1 347 ? 9.487 16.144 -6.900 1.00 73.38 347 MET A C 1
ATOM 2605 O O . MET A 1 347 ? 10.209 16.751 -6.106 1.00 73.38 347 MET A O 1
ATOM 2609 N N . ARG A 1 348 ? 8.420 16.721 -7.477 1.00 70.94 348 ARG A N 1
ATOM 2610 C CA . ARG A 1 348 ? 7.995 18.108 -7.203 1.00 70.94 348 ARG A CA 1
ATOM 2611 C C . ARG A 1 348 ? 7.568 18.299 -5.753 1.00 70.94 348 ARG A C 1
ATOM 2613 O O . ARG A 1 348 ? 8.018 19.246 -5.117 1.00 70.94 348 ARG A O 1
ATOM 2620 N N . GLU A 1 349 ? 6.742 17.403 -5.223 1.00 59.06 349 GLU A N 1
ATOM 2621 C CA . GLU A 1 349 ? 6.264 17.465 -3.839 1.00 59.06 349 GLU A CA 1
ATOM 2622 C C . GLU A 1 349 ? 7.425 17.414 -2.842 1.00 59.06 349 GLU A C 1
ATOM 2624 O O . GLU A 1 349 ? 7.481 18.240 -1.929 1.00 59.06 349 GLU A O 1
ATOM 2629 N N . ARG A 1 350 ? 8.401 16.516 -3.051 1.00 72.00 350 ARG A N 1
ATOM 2630 C CA . ARG A 1 350 ? 9.616 16.431 -2.223 1.00 72.00 350 ARG A CA 1
ATOM 2631 C C . ARG A 1 350 ? 10.454 17.707 -2.279 1.00 72.00 350 ARG A C 1
ATOM 2633 O O . ARG A 1 350 ? 10.872 18.192 -1.231 1.00 72.00 350 ARG A O 1
ATOM 2640 N N . ALA A 1 351 ? 10.670 18.274 -3.468 1.00 71.06 351 ALA A N 1
ATOM 2641 C CA . ALA A 1 351 ? 11.403 19.532 -3.607 1.00 71.06 351 ALA A CA 1
ATOM 2642 C C . ALA A 1 351 ? 10.688 20.682 -2.875 1.00 71.06 351 ALA A C 1
ATOM 2644 O O . ALA A 1 351 ? 11.310 21.380 -2.075 1.00 71.06 351 ALA A O 1
ATOM 2645 N N . LEU A 1 352 ? 9.374 20.830 -3.074 1.00 67.38 352 LEU A N 1
ATOM 2646 C CA . LEU A 1 352 ? 8.562 21.870 -2.427 1.00 67.38 352 LEU A CA 1
ATOM 2647 C C . LEU A 1 352 ? 8.575 21.754 -0.900 1.00 67.38 352 LEU A C 1
ATOM 2649 O O . LEU A 1 352 ? 8.672 22.753 -0.190 1.00 67.38 352 LEU A O 1
ATOM 2653 N N . THR A 1 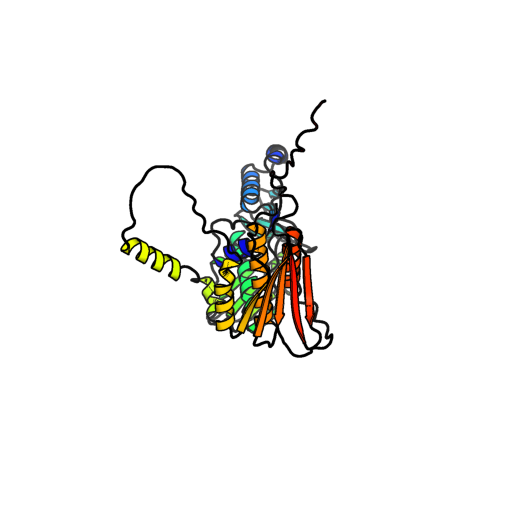353 ? 8.538 20.524 -0.401 1.00 65.31 353 THR A N 1
ATOM 2654 C CA . THR A 1 353 ? 8.496 20.181 1.023 1.00 65.31 353 THR A CA 1
ATOM 2655 C C . THR A 1 353 ? 9.729 20.672 1.799 1.00 65.31 353 THR A C 1
ATOM 2657 O O . THR A 1 353 ? 9.634 20.946 2.996 1.00 65.31 353 THR A O 1
ATOM 2660 N N . ILE A 1 354 ? 10.869 20.857 1.125 1.00 74.25 354 ILE A N 1
ATOM 2661 C CA . ILE A 1 354 ? 12.095 21.429 1.709 1.00 74.25 354 ILE A CA 1
ATOM 2662 C C . ILE A 1 354 ? 12.374 22.875 1.260 1.00 74.25 354 ILE A C 1
ATOM 2664 O O . ILE A 1 354 ? 13.482 23.376 1.446 1.00 74.25 354 ILE A O 1
ATOM 2668 N N . GLY A 1 355 ? 11.391 23.563 0.667 1.00 72.19 355 GLY A N 1
ATOM 2669 C CA . GLY A 1 355 ? 11.546 24.938 0.168 1.00 72.19 355 GLY A CA 1
ATOM 2670 C C . GLY A 1 355 ? 12.346 25.049 -1.137 1.00 72.19 355 GLY A C 1
ATOM 2671 O O . GLY A 1 355 ? 12.904 26.108 -1.445 1.00 72.19 355 GLY A O 1
ATOM 2672 N N . GLY A 1 356 ? 12.448 23.947 -1.875 1.00 82.69 356 GLY A N 1
ATOM 2673 C CA . GLY A 1 356 ? 13.006 23.890 -3.216 1.00 82.69 356 GLY A CA 1
ATOM 2674 C C . GLY A 1 356 ? 11.940 23.977 -4.307 1.00 82.69 356 GLY A C 1
ATOM 2675 O O . GLY A 1 356 ? 10.745 24.102 -4.052 1.00 82.69 356 GLY A O 1
ATOM 2676 N N . GLU A 1 357 ? 12.392 23.888 -5.548 1.00 87.31 357 GLU A N 1
ATOM 2677 C CA . GLU A 1 357 ? 11.557 23.887 -6.749 1.00 87.31 357 GLU A CA 1
ATOM 2678 C C . GLU A 1 357 ? 12.063 22.827 -7.724 1.00 87.31 357 GLU A C 1
ATOM 2680 O O . GLU A 1 357 ? 13.262 22.550 -7.757 1.00 87.31 357 GLU A O 1
ATOM 2685 N N . LEU A 1 358 ? 11.166 22.259 -8.532 1.00 91.38 358 LEU A N 1
ATOM 2686 C CA . LEU A 1 358 ? 11.518 21.276 -9.551 1.00 91.38 358 LEU A CA 1
ATOM 2687 C C . LEU A 1 358 ? 10.732 21.500 -10.842 1.00 91.38 358 LEU A C 1
ATOM 2689 O O . LEU A 1 358 ? 9.507 21.651 -10.836 1.00 91.38 358 LEU A O 1
ATOM 2693 N N . ARG A 1 359 ? 11.450 21.456 -11.961 1.00 87.19 359 ARG A N 1
ATOM 2694 C CA . ARG A 1 359 ? 10.936 21.484 -13.330 1.00 87.19 359 ARG A CA 1
ATOM 2695 C C . ARG A 1 359 ? 11.338 20.198 -14.040 1.00 87.19 359 ARG A C 1
ATOM 2697 O O . ARG A 1 359 ? 12.389 19.632 -13.763 1.00 87.19 359 ARG A O 1
ATOM 2704 N N . ALA A 1 360 ? 10.462 19.725 -14.910 1.00 83.62 360 ALA A N 1
ATOM 2705 C CA . ALA A 1 360 ? 10.659 18.509 -15.681 1.00 83.62 360 ALA A CA 1
ATOM 2706 C C . ALA A 1 360 ? 10.034 18.746 -17.053 1.00 83.62 360 ALA A C 1
ATOM 2708 O O . ALA A 1 360 ? 8.827 18.998 -17.121 1.00 83.62 360 ALA A O 1
ATOM 2709 N N . GLU A 1 361 ? 10.851 18.741 -18.101 1.00 84.25 361 GLU A N 1
ATOM 2710 C CA . GLU A 1 361 ? 10.457 19.189 -19.435 1.00 84.25 361 GLU A CA 1
ATOM 2711 C C . GLU A 1 361 ? 11.226 18.461 -20.554 1.00 84.25 361 GLU A C 1
ATOM 2713 O O . GLU A 1 361 ? 12.386 18.084 -20.366 1.00 84.25 361 GLU A O 1
ATOM 2718 N N . PRO A 1 362 ? 10.606 18.246 -21.731 1.00 80.94 362 PRO A N 1
ATOM 2719 C CA . PRO A 1 362 ? 11.323 17.811 -22.928 1.00 80.94 362 PRO A CA 1
ATOM 2720 C C . PRO A 1 362 ? 12.372 18.844 -23.360 1.00 80.94 362 PRO A C 1
ATOM 2722 O O . PRO A 1 362 ? 12.141 20.050 -23.257 1.00 80.94 362 PRO A O 1
ATOM 2725 N N . ARG A 1 363 ? 13.510 18.386 -23.892 1.00 81.31 363 ARG A N 1
ATOM 2726 C CA . ARG A 1 363 ? 14.578 19.280 -24.365 1.00 81.31 363 ARG A CA 1
ATOM 2727 C C . ARG A 1 363 ? 14.374 19.677 -25.833 1.00 81.31 363 ARG A C 1
ATOM 2729 O O . ARG A 1 363 ? 13.992 18.832 -26.647 1.00 81.31 363 ARG A O 1
ATOM 2736 N N . PRO A 1 364 ? 14.698 20.927 -26.216 1.00 70.56 364 PRO A N 1
ATOM 2737 C CA . PRO A 1 364 ? 14.819 21.302 -27.621 1.00 70.56 364 PRO A CA 1
ATOM 2738 C C . PRO A 1 364 ? 15.890 20.441 -28.308 1.00 70.56 364 PRO A C 1
ATOM 2740 O O . PRO A 1 364 ? 17.046 20.449 -27.887 1.00 70.56 364 PRO A O 1
ATOM 2743 N N . GLY A 1 365 ? 15.510 19.698 -29.351 1.00 67.88 365 GLY A N 1
ATOM 2744 C CA . GLY A 1 365 ? 16.397 18.748 -30.038 1.00 67.88 365 GLY A CA 1
ATOM 2745 C C . GLY A 1 365 ? 16.298 17.298 -29.548 1.00 67.88 365 GLY A C 1
ATOM 2746 O O . GLY A 1 365 ? 17.056 16.459 -30.029 1.00 67.88 365 GLY A O 1
ATOM 2747 N N . GLY A 1 366 ? 15.355 17.004 -28.646 1.00 74.44 366 GLY A N 1
ATOM 2748 C CA . GLY A 1 366 ? 15.051 15.656 -28.174 1.00 74.44 366 GLY A CA 1
ATOM 2749 C C . GLY A 1 366 ? 15.658 15.314 -26.812 1.00 74.44 366 GLY A C 1
ATOM 2750 O O . GLY A 1 366 ? 16.605 15.942 -26.337 1.00 74.44 366 GLY A O 1
ATOM 2751 N N . GLY A 1 367 ? 15.068 14.314 -26.156 1.00 81.81 367 GLY A N 1
ATOM 2752 C CA . GLY A 1 367 ? 15.394 13.946 -24.777 1.00 81.81 367 GLY A CA 1
ATOM 2753 C C . GLY A 1 367 ? 14.591 14.720 -23.727 1.00 81.81 367 GLY A C 1
ATOM 2754 O O . GLY A 1 367 ? 13.609 15.402 -24.030 1.00 81.81 367 GLY A O 1
ATOM 2755 N N . PHE A 1 368 ? 14.990 14.579 -22.466 1.00 84.94 368 PHE A N 1
ATOM 2756 C CA . PHE A 1 368 ? 14.249 15.096 -21.315 1.00 84.94 368 PHE A CA 1
ATOM 2757 C C . PHE A 1 368 ? 15.208 15.701 -20.288 1.00 84.94 368 PHE A C 1
ATOM 2759 O O . PHE A 1 368 ? 16.352 15.259 -20.158 1.00 84.94 368 PHE A O 1
ATOM 2766 N N . GLU A 1 369 ? 14.755 16.727 -19.572 1.00 90.44 369 GLU A N 1
ATOM 2767 C CA . GLU A 1 369 ? 15.508 17.376 -18.504 1.00 90.44 369 GLU A CA 1
ATOM 2768 C C . GLU A 1 369 ? 14.658 17.503 -17.239 1.00 90.44 369 GLU A C 1
ATOM 2770 O O . GLU A 1 369 ? 13.511 17.945 -17.269 1.00 90.44 369 GLU A O 1
ATOM 2775 N N . VAL A 1 370 ? 15.251 17.133 -16.106 1.00 92.19 370 VAL A N 1
ATOM 2776 C CA . VAL A 1 370 ? 14.752 17.426 -14.765 1.00 92.19 370 VAL A CA 1
ATOM 2777 C C . VAL A 1 370 ? 15.724 18.392 -14.107 1.00 92.19 370 VAL A C 1
ATOM 2779 O O . VAL A 1 370 ? 16.893 18.063 -13.913 1.00 92.19 370 VAL A O 1
ATOM 2782 N N . THR A 1 371 ? 15.235 19.562 -13.715 1.00 94.00 371 THR A N 1
ATOM 2783 C CA . THR A 1 371 ? 16.019 20.579 -13.013 1.00 94.00 371 THR A CA 1
ATOM 2784 C C . THR A 1 371 ? 15.381 20.870 -11.663 1.00 94.00 371 THR A C 1
ATOM 2786 O O . THR A 1 371 ? 14.191 21.164 -11.584 1.00 94.00 371 THR A O 1
ATOM 2789 N N . THR A 1 372 ? 16.165 20.806 -10.588 1.00 94.12 372 THR A N 1
ATOM 2790 C CA . THR A 1 372 ? 15.718 21.147 -9.235 1.00 94.12 372 THR A CA 1
ATOM 2791 C C . THR A 1 372 ? 16.676 22.119 -8.565 1.00 94.12 372 THR A C 1
ATOM 2793 O O . THR A 1 372 ? 17.894 22.000 -8.693 1.00 94.12 372 THR A O 1
ATOM 2796 N N . THR A 1 373 ? 16.123 23.064 -7.812 1.00 92.88 373 THR A N 1
ATOM 2797 C CA . THR A 1 373 ? 16.883 24.004 -6.985 1.00 92.88 373 THR A CA 1
ATOM 2798 C C . THR A 1 373 ? 16.505 23.771 -5.534 1.00 92.88 373 THR A C 1
ATOM 2800 O O . THR A 1 373 ? 15.364 24.018 -5.147 1.00 92.88 373 THR A O 1
ATOM 2803 N N . LEU A 1 374 ? 17.452 23.319 -4.717 1.00 88.75 374 LEU A N 1
ATOM 2804 C CA . LEU A 1 374 ? 17.228 23.037 -3.301 1.00 88.75 374 LEU A CA 1
ATOM 2805 C C . LEU A 1 374 ? 18.063 23.997 -2.443 1.00 88.75 374 LEU A C 1
ATOM 2807 O O . LEU A 1 374 ? 19.209 24.282 -2.798 1.00 88.75 374 LEU A O 1
ATOM 2811 N N . PRO A 1 375 ? 17.534 24.533 -1.333 1.00 84.44 375 PRO A N 1
ATOM 2812 C CA . PRO A 1 375 ? 18.357 25.289 -0.397 1.00 84.44 375 PRO A CA 1
ATOM 2813 C C . PRO A 1 375 ? 19.286 24.333 0.368 1.00 84.44 375 PRO A C 1
ATOM 2815 O O . PRO A 1 375 ? 18.905 23.199 0.632 1.00 84.44 375 PRO A O 1
ATOM 2818 N N . LEU A 1 376 ? 20.501 24.759 0.737 1.00 81.50 376 LEU A N 1
ATOM 2819 C CA . LEU A 1 376 ? 21.437 23.895 1.492 1.00 81.50 376 LEU A CA 1
ATOM 2820 C C . LEU A 1 376 ? 20.877 23.522 2.881 1.00 81.50 376 LEU A C 1
ATOM 2822 O O . LEU A 1 376 ? 21.174 22.456 3.428 1.00 81.50 376 LEU A O 1
ATOM 2826 N N . GLN A 1 377 ? 20.027 24.398 3.421 1.00 72.44 377 GLN A N 1
ATOM 2827 C CA . GLN A 1 377 ? 19.257 24.210 4.644 1.00 72.44 377 GLN A CA 1
ATOM 2828 C C . GLN A 1 377 ? 17.783 24.578 4.405 1.00 72.44 377 GLN A C 1
ATOM 2830 O O . GLN A 1 377 ? 17.514 25.506 3.640 1.00 72.44 377 GLN A O 1
ATOM 2835 N N . PRO A 1 378 ? 16.815 23.895 5.035 1.00 58.75 378 PRO A N 1
ATOM 2836 C CA . PRO A 1 378 ? 15.400 24.217 4.877 1.00 58.75 378 PRO A CA 1
ATOM 2837 C C . PRO A 1 378 ? 15.068 25.618 5.432 1.00 58.75 378 PRO A C 1
ATOM 2839 O O . PRO A 1 378 ? 15.701 26.075 6.387 1.00 58.75 378 PRO A O 1
ATOM 2842 N N . PRO A 1 379 ? 14.055 26.314 4.882 1.00 45.03 379 PRO A N 1
ATOM 2843 C CA . PRO A 1 379 ? 13.627 27.606 5.409 1.00 45.03 379 PRO A CA 1
ATOM 2844 C C . PRO A 1 379 ? 13.131 27.448 6.856 1.00 45.03 379 PRO A C 1
ATOM 2846 O O . PRO A 1 379 ? 12.143 26.762 7.110 1.00 45.03 379 PRO A O 1
ATOM 2849 N N . GLY A 1 380 ? 13.845 28.062 7.805 1.00 47.34 380 GLY A N 1
ATOM 2850 C CA . GLY A 1 380 ? 13.525 28.035 9.238 1.00 47.34 380 GLY A CA 1
ATOM 2851 C C . GLY A 1 380 ? 14.694 27.677 10.161 1.00 47.34 380 GLY A C 1
ATOM 2852 O O . GLY A 1 380 ? 14.608 27.942 11.356 1.00 47.34 380 GLY A O 1
ATOM 2853 N N . THR A 1 381 ? 15.807 27.148 9.646 1.00 40.03 381 THR A N 1
ATOM 2854 C CA . THR A 1 381 ? 17.052 27.040 10.422 1.00 40.03 381 THR A CA 1
ATOM 2855 C C . THR A 1 381 ? 17.831 28.344 10.320 1.00 40.03 381 THR A C 1
ATOM 2857 O O . THR A 1 381 ? 18.757 28.474 9.526 1.00 40.03 381 THR A O 1
ATOM 2860 N N . VAL A 1 382 ? 17.443 29.338 11.120 1.00 35.28 382 VAL A N 1
ATOM 2861 C CA . VAL A 1 382 ? 18.384 30.395 11.499 1.00 35.28 382 VAL A CA 1
ATOM 2862 C C . VAL A 1 382 ? 19.392 29.723 12.422 1.00 35.28 382 VAL A C 1
ATOM 2864 O O . VAL A 1 382 ? 19.065 29.370 13.554 1.00 35.28 382 VAL A O 1
ATOM 2867 N N . THR A 1 383 ? 20.604 29.476 11.932 1.00 37.53 383 THR A N 1
ATOM 2868 C CA . THR A 1 383 ? 21.733 29.212 12.820 1.00 37.53 383 THR A CA 1
ATOM 2869 C C . THR A 1 383 ? 21.897 30.449 13.689 1.00 37.53 383 THR A C 1
ATOM 2871 O O . THR A 1 383 ? 22.136 31.539 13.172 1.00 37.53 383 THR A O 1
ATOM 2874 N N . ALA A 1 384 ? 21.696 30.295 14.996 1.00 38.88 384 ALA A N 1
ATOM 2875 C CA . ALA A 1 384 ? 22.025 31.309 15.982 1.00 38.88 384 ALA A CA 1
ATOM 2876 C C . ALA A 1 384 ? 23.550 31.489 16.009 1.00 38.88 384 ALA A C 1
ATOM 2878 O O . ALA A 1 384 ? 24.216 30.913 16.858 1.00 38.88 384 ALA A O 1
ATOM 2879 N N . ASP A 1 385 ? 24.091 32.208 15.028 1.00 37.03 385 ASP A N 1
ATOM 2880 C CA . ASP A 1 385 ? 25.467 32.707 15.045 1.00 37.03 385 ASP A CA 1
ATOM 2881 C C . ASP A 1 385 ? 25.636 33.918 14.113 1.00 37.03 385 ASP A C 1
ATOM 2883 O O . ASP A 1 385 ? 26.577 34.011 13.335 1.00 37.03 385 ASP A O 1
ATOM 2887 N N . ASP A 1 386 ? 24.668 34.836 14.156 1.00 36.78 386 ASP A N 1
ATOM 2888 C CA . ASP A 1 386 ? 24.803 36.157 13.532 1.00 36.78 386 ASP A CA 1
ATOM 2889 C C . ASP A 1 386 ? 24.183 37.219 14.456 1.00 36.78 386 ASP A C 1
ATOM 2891 O O . ASP A 1 386 ? 23.282 37.981 14.106 1.00 36.78 386 ASP A O 1
ATOM 2895 N N . THR A 1 387 ? 24.635 37.236 15.715 1.00 34.53 387 THR A N 1
ATOM 2896 C CA . THR A 1 387 ? 24.613 38.473 16.504 1.00 34.53 387 THR A CA 1
ATOM 2897 C C . THR A 1 387 ? 25.884 39.241 16.186 1.00 34.53 387 THR A C 1
ATOM 2899 O O . THR A 1 387 ? 26.872 39.170 16.920 1.00 34.53 387 THR A O 1
ATOM 2902 N N . ASP A 1 388 ? 25.837 39.976 15.078 1.00 34.84 388 ASP A N 1
ATOM 2903 C CA . ASP A 1 388 ? 26.728 41.100 14.830 1.00 34.84 388 ASP A CA 1
ATOM 2904 C C . ASP A 1 388 ? 26.589 42.074 16.010 1.00 34.84 388 ASP A C 1
ATOM 2906 O O . ASP A 1 388 ? 25.550 42.700 16.232 1.00 34.84 388 ASP A O 1
ATOM 2910 N N . THR A 1 389 ? 27.619 42.099 16.849 1.00 34.34 389 THR A N 1
ATOM 2911 C CA . THR A 1 389 ? 27.767 43.050 17.946 1.00 34.34 389 THR A CA 1
ATOM 2912 C C . THR A 1 389 ? 28.337 44.331 17.344 1.00 34.34 389 THR A C 1
ATOM 2914 O O . THR A 1 389 ? 29.502 44.319 16.941 1.00 34.34 389 THR A O 1
ATOM 2917 N N . PRO A 1 390 ? 27.615 45.467 17.321 1.00 34.94 390 PRO A N 1
ATOM 2918 C CA . PRO A 1 390 ? 28.231 46.721 16.931 1.00 34.94 390 PRO A CA 1
ATOM 2919 C C . PRO A 1 390 ? 29.154 47.167 18.066 1.00 34.94 390 PRO A C 1
ATOM 2921 O O . PRO A 1 390 ? 28.711 47.553 19.151 1.00 34.94 390 PRO A O 1
ATOM 2924 N N . ALA A 1 391 ? 30.455 47.098 17.806 1.00 37.19 391 ALA A N 1
ATOM 2925 C CA . ALA A 1 391 ? 31.481 47.672 18.653 1.00 37.19 391 ALA A CA 1
ATOM 2926 C C . ALA A 1 391 ? 31.297 49.198 18.781 1.00 37.19 391 ALA A C 1
ATOM 2928 O O . ALA A 1 391 ? 31.188 49.914 17.789 1.00 37.19 391 ALA A O 1
ATOM 2929 N N . GLY A 1 392 ? 31.280 49.657 20.034 1.00 31.81 392 GLY A N 1
ATOM 2930 C CA . GLY A 1 392 ? 31.832 50.921 20.527 1.00 31.81 392 GLY A CA 1
ATOM 2931 C C . GLY A 1 392 ? 31.621 52.200 19.710 1.00 31.81 392 GLY A C 1
ATOM 2932 O O . GLY A 1 392 ? 32.365 52.490 18.778 1.00 31.81 392 GLY A O 1
ATOM 2933 N N . ARG A 1 393 ? 30.738 53.076 20.202 1.00 36.06 393 ARG A N 1
ATOM 2934 C CA . ARG A 1 393 ? 30.987 54.523 20.147 1.00 36.06 393 ARG A CA 1
ATOM 2935 C C . ARG A 1 393 ? 31.531 54.969 21.500 1.00 36.06 393 ARG A C 1
ATOM 2937 O O . ARG A 1 393 ? 30.822 54.920 22.501 1.00 36.06 393 ARG A O 1
ATOM 2944 N N . GLU A 1 394 ? 32.803 55.351 21.498 1.00 35.59 394 GLU A N 1
ATOM 2945 C CA . GLU A 1 394 ? 33.495 56.016 22.598 1.00 35.59 394 GLU A CA 1
ATOM 2946 C C . GLU A 1 394 ? 32.847 57.371 22.916 1.00 35.59 394 GLU A C 1
ATOM 2948 O O . GLU A 1 394 ? 32.457 58.123 22.021 1.00 35.59 394 GLU A O 1
ATOM 2953 N N . HIS A 1 395 ? 32.763 57.674 24.210 1.00 38.09 395 HIS A N 1
ATOM 2954 C CA . HIS A 1 395 ? 32.579 59.023 24.726 1.00 38.09 395 HIS A CA 1
ATOM 2955 C C . HIS A 1 395 ? 33.942 59.716 24.825 1.00 38.09 395 HIS A C 1
ATOM 2957 O O . HIS A 1 395 ? 34.797 59.272 25.592 1.00 38.09 395 HIS A O 1
ATOM 2963 N N . ALA A 1 396 ? 34.081 60.840 24.126 1.00 37.78 396 ALA A N 1
ATOM 2964 C CA . ALA A 1 396 ? 34.766 62.040 24.600 1.00 37.78 396 ALA A CA 1
ATOM 2965 C C . ALA A 1 396 ? 34.098 63.259 23.957 1.00 37.78 396 ALA A C 1
ATOM 2967 O O . ALA A 1 396 ? 33.966 63.259 22.711 1.00 37.78 396 ALA A O 1
#

Radius of gyration: 24.75 Å; chains: 1; bounding box: 63×86×61 Å